Protein AF-A0A4R4TT64-F1 (afdb_monomer)

Secondary structure (DSSP, 8-state):
---HHHHHHHHHHHHHHHHHHHHTT--HHHHHHHTT--HHHHHHHHTT----HHHHHHHHHHHT-TTHHHHHHHHHHHHHHHHHHHHHHHHHHHTS--------PPSSSTT----EEEEEEEEEEEE--HHHHHHHHHHTTPEEPPTT-SS--EEEEE--SSSEEEEEEETTTEEEEEEEEEEEESSHHHHHHHHHHHHHHHHHHHHHHHHHHH--TT----EEEEEEEEES--S-HHHHHHHHHHHHSGGGGS-TT--S-HHHHHHHHHHHHHHHHH----TTEEEEEETTTEEEEEETTEEEEEESSTTTSPPHHHHHHHHHHHHHHHHHHHHHHHHHHTT------GGGSHHHHHHHHHHHHSPPTT--HHHHHHHHHHHHHTTHHHHHHHHHHHHHHHHHHTT-

pLDDT: mean 87.86, std 13.73, range [32.78, 98.69]

Foldseek 3Di:
DDDPVLQVLQLVLLCVLVVLCVVVVHDLCRLQVQLVHHSVLNVCSNNRHDDDLSSQVSSCVVSVVPCPSSVSNVVSVVVVVVVVVVVVVVVVVVPPDPDPDDDPDDDDALQDFAKWKKKKKKKQKWFAALVLLCQLQVVDPWDWDDPLALATWTKDWDDDPAATWIWTGHNFRMIIITGIHIDIGRHLLRVLLCCVVVFVVVQVVVQVVSCVSRVDNPIGGDGMAIEIEIDDIGHDPLQVQLRQLCNQVVCQLADPPDDPDPVRSVSSSVSSSCCSNVHDPCPQKAWAWDPPAKTKIHALRYIYIYGPNQVPTDDPVLLVSLCVLLSRLVNSLVQCVVCVVVVHQDDGDPVCFLVVLVVSLCSLQPDDPPDDPRSNSSSVRHNVRNCSVVSSVVRSVSRVVSVVVVVD

Mean predicted aligned error: 13.49 Å

Solvent-accessible surface area (backbone atoms only — not comparable to full-atom values): 21981 Å² total; per-residue (Å²): 130,79,52,74,67,49,45,50,46,30,30,52,51,8,48,50,53,48,52,54,36,53,76,70,71,45,51,56,57,55,52,12,57,77,67,75,46,54,41,68,56,47,58,32,32,38,66,27,44,93,74,57,67,64,59,30,44,48,48,15,66,75,70,66,52,83,46,52,50,33,52,52,49,50,50,40,54,48,51,48,51,52,50,53,50,52,52,53,51,54,52,53,62,70,65,57,76,95,68,93,71,84,74,91,71,84,90,79,67,66,53,61,80,37,37,34,33,31,39,37,39,34,42,40,34,24,58,60,41,38,68,41,34,49,53,46,51,74,74,46,89,50,40,74,54,59,93,76,48,83,57,79,31,32,35,35,84,39,96,51,96,81,37,56,28,34,40,35,38,27,73,78,6,32,37,31,40,41,36,38,33,84,43,80,36,69,27,65,38,55,50,30,54,49,48,60,52,51,47,57,54,50,37,55,51,48,17,54,52,48,22,67,67,59,71,38,86,87,41,47,45,74,52,71,44,40,37,34,44,45,42,75,70,58,52,56,80,92,37,40,65,39,50,48,51,42,65,16,43,31,64,79,35,51,62,98,80,71,65,102,42,73,73,51,54,58,48,11,45,53,42,44,31,51,33,49,59,72,53,58,90,59,80,72,50,33,74,30,56,40,91,93,26,28,48,27,35,18,23,71,65,15,30,28,37,34,59,74,31,68,94,77,31,79,55,71,66,57,56,49,30,52,46,55,43,49,51,48,51,41,47,49,25,49,52,44,48,50,28,48,76,70,74,38,82,61,90,60,59,80,87,56,30,31,71,39,49,52,50,51,52,47,67,69,69,51,85,55,98,84,59,50,72,56,56,50,38,44,42,53,23,44,49,60,33,60,51,38,61,62,43,46,53,52,32,30,54,52,41,48,52,57,59,62,60,78,76,113

Radius of gyration: 24.21 Å; Cα contacts (8 Å, |Δi|>4): 630; chains: 1; bounding box: 59×54×69 Å

Nearest PDB structures (foldseek):
  4pu7-assembly1_B  TM=8.797E-01  e=6.798E-02  Shewanella oneidensis MR-1
  4pu8-assembly1_B  TM=8.815E-01  e=7.147E-02  Shewanella oneidensis MR-1
  4pu4-assembly1_C  TM=9.014E-01  e=9.176E-02  Shewanella oneidensis MR-1
  4pu8-assembly1_A  TM=8.698E-01  e=7.898E-02  Shewanella oneidensis MR-1
  4pu4-assembly1_D  TM=8.944E-01  e=1.178E-01  Shewanella oneidensis MR-1

Sequence (408 aa):
MATDAVAEARKTLGRKLRGLREASGYTQQELAHLLGYSRPRVAGAERGESCSALFWQGCDKLLKTGGMLASGHEEVEGIRRTEAREAAEAERIRRVPLSSSAPQVTEDKAGELAGFVARSHKFIAAFIGSSSAEQVTSSGEFQGSGPSQWISCQSIPFAHSSGQCDLHIWPFGVAIFHLVEDLTLPNIASLALWRMRSYSENMAWATANLRQLTGHEDVSASYVLSAYWVTDPEWPEENLDDALRTICTPRILLQREAQFLESEREQAEQAERRILTNGHDGSGIEPFGLSGVSIGHASWSGVVYHPFSPDQALAESDLVACELATQSMWAYCEYINRQVESGLDPDLPEPHGWRFLRGAKSRLVNPRPQETGQHRAMRDAIVKTSGLLEHLDQAIDIARQSQSQGTS

Structure (mmCIF, N/CA/C/O backbone):
data_AF-A0A4R4TT64-F1
#
_entry.id   AF-A0A4R4TT64-F1
#
loop_
_atom_site.group_PDB
_atom_site.id
_atom_site.type_symbol
_atom_site.label_atom_id
_atom_site.label_alt_id
_atom_site.label_comp_id
_atom_site.label_asym_id
_atom_site.label_entity_id
_atom_site.label_seq_id
_atom_site.pdbx_PDB_ins_code
_atom_site.Cartn_x
_atom_site.Cartn_y
_atom_site.Cartn_z
_atom_site.occupancy
_atom_site.B_iso_or_equiv
_atom_site.auth_seq_id
_atom_site.auth_comp_id
_atom_site.auth_asym_id
_atom_site.auth_atom_id
_atom_site.pdbx_PDB_model_num
ATOM 1 N N . MET A 1 1 ? -2.459 27.730 -11.119 1.00 42.75 1 MET A N 1
ATOM 2 C CA . MET A 1 1 ? -3.602 28.670 -11.091 1.00 42.75 1 MET A CA 1
AT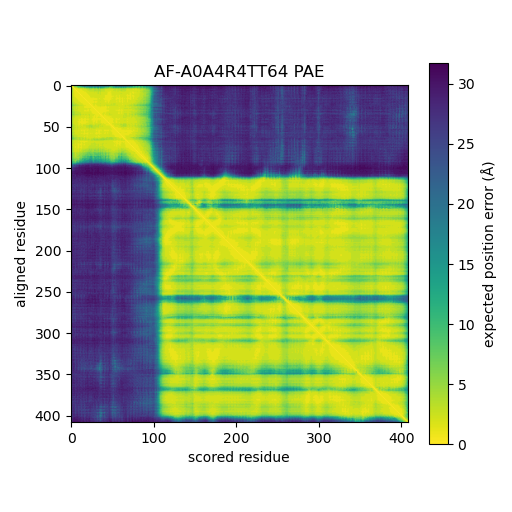OM 3 C C . MET A 1 1 ? -4.692 28.075 -11.966 1.00 42.75 1 MET A C 1
ATOM 5 O O . MET A 1 1 ? -4.335 27.520 -12.995 1.00 42.75 1 MET A O 1
ATOM 9 N N . ALA A 1 2 ? -5.959 28.075 -11.536 1.00 55.94 2 ALA A N 1
ATOM 10 C CA . ALA A 1 2 ? -7.049 27.589 -12.388 1.00 55.94 2 ALA A CA 1
ATOM 11 C C . ALA A 1 2 ? -7.159 28.488 -13.629 1.00 55.94 2 ALA A C 1
ATOM 13 O O . ALA A 1 2 ? -6.974 29.698 -13.511 1.00 55.94 2 ALA A O 1
ATOM 14 N N . THR A 1 3 ? -7.414 27.893 -14.787 1.00 71.31 3 THR A N 1
ATOM 15 C CA . THR A 1 3 ? -7.709 28.610 -16.033 1.00 71.31 3 THR A CA 1
ATOM 16 C C . THR A 1 3 ? -8.983 29.447 -15.887 1.00 71.31 3 THR A C 1
ATOM 18 O O . THR A 1 3 ? -9.819 29.189 -15.010 1.00 71.31 3 THR A O 1
ATOM 21 N N . ASP A 1 4 ? -9.164 30.429 -16.771 1.00 79.81 4 ASP A N 1
ATOM 22 C CA . ASP A 1 4 ? -10.351 31.291 -16.768 1.00 79.81 4 ASP A CA 1
ATOM 23 C C . ASP A 1 4 ? -11.655 30.485 -16.940 1.00 79.81 4 ASP A C 1
ATOM 25 O O . ASP A 1 4 ? -12.665 30.801 -16.309 1.00 79.81 4 ASP A O 1
ATOM 29 N N . ALA A 1 5 ? -11.633 29.384 -17.704 1.00 79.50 5 ALA A N 1
ATOM 30 C CA . ALA A 1 5 ? -12.804 28.536 -17.930 1.00 79.50 5 ALA A CA 1
ATOM 31 C C . ALA A 1 5 ? -13.193 27.706 -16.692 1.00 79.50 5 ALA A C 1
ATOM 33 O O . ALA A 1 5 ? -14.366 27.693 -16.305 1.00 79.50 5 ALA A O 1
ATOM 34 N N . VAL A 1 6 ? -12.230 27.073 -16.006 1.00 84.94 6 VAL A N 1
ATOM 35 C CA . VAL A 1 6 ? -12.496 26.353 -14.743 1.00 84.94 6 VAL A CA 1
ATOM 36 C C . VAL A 1 6 ? -12.935 27.325 -13.648 1.00 84.94 6 VAL A C 1
ATOM 38 O O . VAL A 1 6 ? -13.840 27.014 -12.867 1.00 84.94 6 VAL A O 1
ATOM 41 N N . ALA A 1 7 ? -12.332 28.514 -13.589 1.00 85.94 7 ALA A N 1
ATOM 42 C CA . ALA A 1 7 ? -12.713 29.546 -12.633 1.00 85.94 7 ALA A CA 1
ATOM 43 C C . ALA A 1 7 ? -14.160 30.029 -12.852 1.00 85.94 7 ALA A C 1
ATOM 45 O O . ALA A 1 7 ? -14.917 30.141 -11.884 1.00 85.94 7 ALA A O 1
ATOM 46 N N . GLU A 1 8 ? -14.585 30.260 -14.098 1.00 89.88 8 GLU A N 1
ATOM 47 C CA . GLU A 1 8 ? -15.962 30.678 -14.391 1.00 89.88 8 GLU A CA 1
ATOM 48 C C . GLU A 1 8 ? -16.999 29.564 -14.213 1.00 89.88 8 GLU A C 1
ATOM 50 O O . GLU A 1 8 ? -18.104 29.821 -13.714 1.00 89.88 8 GLU A O 1
ATOM 55 N N . ALA A 1 9 ? -16.647 28.314 -14.522 1.00 88.19 9 ALA A N 1
ATOM 56 C CA . ALA A 1 9 ? -17.510 27.167 -14.249 1.00 88.19 9 ALA A CA 1
ATOM 57 C C . ALA A 1 9 ? -17.751 27.004 -12.735 1.00 88.19 9 ALA A C 1
ATOM 59 O O . ALA A 1 9 ? -18.894 26.863 -12.290 1.00 88.19 9 ALA A O 1
ATOM 60 N N . ARG A 1 10 ? -16.699 27.159 -11.916 1.00 92.19 10 ARG A N 1
ATOM 61 C CA . ARG A 1 10 ? -16.806 27.139 -10.448 1.00 92.19 10 ARG A CA 1
ATOM 62 C C . ARG A 1 10 ? -17.638 28.290 -9.897 1.00 92.19 10 ARG A C 1
ATOM 64 O O . ARG A 1 10 ? -18.501 28.059 -9.054 1.00 92.19 10 ARG A O 1
ATOM 71 N N . LYS A 1 11 ? -17.440 29.521 -10.380 1.00 93.88 11 LYS A N 1
ATOM 72 C CA . LYS A 1 11 ? -18.276 30.669 -9.975 1.00 93.88 11 LYS A CA 1
ATOM 73 C C . LYS A 1 11 ? -19.742 30.458 -10.344 1.00 93.88 11 LYS A C 1
ATOM 75 O O . LYS A 1 11 ? -20.630 30.833 -9.583 1.00 93.88 11 LYS A O 1
ATOM 80 N N . THR A 1 12 ? -20.011 29.853 -11.499 1.00 94.81 12 THR A N 1
ATOM 81 C CA . THR A 1 12 ? -21.377 29.543 -11.938 1.00 94.81 12 THR A CA 1
ATOM 82 C C . THR A 1 12 ? -22.037 28.515 -11.027 1.00 94.81 12 THR A C 1
ATOM 84 O O . THR A 1 12 ? -23.169 28.734 -10.594 1.00 94.81 12 THR A O 1
ATOM 87 N N . LEU A 1 13 ? -21.323 27.447 -10.667 1.00 95.19 13 LEU A N 1
ATOM 88 C CA . LEU A 1 13 ? -21.801 26.460 -9.701 1.00 95.19 13 LEU A CA 1
ATOM 89 C C . LEU A 1 13 ? -22.022 27.080 -8.308 1.00 95.19 13 LEU A C 1
ATOM 91 O O . LEU A 1 13 ? -23.069 26.870 -7.696 1.00 95.19 13 LEU A O 1
ATOM 95 N N . GLY A 1 14 ? -21.098 27.927 -7.848 1.00 95.38 14 GLY A N 1
ATOM 96 C CA . GLY A 1 14 ? -21.217 28.662 -6.586 1.00 95.38 14 GLY A CA 1
ATOM 97 C C . GLY A 1 14 ? -22.437 29.589 -6.528 1.00 95.38 14 GLY A C 1
ATOM 98 O O . GLY A 1 14 ? -23.159 29.605 -5.530 1.00 95.38 14 GLY A O 1
ATOM 99 N N . ARG A 1 15 ? -22.745 30.302 -7.622 1.00 97.12 15 ARG A N 1
ATOM 100 C CA . ARG A 1 15 ? -23.971 31.115 -7.737 1.00 97.12 15 ARG A CA 1
ATOM 101 C C . ARG A 1 15 ? -25.243 30.266 -7.680 1.00 97.12 15 ARG A C 1
ATOM 103 O O . ARG A 1 15 ? -26.211 30.689 -7.051 1.00 97.12 15 ARG A O 1
ATOM 110 N N . LYS A 1 16 ? -25.244 29.079 -8.301 1.00 95.81 16 LYS A N 1
ATOM 111 C CA . LYS A 1 16 ? -26.380 28.141 -8.237 1.00 95.81 16 LYS A CA 1
ATOM 112 C C . LYS A 1 16 ? -26.628 27.675 -6.802 1.00 95.81 16 LYS A C 1
ATOM 114 O O . LYS A 1 16 ? -27.757 27.770 -6.331 1.00 95.81 16 LYS A O 1
ATOM 119 N N . LEU A 1 17 ? -25.579 27.261 -6.086 1.00 96.62 17 LEU A N 1
ATOM 120 C CA . LEU A 1 17 ? -25.679 26.897 -4.668 1.00 96.62 17 LEU A CA 1
ATOM 121 C C . LEU A 1 17 ? -26.239 28.043 -3.824 1.00 96.62 17 LEU A C 1
ATOM 123 O O . LEU A 1 17 ? -27.152 27.825 -3.032 1.00 96.62 17 LEU A O 1
ATOM 127 N N . ARG A 1 18 ? -25.741 29.265 -4.033 1.00 96.38 18 ARG A N 1
ATOM 128 C CA . ARG A 1 18 ? -26.230 30.450 -3.325 1.00 96.38 18 ARG A CA 1
ATOM 129 C C . ARG A 1 18 ? -27.729 30.667 -3.525 1.00 96.38 18 ARG A C 1
ATOM 131 O O . ARG A 1 18 ? -28.448 30.849 -2.547 1.00 96.38 18 ARG A O 1
ATOM 138 N N . GLY A 1 19 ? -28.194 30.613 -4.774 1.00 95.69 19 GLY A N 1
ATOM 139 C CA . GLY A 1 19 ? -29.611 30.780 -5.098 1.00 95.69 19 GLY A CA 1
ATOM 140 C C . GLY A 1 19 ? -30.490 29.699 -4.466 1.00 95.69 19 GLY A C 1
ATOM 141 O O . GLY A 1 19 ? -31.534 30.010 -3.901 1.00 95.69 19 GLY A O 1
ATOM 142 N N . LEU A 1 20 ? -30.042 28.440 -4.491 1.00 95.81 20 LEU A N 1
ATOM 143 C CA . LEU A 1 20 ? -30.759 27.310 -3.891 1.00 95.81 20 LEU A CA 1
ATOM 144 C C . LEU A 1 20 ? -30.811 27.398 -2.361 1.00 95.81 20 LEU A C 1
ATOM 146 O O . LEU A 1 20 ? -31.851 27.128 -1.758 1.00 95.81 20 LEU A O 1
ATOM 150 N N . ARG A 1 21 ? -29.712 27.829 -1.732 1.00 97.06 21 ARG A N 1
ATOM 151 C CA . ARG A 1 21 ? -29.647 28.075 -0.290 1.00 97.06 21 ARG A CA 1
ATOM 152 C C . ARG A 1 21 ? -30.626 29.176 0.125 1.00 97.06 21 ARG A C 1
ATOM 154 O O . ARG A 1 21 ? -31.392 28.981 1.064 1.00 97.06 21 ARG A O 1
ATOM 161 N N . GLU A 1 22 ? -30.603 30.313 -0.570 1.00 95.38 22 GLU A N 1
ATOM 162 C CA . GLU A 1 22 ? -31.462 31.467 -0.266 1.00 95.38 22 GLU A CA 1
ATOM 163 C C . GLU A 1 22 ? -32.944 31.148 -0.506 1.00 95.38 22 GLU A C 1
ATOM 165 O O . GLU A 1 22 ? -33.777 31.474 0.337 1.00 95.38 22 GLU A O 1
ATOM 170 N N . ALA A 1 23 ? -33.274 30.426 -1.581 1.00 92.25 23 ALA A N 1
ATOM 171 C CA . ALA A 1 23 ? -34.635 29.955 -1.848 1.00 92.25 23 ALA A CA 1
ATOM 172 C C . ALA A 1 23 ? -35.150 28.960 -0.792 1.00 92.25 23 ALA A C 1
ATOM 174 O O . ALA A 1 23 ? -36.351 28.897 -0.539 1.00 92.25 23 ALA A O 1
ATOM 175 N N . SER A 1 24 ? -34.244 28.214 -0.155 1.00 92.12 24 SER A N 1
ATOM 176 C CA . SER A 1 24 ? -34.561 27.290 0.942 1.00 92.12 24 SER A CA 1
ATOM 177 C C . SER A 1 24 ? -34.571 27.968 2.320 1.00 92.12 24 SER A C 1
ATOM 179 O O . SER A 1 24 ? -34.794 27.302 3.326 1.00 92.12 24 SER A O 1
ATOM 181 N N . GLY A 1 25 ? -34.325 29.283 2.386 1.00 94.06 25 GLY A N 1
ATOM 182 C CA . GLY A 1 25 ? -34.372 30.069 3.621 1.00 94.06 25 GLY A CA 1
ATOM 183 C C . GLY A 1 25 ? -33.163 29.912 4.546 1.00 94.06 25 GLY A C 1
ATOM 184 O O . GLY A 1 25 ? -33.190 30.438 5.654 1.00 94.06 25 GLY A O 1
ATOM 185 N N . TYR A 1 26 ? -32.097 29.229 4.118 1.00 95.25 26 TYR A N 1
ATOM 186 C CA . TYR A 1 26 ? -30.915 29.010 4.953 1.00 95.25 26 TYR A CA 1
ATOM 187 C C . TYR A 1 26 ? -29.914 30.162 4.851 1.00 95.25 26 TYR A C 1
ATOM 189 O O . TYR A 1 26 ? -29.592 30.651 3.765 1.00 95.25 26 TYR A O 1
ATOM 197 N N . THR A 1 27 ? -29.310 30.545 5.970 1.00 96.44 27 THR A N 1
ATOM 198 C CA . THR A 1 27 ? -28.079 31.347 5.977 1.00 96.44 27 THR A CA 1
ATOM 199 C C . THR A 1 27 ? -26.857 30.479 5.649 1.00 96.44 27 THR A C 1
ATOM 201 O O . THR A 1 27 ? -26.892 29.252 5.741 1.00 96.44 27 THR A O 1
ATO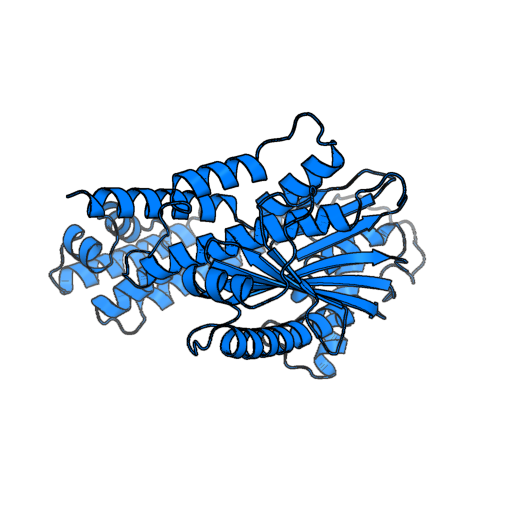M 204 N N . GLN A 1 28 ? -25.727 31.098 5.280 1.00 96.19 28 GLN A N 1
ATOM 205 C CA . GLN A 1 28 ? -24.466 30.362 5.080 1.00 96.19 28 GLN A CA 1
ATOM 206 C C . GLN A 1 28 ? -24.022 29.609 6.345 1.00 96.19 28 GLN A C 1
ATOM 208 O O . GLN A 1 28 ? -23.426 28.544 6.238 1.00 96.19 28 GLN A O 1
ATOM 213 N N . GLN A 1 29 ? -24.284 30.176 7.530 1.00 92.81 29 GLN A N 1
ATOM 214 C CA . GLN A 1 29 ? -23.922 29.576 8.815 1.00 92.81 29 GLN A CA 1
ATOM 215 C C . GLN A 1 29 ? -24.771 28.333 9.104 1.00 92.81 29 GLN A C 1
ATOM 217 O O . GLN A 1 29 ? -24.226 27.312 9.510 1.00 92.81 29 GLN A O 1
ATOM 222 N N . GLU A 1 30 ? -26.080 28.406 8.862 1.00 86.06 30 GLU A N 1
ATOM 223 C CA . GLU A 1 30 ? -26.997 27.280 9.072 1.00 86.06 30 GLU A CA 1
ATOM 224 C C . GLU A 1 30 ? -26.744 26.157 8.072 1.00 86.06 30 GLU A C 1
ATOM 226 O O . GLU A 1 30 ? -26.653 25.001 8.476 1.00 86.06 30 GLU A O 1
ATOM 231 N N . LEU A 1 31 ? -26.545 26.487 6.789 1.00 91.50 31 LEU A N 1
ATOM 232 C CA . LEU A 1 31 ? -26.196 25.483 5.784 1.00 91.50 31 LEU A CA 1
ATOM 233 C C . LEU A 1 31 ? -24.881 24.781 6.147 1.00 91.50 31 LEU A C 1
ATOM 235 O O . LEU A 1 31 ? -24.780 23.565 6.038 1.00 91.50 31 LEU A O 1
ATOM 239 N N . ALA A 1 32 ? -23.883 25.537 6.609 1.00 90.56 32 ALA A N 1
ATOM 240 C CA . ALA A 1 32 ? -22.611 24.972 7.037 1.00 90.56 32 ALA A CA 1
ATOM 241 C C . ALA A 1 32 ? -22.787 24.021 8.230 1.00 90.56 32 ALA A C 1
ATOM 243 O O . ALA A 1 32 ? -22.302 22.895 8.180 1.00 90.56 32 ALA A O 1
ATOM 244 N N . HIS A 1 33 ? -23.537 24.439 9.253 1.00 88.25 33 HIS A N 1
ATOM 245 C CA . HIS A 1 33 ? -23.808 23.623 10.435 1.00 88.25 33 HIS A CA 1
ATOM 246 C C . HIS A 1 33 ? -24.535 22.315 10.090 1.00 88.25 33 HIS A C 1
ATOM 248 O O . HIS A 1 33 ? -24.102 21.251 10.517 1.00 88.25 33 HIS A O 1
ATOM 254 N N . LEU A 1 34 ? -25.580 22.381 9.258 1.00 81.50 34 LEU A N 1
ATOM 255 C CA . LEU A 1 34 ? -26.355 21.209 8.830 1.00 81.50 34 LEU A CA 1
ATOM 256 C C . LEU A 1 34 ? -25.548 20.227 7.972 1.00 81.50 34 LEU A C 1
ATOM 258 O O . LEU A 1 34 ? -25.864 19.042 7.936 1.00 81.50 34 LEU A O 1
ATOM 262 N N . LEU A 1 35 ? -24.520 20.714 7.276 1.00 83.31 35 LEU A N 1
ATOM 263 C CA . LEU A 1 35 ? -23.621 19.888 6.471 1.00 83.31 35 LEU A CA 1
ATOM 264 C C . LEU A 1 35 ? -22.352 19.451 7.223 1.00 83.31 35 LEU A C 1
ATOM 266 O O . LEU A 1 35 ? -21.517 18.780 6.626 1.00 83.31 35 LEU A O 1
ATOM 270 N N . GLY A 1 36 ? -22.161 19.855 8.484 1.00 81.12 36 GLY A N 1
ATOM 271 C CA . GLY A 1 36 ? -20.934 19.563 9.238 1.00 81.12 36 GLY A CA 1
ATOM 272 C C . GLY A 1 36 ? -19.690 20.322 8.748 1.00 81.12 36 GLY A C 1
ATOM 273 O O . GLY A 1 36 ? -18.564 19.902 9.000 1.00 81.12 36 GLY A O 1
ATOM 274 N N . TYR A 1 37 ? -19.862 21.448 8.048 1.00 88.19 37 TYR A N 1
ATOM 275 C CA . TYR A 1 37 ? -18.770 22.291 7.553 1.00 88.19 37 TYR A CA 1
ATOM 276 C C . TYR A 1 37 ? -18.704 23.645 8.269 1.00 88.19 37 TYR A C 1
ATOM 278 O O . TYR A 1 37 ? -19.621 24.081 8.961 1.00 88.19 37 TYR A O 1
ATOM 286 N N . SER A 1 38 ? -17.600 24.367 8.068 1.00 83.38 38 SER A N 1
ATOM 287 C CA . SER A 1 38 ? -17.461 25.744 8.541 1.00 83.38 38 SER A CA 1
ATOM 288 C C . SER A 1 38 ? -18.155 26.731 7.592 1.00 83.38 38 SER A C 1
ATOM 290 O O . SER A 1 38 ? -18.171 26.545 6.374 1.00 83.38 38 SER A O 1
ATOM 292 N N . ARG A 1 39 ? -18.695 27.840 8.115 1.00 94.44 39 ARG A N 1
ATOM 293 C CA . ARG A 1 39 ? -19.277 28.910 7.278 1.00 94.44 39 ARG A CA 1
ATOM 294 C C . ARG A 1 39 ? -18.323 29.408 6.178 1.00 94.44 39 ARG A C 1
ATOM 296 O O . ARG A 1 39 ? -18.794 29.588 5.053 1.00 94.44 39 ARG A O 1
ATOM 303 N N . PRO A 1 40 ? -17.013 29.618 6.434 1.00 88.69 40 PRO A N 1
ATOM 304 C CA . PRO A 1 40 ? -16.068 29.972 5.379 1.00 88.69 40 PRO A CA 1
ATOM 305 C C . PRO A 1 40 ? -16.029 28.969 4.224 1.00 88.69 40 PRO A C 1
ATOM 307 O O . PRO A 1 40 ? -15.879 29.400 3.087 1.00 88.69 40 PRO A O 1
ATOM 310 N N . ARG A 1 41 ? -16.231 27.666 4.475 1.00 91.06 41 ARG A N 1
ATOM 311 C CA . ARG A 1 41 ? -16.293 26.651 3.411 1.00 91.06 41 ARG A CA 1
ATOM 312 C C . ARG A 1 41 ? -17.475 26.894 2.474 1.00 91.06 41 ARG A C 1
ATOM 314 O O . ARG A 1 41 ? -17.283 26.923 1.263 1.00 91.06 41 ARG A O 1
ATOM 321 N N . VAL A 1 42 ? -18.666 27.140 3.021 1.00 91.56 42 VAL A N 1
ATOM 322 C CA . VAL A 1 42 ? -19.863 27.473 2.226 1.00 91.56 42 VAL A CA 1
ATOM 323 C C . VAL A 1 42 ? -19.669 28.795 1.474 1.00 91.56 42 VAL A C 1
ATOM 325 O O . VAL A 1 42 ? -19.932 28.876 0.278 1.00 91.56 42 VAL A O 1
ATOM 328 N N . ALA A 1 43 ? -19.139 29.823 2.141 1.00 90.31 43 ALA A N 1
ATOM 329 C CA . ALA A 1 43 ? -18.872 31.120 1.515 1.00 90.31 43 ALA A CA 1
ATOM 330 C C . ALA A 1 43 ? -17.776 31.059 0.431 1.00 90.31 43 ALA A C 1
ATOM 332 O O . ALA A 1 43 ? -17.787 31.850 -0.513 1.00 90.31 43 ALA A O 1
ATOM 333 N N . GLY A 1 44 ? -16.808 30.153 0.568 1.00 88.25 44 GLY A N 1
ATOM 334 C CA . GLY A 1 44 ? -15.807 29.844 -0.449 1.00 88.25 44 GLY A CA 1
ATOM 335 C C . GLY A 1 44 ? -16.436 29.156 -1.655 1.00 88.25 44 GLY A C 1
ATOM 336 O O . GLY A 1 44 ? -16.270 29.628 -2.779 1.00 88.25 44 GLY A O 1
ATOM 337 N N . ALA A 1 45 ? -17.235 28.111 -1.422 1.00 92.25 45 ALA A N 1
ATOM 338 C CA . ALA A 1 45 ? -17.955 27.393 -2.472 1.00 92.25 45 ALA A CA 1
ATOM 339 C C . ALA A 1 45 ? -18.837 28.331 -3.314 1.00 92.25 45 ALA A C 1
ATOM 341 O O . ALA A 1 45 ? -18.781 28.305 -4.542 1.00 92.25 45 ALA A O 1
ATOM 342 N N . GLU A 1 46 ? -19.587 29.233 -2.670 1.00 96.75 46 GLU A N 1
ATOM 343 C CA . GLU A 1 46 ? -20.430 30.222 -3.359 1.00 96.75 46 GLU A CA 1
ATOM 344 C C . GLU A 1 46 ? -19.635 31.231 -4.204 1.00 96.75 46 GLU A C 1
ATOM 346 O O . GLU A 1 46 ? -20.163 31.784 -5.170 1.00 96.75 46 GLU A O 1
ATOM 351 N N . ARG A 1 47 ? -18.361 31.466 -3.866 1.00 94.94 47 ARG A N 1
ATOM 352 C CA . ARG A 1 47 ? -17.434 32.318 -4.630 1.00 94.94 47 ARG A CA 1
ATOM 353 C C . ARG A 1 47 ? -16.652 31.554 -5.704 1.00 94.94 47 ARG A C 1
ATOM 355 O O . ARG A 1 47 ? -15.883 32.175 -6.434 1.00 94.94 47 ARG A O 1
ATOM 362 N N . GLY A 1 48 ? -16.866 30.244 -5.833 1.00 88.88 48 GLY A N 1
ATOM 363 C CA . GLY A 1 48 ? -16.172 29.391 -6.797 1.00 88.88 48 GLY A CA 1
ATOM 364 C C . GLY A 1 48 ? -14.839 28.826 -6.298 1.00 88.88 48 GLY A C 1
ATOM 365 O O . GLY A 1 48 ? -14.000 28.430 -7.108 1.00 88.88 48 GLY A O 1
ATOM 366 N N . GLU A 1 49 ? -14.614 28.778 -4.984 1.00 89.19 49 GLU A N 1
ATOM 367 C CA . GLU A 1 49 ? -13.494 28.022 -4.420 1.00 89.19 49 GLU A CA 1
ATOM 368 C C . GLU A 1 49 ? -13.738 26.510 -4.545 1.00 89.19 49 GLU A C 1
ATOM 370 O O . GLU A 1 49 ? -14.873 26.028 -4.551 1.00 89.19 49 GLU A O 1
ATOM 375 N N . SER A 1 50 ? -12.649 25.746 -4.644 1.00 86.62 50 SER A N 1
ATOM 376 C CA . SER A 1 50 ? -12.721 24.291 -4.786 1.00 86.62 50 SER A CA 1
ATOM 377 C C . SER A 1 50 ? -13.279 23.646 -3.518 1.00 86.62 50 SER A C 1
ATOM 379 O O . SER A 1 50 ? -12.795 23.898 -2.412 1.00 86.62 50 SER A O 1
ATOM 381 N N . CYS A 1 51 ? -14.255 22.761 -3.690 1.00 86.50 51 CYS A N 1
ATOM 382 C CA . CYS A 1 51 ? -14.831 21.940 -2.628 1.00 86.50 51 CYS A CA 1
ATOM 383 C C . CYS A 1 51 ? -14.887 20.482 -3.087 1.00 86.50 51 CYS A C 1
ATOM 385 O O . CYS A 1 51 ? -14.831 20.219 -4.284 1.00 86.50 51 CYS A O 1
ATOM 387 N N . SER A 1 52 ? -14.952 19.544 -2.143 1.00 84.00 52 SER A N 1
ATOM 388 C CA . SER A 1 52 ? -15.002 18.114 -2.452 1.00 84.00 52 SER A CA 1
ATOM 389 C C . SER A 1 52 ? -16.332 17.723 -3.102 1.00 84.00 52 SER A C 1
ATOM 391 O O . SER A 1 52 ? -17.352 18.382 -2.898 1.00 84.00 52 SER A O 1
ATOM 393 N N . ALA A 1 53 ? -16.355 16.603 -3.831 1.00 82.06 53 ALA A N 1
ATOM 394 C CA . ALA A 1 53 ? -17.597 16.036 -4.364 1.00 82.06 53 ALA A CA 1
ATOM 395 C C . ALA A 1 53 ? -18.634 15.766 -3.254 1.00 82.06 53 ALA A C 1
ATOM 397 O O . ALA A 1 53 ? -19.823 16.010 -3.447 1.00 82.06 53 ALA A O 1
ATOM 398 N N . LEU A 1 54 ? -18.173 15.348 -2.069 1.00 75.31 54 LEU A N 1
ATOM 399 C CA . LEU A 1 54 ? -19.018 15.096 -0.898 1.00 75.31 54 LEU A CA 1
ATOM 400 C C . LEU A 1 54 ? -19.731 16.355 -0.392 1.00 75.31 54 LEU A C 1
ATOM 402 O O . LEU A 1 54 ? -20.905 16.282 -0.040 1.00 75.31 54 LEU A O 1
ATOM 406 N N . PHE A 1 55 ? -19.074 17.519 -0.424 1.00 90.31 55 PHE A N 1
ATOM 407 C CA . PHE A 1 55 ? -19.719 18.789 -0.084 1.00 90.31 55 PHE A CA 1
ATOM 408 C C . PHE A 1 55 ? -20.925 19.062 -0.999 1.00 90.31 55 PHE A C 1
ATOM 410 O O . PHE A 1 55 ? -22.009 19.402 -0.521 1.00 90.31 55 PHE A O 1
ATOM 417 N N . TRP A 1 56 ? -20.759 18.865 -2.311 1.00 92.56 56 TRP A N 1
ATOM 418 C CA . TRP A 1 56 ? -21.825 19.079 -3.293 1.00 92.56 56 TRP A CA 1
ATOM 419 C C . TRP A 1 56 ? -22.951 18.048 -3.171 1.00 92.56 56 TRP A C 1
ATOM 421 O O . TRP A 1 56 ? -24.119 18.425 -3.210 1.00 92.56 56 TRP A O 1
ATOM 431 N N . GLN A 1 57 ? -22.621 16.778 -2.920 1.00 86.50 57 GLN A N 1
ATOM 432 C CA . GLN A 1 57 ? -23.609 15.728 -2.647 1.00 86.50 57 GLN A CA 1
ATOM 433 C C . GLN A 1 57 ? -24.386 15.978 -1.346 1.00 86.50 57 GLN A C 1
ATOM 435 O O . GLN A 1 57 ? -25.593 15.743 -1.287 1.00 86.50 57 GLN A O 1
ATOM 440 N N . GLY A 1 58 ? -23.717 16.478 -0.304 1.00 84.31 58 GLY A N 1
ATOM 441 C CA . GLY A 1 58 ? -24.357 16.902 0.940 1.00 84.31 58 GLY A CA 1
ATOM 442 C C . GLY A 1 58 ? -25.341 18.045 0.699 1.00 84.31 58 GLY A C 1
ATOM 443 O O . GLY A 1 58 ? -26.487 17.976 1.145 1.00 84.31 58 GLY A O 1
ATOM 444 N N . CYS A 1 59 ? -24.935 19.049 -0.086 1.00 91.12 59 CYS A N 1
ATOM 445 C CA . CYS A 1 59 ? -25.826 20.128 -0.510 1.00 91.12 59 CYS A CA 1
ATOM 446 C C . CYS A 1 59 ? -27.022 19.591 -1.308 1.00 91.12 59 CYS A C 1
ATOM 448 O O . CYS A 1 59 ? -28.143 20.025 -1.059 1.00 91.12 59 CYS A O 1
ATOM 450 N N . ASP A 1 60 ? -26.817 18.624 -2.210 1.00 93.38 60 ASP A N 1
ATOM 451 C CA . ASP A 1 60 ? -27.909 18.022 -2.983 1.00 93.38 60 ASP A CA 1
ATOM 452 C C . ASP A 1 60 ? -28.937 17.298 -2.115 1.00 93.38 60 ASP A C 1
ATOM 454 O O . ASP A 1 60 ? -30.143 17.423 -2.342 1.00 93.38 60 ASP A O 1
ATOM 458 N N . LYS A 1 61 ? -28.470 16.553 -1.108 1.00 88.75 61 LYS A N 1
ATOM 459 C CA . LYS A 1 61 ? -29.342 15.859 -0.152 1.00 88.75 61 LYS A CA 1
ATOM 460 C C . LYS A 1 61 ? -30.127 16.850 0.703 1.00 88.75 61 LYS A C 1
ATOM 462 O O . LYS A 1 61 ? -31.332 16.683 0.878 1.00 88.75 61 LYS A O 1
ATOM 467 N N . LEU A 1 62 ? -29.459 17.886 1.206 1.00 90.81 62 LEU A N 1
ATOM 468 C CA . LEU A 1 62 ? -30.058 18.855 2.121 1.00 90.81 62 LEU A CA 1
ATOM 469 C C . LEU A 1 62 ? -31.029 19.812 1.413 1.00 90.81 62 LEU A C 1
ATOM 471 O O . LEU A 1 62 ? -32.111 20.084 1.928 1.00 90.81 62 LEU A O 1
ATOM 475 N N . LEU A 1 63 ? -30.674 20.281 0.214 1.00 92.44 63 LEU A N 1
ATOM 476 C CA . LEU A 1 63 ? -31.487 21.199 -0.594 1.00 92.44 63 LEU A CA 1
ATOM 477 C C . LEU A 1 63 ? -32.466 20.466 -1.528 1.00 92.44 63 LEU A C 1
ATOM 479 O O . LEU A 1 63 ? -33.258 21.110 -2.211 1.00 92.44 63 LEU A O 1
ATOM 483 N N . LYS A 1 64 ? -32.435 19.125 -1.547 1.00 90.69 64 LYS A N 1
ATOM 484 C CA . LYS A 1 64 ? -33.294 18.249 -2.365 1.00 90.69 64 LYS A CA 1
ATOM 485 C C . LYS A 1 64 ? -33.227 18.562 -3.864 1.00 90.69 64 LYS A C 1
ATOM 487 O O . LYS A 1 64 ? -34.240 18.573 -4.557 1.00 90.69 64 LYS A O 1
ATOM 492 N N . THR A 1 65 ? -32.023 18.787 -4.379 1.00 88.19 65 THR A N 1
ATOM 493 C CA . THR A 1 65 ? -31.789 19.225 -5.769 1.00 88.19 65 THR A CA 1
ATOM 494 C C . THR A 1 65 ? -31.533 18.081 -6.749 1.00 88.19 65 THR A C 1
ATOM 496 O O . THR A 1 65 ? -31.203 18.325 -7.907 1.00 88.19 65 THR A O 1
ATOM 499 N N . GLY A 1 66 ? -31.708 16.828 -6.314 1.00 86.75 66 GLY A N 1
ATOM 500 C CA . GLY A 1 66 ? -31.703 15.659 -7.200 1.00 86.75 66 GLY A CA 1
ATOM 501 C C . GLY A 1 66 ? -30.357 15.367 -7.872 1.00 86.75 66 GLY A C 1
ATOM 502 O O . GLY A 1 66 ? -30.345 14.784 -8.949 1.00 86.75 66 GLY A O 1
ATOM 503 N N . GLY A 1 67 ? -29.238 15.783 -7.268 1.00 85.94 67 GLY A N 1
ATOM 504 C CA . GLY A 1 67 ? -27.893 15.557 -7.813 1.00 85.94 67 GLY A CA 1
ATOM 505 C C . GLY A 1 67 ? -27.382 16.666 -8.740 1.00 85.94 67 GLY A C 1
ATOM 506 O O . GLY A 1 67 ? -26.308 16.531 -9.321 1.00 85.94 67 GLY A O 1
ATOM 507 N N . MET A 1 68 ? -28.132 17.761 -8.904 1.00 94.00 68 MET A N 1
ATOM 508 C CA . MET A 1 68 ? -27.761 18.870 -9.788 1.00 94.00 68 MET A CA 1
ATOM 509 C C . MET A 1 68 ? -26.408 19.498 -9.423 1.00 94.00 68 MET A C 1
ATOM 511 O O . MET A 1 68 ? -25.640 19.867 -10.314 1.00 94.00 68 MET A O 1
ATOM 515 N N . LEU A 1 69 ? -26.115 19.655 -8.131 1.00 92.06 69 LEU A N 1
ATOM 516 C CA . LEU A 1 69 ? -24.883 20.300 -7.679 1.00 92.06 69 LEU A CA 1
ATOM 517 C C . LEU A 1 69 ? -23.674 19.370 -7.826 1.00 92.06 69 LEU A C 1
ATOM 519 O O . LEU A 1 69 ? -22.613 19.816 -8.261 1.00 92.06 69 LEU A O 1
ATOM 523 N N . ALA A 1 70 ? -23.844 18.083 -7.530 1.00 86.81 70 ALA A N 1
ATOM 524 C CA . ALA A 1 70 ? -22.842 17.048 -7.748 1.00 86.81 70 ALA A CA 1
ATOM 525 C C . ALA A 1 70 ? -22.521 16.882 -9.241 1.00 86.81 70 ALA A C 1
ATOM 527 O O . ALA A 1 70 ? -21.348 16.896 -9.607 1.00 86.81 70 ALA A O 1
ATOM 528 N N . SER A 1 71 ? -23.539 16.848 -10.110 1.00 88.38 71 SER A N 1
ATOM 529 C CA . SER A 1 71 ? -23.354 16.822 -11.570 1.00 88.38 71 SER A CA 1
ATOM 530 C C . SER A 1 71 ? -22.594 18.057 -12.059 1.00 88.38 71 SER A C 1
ATOM 532 O O . SER A 1 71 ? -21.634 17.944 -12.816 1.00 88.38 71 SER A O 1
ATOM 534 N N . GLY A 1 72 ? -22.953 19.249 -11.568 1.00 88.69 72 GLY A N 1
ATOM 535 C CA . GLY A 1 72 ? -22.233 20.479 -11.910 1.00 88.69 72 GLY A CA 1
ATOM 536 C C . GLY A 1 72 ? -20.773 20.480 -11.439 1.00 88.69 72 GLY A C 1
ATOM 537 O O . GLY A 1 72 ? -19.907 21.051 -12.098 1.00 88.69 72 GLY A O 1
ATOM 538 N N . HIS A 1 73 ? -20.467 19.823 -10.319 1.00 91.62 73 HIS A N 1
ATOM 539 C CA . HIS A 1 73 ? -19.091 19.629 -9.863 1.00 91.62 73 HIS A CA 1
ATOM 540 C C . HIS A 1 73 ? -18.321 18.641 -10.753 1.00 91.62 73 HIS A C 1
ATOM 542 O O . HIS A 1 73 ? -17.163 18.892 -11.088 1.00 91.62 73 HIS A O 1
ATOM 548 N N . GLU A 1 74 ? -18.951 17.545 -11.178 1.00 87.50 74 GLU A N 1
ATOM 549 C CA . GLU A 1 74 ? -18.348 16.586 -12.110 1.00 87.50 74 GLU A CA 1
ATOM 550 C C . GLU A 1 74 ? -18.026 17.217 -13.471 1.00 87.50 74 GLU A C 1
ATOM 552 O O . GLU A 1 74 ? -16.962 16.941 -14.029 1.00 87.50 74 GLU A O 1
ATOM 557 N N . GLU A 1 75 ? -18.882 18.118 -13.963 1.00 88.62 75 GLU A N 1
ATOM 558 C CA . GLU A 1 75 ? -18.635 18.921 -15.167 1.00 88.62 75 GLU A CA 1
ATOM 559 C C . GLU A 1 75 ? -17.397 19.818 -15.006 1.00 88.62 75 GLU A C 1
ATOM 561 O O . GLU A 1 75 ? -16.505 19.803 -15.857 1.00 88.62 75 GLU A O 1
ATOM 566 N N . VAL A 1 76 ? -17.282 20.545 -13.885 1.00 88.56 76 VAL A N 1
ATOM 567 C CA . VAL A 1 76 ? -16.102 21.373 -13.565 1.00 88.56 76 VAL A CA 1
ATOM 568 C C . VAL A 1 76 ? -14.822 20.530 -13.536 1.00 88.56 76 VAL A C 1
ATOM 570 O O . VAL A 1 76 ? -13.791 20.931 -14.082 1.00 88.56 76 VAL A O 1
ATOM 573 N N . GLU A 1 77 ? -14.872 19.351 -12.919 1.00 86.25 77 GLU A N 1
ATOM 574 C CA . GLU A 1 77 ? -13.734 18.431 -12.852 1.00 86.25 77 GLU A CA 1
ATOM 575 C C . GLU A 1 77 ? -13.443 17.761 -14.208 1.00 86.25 77 GLU A C 1
ATOM 577 O O . GLU A 1 77 ? -12.301 17.402 -14.496 1.00 86.25 77 GLU A O 1
ATOM 582 N N . GLY A 1 78 ? -14.444 17.614 -15.078 1.00 80.88 78 GLY A N 1
ATOM 583 C CA . GLY A 1 78 ? -14.281 17.221 -16.479 1.00 80.88 78 GLY A CA 1
ATOM 584 C C . GLY A 1 78 ? -13.513 18.263 -17.297 1.00 80.88 78 GLY A C 1
ATOM 585 O O . GLY A 1 78 ? -12.547 17.910 -17.979 1.00 80.88 78 GLY A O 1
ATOM 586 N N . ILE A 1 79 ? -13.870 19.545 -17.162 1.00 85.25 79 ILE A N 1
ATOM 587 C CA . ILE A 1 79 ? -13.157 20.661 -17.809 1.00 85.25 79 ILE A CA 1
ATOM 588 C C . ILE A 1 79 ? -11.707 20.700 -17.319 1.00 85.25 79 ILE A C 1
ATOM 590 O O . ILE A 1 79 ? -10.783 20.671 -18.128 1.00 85.25 79 ILE A O 1
ATOM 594 N N . ARG A 1 80 ? -11.490 20.639 -15.997 1.00 85.69 80 ARG A N 1
ATOM 595 C CA . ARG A 1 80 ? -10.140 20.641 -15.409 1.00 85.69 80 ARG A CA 1
ATOM 596 C C . ARG A 1 80 ? -9.273 19.488 -15.922 1.00 85.69 80 ARG A C 1
ATOM 598 O O . ARG A 1 80 ? -8.084 19.674 -16.162 1.00 85.69 80 ARG A O 1
ATOM 605 N N . ARG A 1 81 ? -9.849 18.290 -16.073 1.00 82.25 81 ARG A N 1
ATOM 606 C CA . ARG A 1 81 ? -9.144 17.114 -16.615 1.00 82.25 81 ARG A CA 1
ATOM 607 C C . ARG A 1 81 ? -8.790 17.282 -18.089 1.00 82.25 81 ARG A C 1
ATOM 609 O O . ARG A 1 81 ? -7.693 16.901 -18.486 1.00 82.25 81 ARG A O 1
ATOM 616 N N . THR A 1 82 ? -9.694 17.857 -18.875 1.00 75.88 82 THR A N 1
ATOM 617 C CA . THR A 1 82 ? -9.470 18.111 -20.306 1.00 75.88 82 THR A CA 1
ATOM 618 C C . THR A 1 82 ? -8.356 19.133 -20.501 1.00 75.88 82 THR A C 1
ATOM 620 O O . THR A 1 82 ? -7.413 18.877 -21.238 1.00 75.88 82 THR A O 1
ATOM 623 N N . GLU A 1 83 ? -8.373 20.226 -19.744 1.00 79.44 83 GLU A N 1
ATOM 624 C CA . GLU A 1 83 ? -7.316 21.237 -19.813 1.00 79.44 83 GLU A CA 1
ATOM 625 C C . GLU A 1 83 ? -5.972 20.731 -19.285 1.00 79.44 83 GLU A C 1
ATOM 627 O O . GLU A 1 83 ? -4.931 21.060 -19.842 1.00 79.44 83 GLU A O 1
ATOM 632 N N . ALA A 1 84 ? -5.963 19.907 -18.231 1.00 69.94 84 ALA A N 1
ATOM 633 C CA . ALA A 1 84 ? -4.732 19.276 -17.760 1.00 69.94 84 ALA A CA 1
ATOM 634 C C . ALA A 1 84 ? -4.122 18.366 -18.839 1.00 69.94 84 ALA A C 1
ATOM 636 O O . ALA A 1 84 ? -2.903 18.343 -19.003 1.00 69.94 84 ALA A O 1
ATOM 637 N N . ARG A 1 85 ? -4.968 17.664 -19.606 1.00 73.12 85 ARG A N 1
ATOM 638 C CA . ARG A 1 85 ? -4.552 16.858 -20.759 1.00 73.12 85 ARG A CA 1
ATOM 639 C C . ARG A 1 85 ? -4.002 17.730 -21.889 1.00 73.12 85 ARG A C 1
ATOM 641 O O . ARG A 1 85 ? -2.922 17.433 -22.387 1.00 73.12 85 ARG A O 1
ATOM 648 N N . GLU A 1 86 ? -4.693 18.805 -22.258 1.00 70.75 86 GLU A N 1
ATOM 649 C CA . GLU A 1 86 ? -4.254 19.730 -23.314 1.00 70.75 86 GLU A CA 1
ATOM 650 C C . GLU A 1 86 ? -2.966 20.474 -22.938 1.00 70.75 86 GLU A C 1
ATOM 652 O O . GLU A 1 86 ? -2.076 20.627 -23.769 1.00 70.75 86 GLU A O 1
ATOM 657 N N . ALA A 1 87 ? -2.811 20.881 -21.676 1.00 66.75 87 ALA A N 1
ATOM 658 C CA . ALA A 1 87 ? -1.588 21.503 -21.176 1.00 66.75 87 ALA A CA 1
ATOM 659 C C . ALA A 1 87 ? -0.411 20.516 -21.155 1.00 66.75 87 ALA A C 1
ATOM 661 O O . ALA A 1 87 ? 0.703 20.887 -21.527 1.00 66.75 87 ALA A O 1
ATOM 662 N N . ALA A 1 88 ? -0.651 19.259 -20.768 1.00 63.12 88 ALA A N 1
ATOM 663 C CA . ALA A 1 88 ? 0.355 18.202 -20.835 1.00 63.12 88 ALA A CA 1
ATOM 664 C C . ALA A 1 88 ? 0.757 17.891 -22.287 1.00 63.12 88 ALA A C 1
ATOM 666 O O . ALA A 1 88 ? 1.938 17.714 -22.577 1.00 63.12 88 ALA A O 1
ATOM 667 N N . GLU A 1 89 ? -0.201 17.883 -23.217 1.00 64.38 89 GLU A N 1
ATOM 668 C CA . GLU A 1 89 ? 0.048 17.681 -24.645 1.00 64.38 89 GLU A CA 1
ATOM 669 C C . GLU A 1 89 ? 0.793 18.866 -25.282 1.00 64.38 89 GLU A C 1
ATOM 671 O O . GLU A 1 89 ? 1.757 18.660 -26.019 1.00 64.38 89 GLU A O 1
ATOM 676 N N . ALA A 1 90 ? 0.428 20.104 -24.942 1.00 60.66 90 ALA A N 1
ATOM 677 C CA . ALA A 1 90 ? 1.114 21.309 -25.402 1.00 60.66 90 ALA A CA 1
ATOM 678 C C . ALA A 1 90 ? 2.554 21.398 -24.868 1.00 60.66 90 ALA A C 1
ATOM 680 O O . ALA A 1 90 ? 3.468 21.756 -25.613 1.00 60.66 90 ALA A O 1
ATOM 681 N N . GLU A 1 91 ? 2.786 21.024 -23.606 1.00 57.66 91 GLU A N 1
ATOM 682 C CA . GLU A 1 91 ? 4.133 20.937 -23.031 1.00 57.66 91 GLU A CA 1
ATOM 683 C C . GLU A 1 91 ? 4.945 19.796 -23.668 1.00 57.66 91 GLU A C 1
ATOM 685 O O . GLU A 1 91 ? 6.135 19.968 -23.938 1.00 57.66 91 GLU A O 1
ATOM 690 N N . ARG A 1 92 ? 4.307 18.665 -24.004 1.00 54.88 92 ARG A N 1
ATOM 691 C CA . ARG A 1 92 ? 4.935 17.566 -24.758 1.00 54.88 92 ARG A CA 1
ATOM 692 C C . ARG A 1 92 ? 5.378 18.019 -26.150 1.00 54.88 92 ARG A C 1
ATOM 694 O O . ARG A 1 92 ? 6.504 17.736 -26.542 1.00 54.88 92 ARG A O 1
ATOM 701 N N . ILE A 1 93 ? 4.532 18.759 -26.871 1.00 56.97 93 ILE A N 1
ATOM 702 C CA . ILE A 1 93 ? 4.856 19.326 -28.192 1.00 56.97 93 ILE A CA 1
ATOM 703 C C . ILE A 1 93 ? 5.989 20.357 -28.079 1.00 56.97 93 ILE A C 1
ATOM 705 O O . ILE A 1 93 ? 6.889 20.381 -28.915 1.00 56.97 93 ILE A O 1
ATOM 709 N N . ARG A 1 94 ? 5.991 21.177 -27.022 1.00 51.28 94 ARG A N 1
ATOM 710 C CA . ARG A 1 94 ? 7.023 22.196 -26.778 1.00 51.28 94 ARG A CA 1
ATOM 711 C C . ARG A 1 94 ? 8.389 21.605 -26.406 1.00 51.28 94 ARG A C 1
ATOM 713 O O . ARG A 1 94 ? 9.404 22.254 -26.650 1.00 51.28 94 ARG A O 1
ATOM 720 N N . ARG A 1 95 ? 8.423 20.402 -25.822 1.00 53.47 95 ARG A N 1
ATOM 721 C CA . ARG A 1 95 ? 9.652 19.702 -25.404 1.00 53.47 95 ARG A CA 1
ATOM 722 C C . ARG A 1 95 ? 10.285 18.816 -26.474 1.00 53.47 95 ARG A C 1
ATOM 724 O O . ARG A 1 95 ? 11.363 18.293 -26.214 1.00 53.47 95 ARG A O 1
ATOM 731 N N . VAL A 1 96 ? 9.684 18.668 -27.658 1.00 40.16 96 VAL A N 1
ATOM 732 C CA . VAL A 1 96 ? 10.352 18.001 -28.788 1.00 40.16 96 VAL A CA 1
ATOM 733 C C . VAL A 1 96 ? 11.530 18.876 -29.240 1.00 40.16 96 VAL A C 1
ATOM 735 O O . VAL A 1 96 ? 11.299 19.982 -29.737 1.00 40.16 96 VAL A O 1
ATOM 738 N N . PRO A 1 97 ? 12.798 18.440 -29.110 1.00 37.00 97 PRO A N 1
ATOM 739 C CA . PRO A 1 97 ? 13.908 19.171 -29.696 1.00 37.00 97 PRO A CA 1
ATOM 740 C C . PRO A 1 97 ? 13.806 19.050 -31.219 1.00 37.00 97 PRO A C 1
ATOM 742 O O . PRO A 1 97 ? 13.772 17.945 -31.762 1.00 37.00 97 PRO A O 1
ATOM 745 N N . LEU A 1 98 ? 13.799 20.184 -31.922 1.00 40.00 98 LEU A N 1
ATOM 746 C CA . LEU A 1 98 ? 14.108 20.239 -33.352 1.00 40.00 98 LEU A CA 1
ATOM 747 C C . LEU A 1 98 ? 15.576 19.826 -33.537 1.00 40.00 98 LEU A C 1
ATOM 749 O O . LEU A 1 98 ? 16.475 20.659 -33.559 1.00 40.00 98 LEU A O 1
ATOM 753 N N . SER A 1 99 ? 15.816 18.523 -33.629 1.00 37.19 99 SER A N 1
ATOM 754 C CA . SER A 1 99 ? 17.096 17.937 -34.014 1.00 37.19 99 SER A CA 1
ATOM 755 C C . SER A 1 99 ? 16.828 16.834 -35.027 1.00 37.19 99 SER A C 1
ATOM 757 O O . SER A 1 99 ? 16.735 15.650 -34.709 1.00 37.19 99 SER A O 1
ATOM 759 N N . SER A 1 100 ? 16.679 17.260 -36.278 1.00 43.72 100 SER A N 1
ATOM 760 C CA . SER A 1 100 ? 16.709 16.409 -37.457 1.00 43.72 100 SER A CA 1
ATOM 761 C C . SER A 1 100 ? 18.122 15.862 -37.674 1.00 43.72 100 SER A C 1
ATOM 763 O O . SER A 1 100 ? 18.964 16.525 -38.274 1.00 43.72 100 SER A O 1
ATOM 765 N N . SER A 1 101 ? 18.355 14.636 -37.226 1.00 33.41 101 SER A N 1
ATOM 766 C CA . SER A 1 101 ? 19.261 13.686 -37.876 1.00 33.41 101 SER A CA 1
ATOM 767 C C . SER A 1 101 ? 18.977 12.311 -37.290 1.00 33.41 101 SER A C 1
ATOM 769 O O . SER A 1 101 ? 19.458 11.981 -36.209 1.00 33.41 101 SER A O 1
ATOM 771 N N . ALA A 1 102 ? 18.138 11.541 -37.980 1.00 32.78 102 ALA A N 1
ATOM 772 C CA . ALA A 1 102 ? 17.864 10.156 -37.633 1.00 32.78 102 ALA A CA 1
ATOM 773 C C . ALA A 1 102 ? 19.148 9.323 -37.792 1.00 32.78 102 ALA A C 1
ATOM 775 O O . ALA A 1 102 ? 19.686 9.272 -38.902 1.00 32.78 102 ALA A O 1
ATOM 776 N N . PRO A 1 103 ? 19.636 8.634 -36.748 1.00 34.78 103 PRO A N 1
ATOM 777 C CA . PRO A 1 103 ? 20.372 7.407 -36.964 1.00 34.78 103 PRO A CA 1
ATOM 778 C C . PRO A 1 103 ? 19.349 6.321 -37.313 1.00 34.78 103 PRO A C 1
ATOM 780 O O . PRO A 1 103 ? 18.332 6.173 -36.636 1.00 34.78 103 PRO A O 1
ATOM 783 N N . GLN A 1 104 ? 19.604 5.569 -38.382 1.00 36.75 104 GLN A N 1
ATOM 784 C CA . GLN A 1 104 ? 18.913 4.306 -38.620 1.00 36.75 104 GLN A CA 1
ATOM 785 C C . GLN A 1 104 ? 19.251 3.364 -37.460 1.00 36.75 104 GLN A C 1
ATOM 787 O O . GLN A 1 104 ? 20.325 2.766 -37.432 1.00 36.75 104 GLN A O 1
ATOM 792 N N . VAL A 1 105 ? 18.352 3.284 -36.482 1.00 37.53 105 VAL A N 1
ATOM 793 C CA . VAL A 1 105 ? 18.352 2.236 -35.465 1.00 37.53 105 VAL A CA 1
ATOM 794 C C . VAL A 1 105 ? 17.516 1.100 -36.030 1.00 37.53 105 VAL A C 1
ATOM 796 O O . VAL A 1 105 ? 16.401 1.301 -36.504 1.00 37.53 105 VAL A O 1
ATOM 799 N N . THR A 1 106 ? 18.118 -0.077 -36.036 1.00 34.75 106 THR A N 1
ATOM 800 C CA . THR A 1 106 ? 17.518 -1.360 -36.375 1.00 34.75 106 THR A CA 1
ATOM 801 C C . THR A 1 106 ? 16.205 -1.565 -35.614 1.00 34.75 106 THR A C 1
ATOM 803 O O . THR A 1 106 ? 16.202 -1.580 -34.383 1.00 34.75 106 THR A O 1
ATOM 806 N N . GLU A 1 107 ? 15.108 -1.722 -36.352 1.00 42.78 107 GLU A N 1
ATOM 807 C CA . GLU A 1 107 ? 13.830 -2.261 -35.876 1.00 42.78 107 GLU A CA 1
ATOM 808 C C . GLU A 1 107 ? 14.062 -3.668 -35.284 1.00 42.78 107 GLU A C 1
ATOM 810 O O . GLU A 1 107 ? 14.629 -4.509 -35.976 1.00 42.78 107 GLU A O 1
ATOM 815 N N . ASP A 1 108 ? 13.743 -3.881 -33.991 1.00 44.84 108 ASP A N 1
ATOM 816 C CA . ASP A 1 108 ? 12.879 -5.001 -33.530 1.00 44.84 108 ASP A CA 1
ATOM 817 C C . ASP A 1 108 ? 12.835 -5.286 -32.008 1.00 44.84 108 ASP A C 1
ATOM 819 O O . ASP A 1 108 ? 12.017 -6.100 -31.598 1.00 44.84 108 ASP A O 1
ATOM 823 N N . LYS A 1 109 ? 13.599 -4.627 -31.116 1.00 49.28 109 LYS A N 1
ATOM 824 C CA . LYS A 1 109 ? 13.591 -5.017 -29.673 1.00 49.28 109 LYS A CA 1
ATOM 825 C C . LYS A 1 109 ? 12.966 -4.058 -28.656 1.00 49.28 109 LYS A C 1
ATOM 827 O O . LYS A 1 109 ? 12.605 -4.494 -27.568 1.00 49.28 109 LYS A O 1
ATOM 832 N N . ALA A 1 110 ? 12.752 -2.785 -28.986 1.00 50.19 110 ALA A N 1
ATOM 833 C CA . ALA A 1 110 ? 12.293 -1.775 -28.015 1.00 50.19 110 ALA A CA 1
ATOM 834 C C . ALA A 1 110 ? 10.808 -1.903 -27.579 1.00 50.19 110 ALA A C 1
ATOM 836 O O . ALA A 1 110 ? 10.304 -1.073 -26.825 1.00 50.19 110 ALA A O 1
ATOM 837 N N . GLY A 1 111 ? 10.090 -2.932 -28.042 1.00 55.84 111 GLY A N 1
ATOM 838 C CA . GLY A 1 111 ? 8.679 -3.180 -27.723 1.00 55.84 111 GLY A CA 1
ATOM 839 C C . GLY A 1 111 ? 8.320 -4.664 -27.631 1.00 55.84 111 GLY A C 1
ATOM 840 O O . GLY A 1 111 ? 7.152 -5.022 -27.819 1.00 55.84 111 GLY A O 1
ATOM 841 N N . GLU A 1 112 ? 9.301 -5.544 -27.407 1.00 70.56 112 GLU A N 1
ATOM 842 C CA . GLU A 1 112 ? 9.028 -6.952 -27.113 1.00 70.56 112 GLU A CA 1
ATOM 843 C C . GLU A 1 112 ? 8.491 -7.093 -25.684 1.00 70.56 112 GLU A C 1
ATOM 845 O O . GLU A 1 112 ? 8.991 -6.478 -24.743 1.00 70.56 112 GLU A O 1
ATOM 850 N N . LEU A 1 113 ? 7.428 -7.888 -25.540 1.00 84.00 113 LEU A N 1
ATOM 851 C CA . LEU A 1 113 ? 6.947 -8.316 -24.230 1.00 84.00 113 LEU A CA 1
ATOM 852 C C . LEU A 1 113 ? 8.024 -9.217 -23.630 1.00 84.00 113 LEU A C 1
ATOM 854 O O . LEU A 1 113 ? 8.462 -10.152 -24.301 1.00 84.00 113 LEU A O 1
ATOM 858 N N . ALA A 1 114 ? 8.434 -8.930 -22.401 1.00 89.62 114 ALA A N 1
ATOM 859 C CA . ALA A 1 114 ? 9.488 -9.674 -21.729 1.00 89.62 114 ALA A CA 1
ATOM 860 C C . ALA A 1 114 ? 8.964 -10.268 -20.423 1.00 89.62 114 ALA A C 1
ATOM 862 O O . ALA A 1 114 ? 8.162 -9.641 -19.718 1.00 89.62 114 ALA A O 1
ATOM 863 N N . GLY A 1 115 ? 9.411 -11.485 -20.124 1.00 93.94 115 GLY A N 1
ATOM 864 C CA . GLY A 1 115 ? 9.077 -12.161 -18.889 1.00 93.94 115 GLY A CA 1
ATOM 865 C C . GLY A 1 115 ? 9.852 -11.604 -17.702 1.00 93.94 115 GLY A C 1
ATOM 866 O O . GLY A 1 115 ? 10.820 -10.853 -17.835 1.00 93.94 115 GLY A O 1
ATOM 867 N N . PHE A 1 116 ? 9.399 -11.972 -16.512 1.00 96.38 116 PHE A N 1
ATOM 868 C CA . PHE A 1 116 ? 10.114 -11.699 -15.275 1.00 96.38 116 PHE A CA 1
ATOM 869 C C . PHE A 1 116 ? 9.631 -12.616 -14.156 1.00 96.38 116 PHE A C 1
ATOM 871 O O . PHE A 1 116 ? 8.523 -13.173 -14.195 1.00 96.38 116 PHE A O 1
ATOM 878 N N . VAL A 1 117 ? 10.460 -12.730 -13.124 1.00 96.88 117 VAL A N 1
ATOM 879 C CA . VAL A 1 117 ? 10.085 -13.343 -11.856 1.00 96.88 117 VAL A CA 1
ATOM 880 C C . VAL A 1 117 ? 9.820 -12.234 -10.845 1.00 96.88 117 VAL A C 1
ATOM 882 O O . VAL A 1 117 ? 10.499 -11.209 -10.800 1.00 96.88 117 VAL A O 1
ATOM 885 N N . ALA A 1 118 ? 8.786 -12.395 -10.031 1.00 97.31 118 ALA A N 1
ATOM 886 C CA . ALA A 1 118 ? 8.543 -11.474 -8.936 1.00 97.31 118 ALA A CA 1
ATOM 887 C C . ALA A 1 118 ? 7.971 -12.195 -7.732 1.00 97.31 118 ALA A C 1
ATOM 889 O O . ALA A 1 118 ? 7.062 -13.012 -7.863 1.00 97.31 118 ALA A O 1
ATOM 890 N N . ARG A 1 119 ? 8.430 -11.815 -6.546 1.00 98.12 119 ARG A N 1
ATOM 891 C CA . ARG A 1 119 ? 7.715 -12.117 -5.314 1.00 98.12 119 ARG A CA 1
ATOM 892 C C . ARG A 1 119 ? 6.729 -10.991 -5.034 1.00 98.12 119 ARG A C 1
ATOM 894 O O . ARG A 1 119 ? 7.103 -9.824 -4.912 1.00 98.12 119 ARG A O 1
ATOM 901 N N . SER A 1 120 ? 5.446 -11.329 -4.990 1.00 98.38 120 SER A N 1
ATOM 902 C CA . SER A 1 120 ? 4.381 -10.395 -4.641 1.00 98.38 120 SER A CA 1
ATOM 903 C C . SER A 1 120 ? 4.126 -10.454 -3.144 1.00 98.38 120 SER A C 1
ATOM 905 O O . SER A 1 120 ? 3.764 -11.502 -2.621 1.00 98.38 120 SER A O 1
ATOM 907 N N . HIS A 1 121 ? 4.266 -9.316 -2.472 1.00 98.62 121 HIS A N 1
ATOM 908 C CA . HIS A 1 121 ? 3.836 -9.120 -1.093 1.00 98.62 121 HIS A CA 1
ATOM 909 C C . HIS A 1 121 ? 2.536 -8.334 -1.091 1.00 98.62 121 HIS A C 1
ATOM 911 O O . HIS A 1 121 ? 2.533 -7.153 -1.428 1.00 98.62 121 HIS A O 1
ATOM 917 N N . LYS A 1 122 ? 1.439 -8.966 -0.694 1.00 98.56 122 LYS A N 1
ATOM 918 C CA . LYS A 1 122 ? 0.132 -8.331 -0.537 1.00 98.56 122 LYS A CA 1
ATOM 919 C C . LYS A 1 122 ? -0.123 -8.014 0.923 1.00 98.56 122 LYS A C 1
ATOM 921 O O . LYS A 1 122 ? -0.020 -8.891 1.774 1.00 98.56 122 LYS A O 1
ATOM 926 N N . PHE A 1 123 ? -0.527 -6.780 1.184 1.00 98.62 123 PHE A N 1
ATOM 927 C CA . PHE A 1 123 ? -0.955 -6.294 2.489 1.00 98.62 123 PHE A CA 1
ATOM 928 C C . PHE A 1 123 ? -2.468 -6.094 2.443 1.00 98.62 123 PHE A C 1
ATOM 930 O O . PHE A 1 123 ? -2.956 -5.120 1.866 1.00 98.62 123 PHE A O 1
ATOM 937 N N . ILE A 1 124 ? -3.213 -7.055 2.989 1.00 98.56 124 ILE A N 1
ATOM 938 C CA . ILE A 1 124 ? -4.679 -7.050 2.995 1.00 98.56 124 ILE A CA 1
ATOM 939 C C . ILE A 1 124 ? -5.133 -6.499 4.343 1.00 98.56 124 ILE A C 1
ATOM 941 O O . ILE A 1 124 ? -5.123 -7.214 5.346 1.00 98.56 124 ILE A O 1
ATOM 945 N N . ALA A 1 125 ? -5.467 -5.211 4.374 1.00 98.31 125 ALA A N 1
ATOM 946 C CA . ALA A 1 125 ? -5.667 -4.472 5.614 1.00 98.31 125 ALA A CA 1
ATOM 947 C C . ALA A 1 125 ? -7.141 -4.399 6.026 1.00 98.31 125 ALA A C 1
ATOM 949 O O . ALA A 1 125 ? -8.025 -4.218 5.189 1.00 98.31 125 ALA A O 1
ATOM 950 N N . ALA A 1 126 ? -7.395 -4.473 7.330 1.00 98.00 126 ALA A N 1
ATOM 951 C CA . ALA A 1 126 ? -8.710 -4.316 7.939 1.00 98.00 126 ALA A CA 1
ATOM 952 C C . ALA A 1 126 ? -8.606 -3.618 9.299 1.00 98.00 126 ALA A C 1
ATOM 954 O O . ALA A 1 126 ? -7.619 -3.775 10.021 1.00 98.00 126 ALA A O 1
ATOM 955 N N . PHE A 1 127 ? -9.660 -2.898 9.678 1.00 97.31 127 PHE A N 1
ATOM 956 C CA . PHE A 1 127 ? -9.874 -2.501 11.066 1.00 97.31 127 PHE A CA 1
ATOM 957 C C . PHE A 1 127 ? -10.866 -3.476 11.706 1.00 97.31 127 PHE A C 1
ATOM 959 O O . PHE A 1 127 ? -11.951 -3.694 11.171 1.00 97.31 127 PHE A O 1
ATOM 966 N N . ILE A 1 128 ? -10.475 -4.074 12.828 1.00 96.62 128 ILE A N 1
ATOM 967 C CA . ILE A 1 128 ? -11.252 -5.076 13.570 1.00 96.62 128 ILE A CA 1
ATOM 968 C C . ILE A 1 128 ? -11.680 -4.597 14.963 1.00 96.62 128 ILE A C 1
ATOM 970 O O . ILE A 1 128 ? -12.428 -5.297 15.640 1.00 96.62 128 ILE A O 1
ATOM 974 N N . GLY A 1 129 ? -11.213 -3.423 15.397 1.00 95.19 129 GLY A N 1
ATOM 975 C CA . GLY A 1 129 ? -11.419 -2.913 16.752 1.00 95.19 129 GLY A CA 1
ATOM 976 C C . GLY A 1 129 ? -10.394 -3.454 17.751 1.00 95.19 129 GLY A C 1
ATOM 977 O O . GLY A 1 129 ? -9.895 -4.573 17.626 1.00 95.19 129 GLY A O 1
ATOM 978 N N . SER A 1 130 ? -10.045 -2.648 18.755 1.00 94.00 130 SER A N 1
ATOM 979 C CA . SER A 1 130 ? -9.015 -3.002 19.744 1.00 94.00 130 SER A CA 1
ATOM 980 C C . SER A 1 130 ? -9.406 -4.190 20.618 1.00 94.00 130 SER A C 1
ATOM 982 O O . SER A 1 130 ? -8.556 -5.020 20.920 1.00 94.00 130 SER A O 1
ATOM 984 N N . SER A 1 131 ? -10.685 -4.304 20.986 1.00 93.81 131 SER A N 1
ATOM 985 C CA . SER A 1 131 ? -11.185 -5.432 21.780 1.00 93.81 131 SER A CA 1
ATOM 986 C C . SER A 1 131 ? -11.077 -6.748 21.012 1.00 93.81 131 SER A C 1
ATOM 988 O O . SER A 1 131 ? -10.581 -7.733 21.551 1.00 93.81 131 SER A O 1
ATOM 990 N N . SER A 1 132 ? -11.455 -6.754 19.729 1.00 95.12 132 SER A N 1
ATOM 991 C CA . SER A 1 132 ? -11.281 -7.925 18.864 1.00 95.12 132 SER A CA 1
ATOM 992 C C . SER A 1 132 ? -9.806 -8.259 18.669 1.00 95.12 132 SER A C 1
ATOM 994 O O . SER A 1 132 ? -9.438 -9.428 18.698 1.00 95.12 132 SER A O 1
ATOM 996 N N . ALA A 1 133 ? -8.946 -7.248 18.496 1.00 95.38 133 ALA A N 1
ATOM 997 C CA . ALA A 1 133 ? -7.507 -7.459 18.389 1.00 95.38 133 ALA A CA 1
ATOM 998 C C . ALA A 1 133 ? -6.947 -8.156 19.637 1.00 95.38 133 ALA A C 1
ATOM 1000 O O . ALA A 1 133 ? -6.253 -9.158 19.500 1.00 95.38 133 ALA A O 1
ATOM 1001 N N . GLU A 1 134 ? -7.303 -7.689 20.836 1.00 94.50 134 GLU A N 1
ATOM 1002 C CA . GLU A 1 134 ? -6.892 -8.303 22.104 1.00 94.50 134 GLU A CA 1
ATOM 1003 C C . GLU A 1 134 ? -7.444 -9.727 22.275 1.00 94.50 134 GLU A C 1
ATOM 1005 O O . GLU A 1 134 ? -6.715 -10.631 22.684 1.00 94.50 134 GLU A O 1
ATOM 1010 N N . GLN A 1 135 ? -8.712 -9.958 21.929 1.00 94.38 135 GLN A N 1
ATOM 1011 C CA . GLN A 1 135 ? -9.332 -11.282 22.006 1.00 94.38 135 GLN A CA 1
ATOM 1012 C C . GLN A 1 135 ? -8.649 -12.288 21.070 1.00 94.38 135 GLN A C 1
ATOM 1014 O O . GLN A 1 135 ? -8.341 -13.415 21.474 1.00 94.38 135 GLN A O 1
ATOM 1019 N N . VAL A 1 136 ? -8.405 -11.894 19.819 1.00 93.88 136 VAL A N 1
ATOM 1020 C CA . VAL A 1 136 ? -7.766 -12.762 18.825 1.00 93.88 136 VAL A CA 1
ATOM 1021 C C . VAL A 1 136 ? -6.330 -13.068 19.243 1.00 93.88 136 VAL A C 1
ATOM 1023 O O . VAL A 1 136 ? -5.928 -14.229 19.225 1.00 93.88 136 VAL A O 1
ATOM 1026 N N . THR A 1 137 ? -5.564 -12.072 19.695 1.00 94.12 137 THR A N 1
ATOM 1027 C CA . THR A 1 137 ? -4.169 -12.317 20.078 1.00 94.12 137 THR A CA 1
ATOM 1028 C C . THR A 1 137 ? -4.021 -13.081 21.389 1.00 94.12 137 THR A C 1
ATOM 1030 O O . THR A 1 137 ? -3.060 -13.831 21.536 1.00 94.12 137 THR A O 1
ATOM 1033 N N . SER A 1 138 ? -4.979 -12.963 22.313 1.00 91.44 138 SER A N 1
ATOM 1034 C CA . SER A 1 138 ? -4.989 -13.720 23.575 1.00 91.44 138 SER A CA 1
ATOM 1035 C C . SER A 1 138 ? -5.410 -15.184 23.410 1.00 91.44 138 SER A C 1
ATOM 1037 O O . SER A 1 138 ? -5.122 -16.005 24.279 1.00 91.44 138 SER A O 1
ATOM 1039 N N . SER A 1 139 ? -6.119 -15.517 22.327 1.00 85.88 139 SER A N 1
ATOM 1040 C CA . SER A 1 139 ? -6.610 -16.878 22.058 1.00 85.88 139 SER A CA 1
ATOM 1041 C C . SER A 1 139 ? -5.684 -17.707 21.164 1.00 85.88 139 SER A C 1
ATOM 1043 O O . SER A 1 139 ? -5.843 -18.926 21.102 1.00 85.88 139 SER A O 1
ATOM 1045 N N . GLY A 1 140 ? -4.717 -17.074 20.493 1.00 78.31 140 GLY A N 1
ATOM 1046 C CA . GLY A 1 140 ? -3.761 -17.734 19.605 1.00 78.31 140 GLY A CA 1
ATOM 1047 C C . GLY A 1 140 ? -2.324 -17.726 20.126 1.00 78.31 140 GLY A C 1
ATOM 1048 O O . GLY A 1 140 ? -1.954 -16.956 21.009 1.00 78.31 140 GLY A O 1
ATOM 1049 N N . GLU A 1 141 ? -1.474 -18.549 19.515 1.00 86.81 141 GLU A N 1
ATOM 1050 C CA . GLU A 1 141 ? -0.027 -18.586 19.777 1.00 86.81 141 GLU A CA 1
ATOM 1051 C C . GLU A 1 141 ? 0.709 -17.477 19.007 1.00 86.81 141 GLU A C 1
ATOM 1053 O O . GLU A 1 141 ? 1.612 -17.721 18.206 1.00 86.81 141 GLU A O 1
ATOM 1058 N N . PHE A 1 142 ? 0.288 -16.230 19.218 1.00 89.38 142 PHE A N 1
ATOM 1059 C CA . PHE A 1 142 ? 0.883 -15.082 18.550 1.00 89.38 142 PHE A CA 1
ATOM 1060 C C . PHE A 1 142 ? 2.288 -14.783 19.076 1.00 89.38 142 PHE A C 1
ATOM 1062 O O . PHE A 1 142 ? 2.538 -14.729 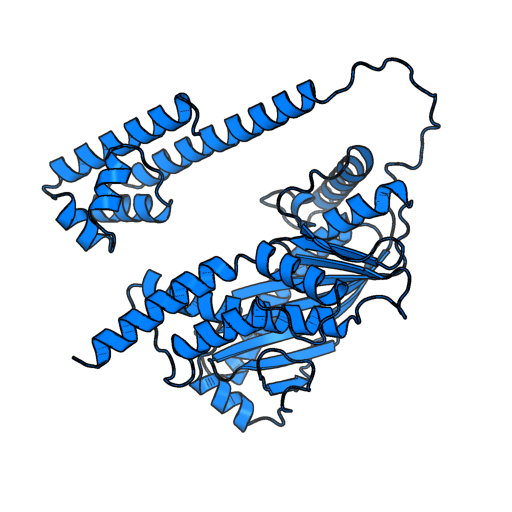20.282 1.00 89.38 142 PHE A O 1
ATOM 1069 N N . GLN A 1 143 ? 3.198 -14.495 18.153 1.00 86.69 143 GLN A N 1
ATOM 1070 C CA . GLN A 1 143 ? 4.560 -14.086 18.459 1.00 86.69 143 GLN A CA 1
ATOM 1071 C C . GLN A 1 143 ? 4.654 -12.561 18.482 1.00 86.69 143 GLN A C 1
ATOM 1073 O O . GLN A 1 143 ? 4.032 -11.868 17.676 1.00 86.69 143 GLN A O 1
ATOM 1078 N N . GLY A 1 144 ? 5.427 -12.022 19.426 1.00 80.00 144 GLY A N 1
ATOM 1079 C CA . GLY A 1 144 ? 5.709 -10.590 19.472 1.00 80.00 144 GLY A CA 1
ATOM 1080 C C . GLY A 1 144 ? 6.543 -10.149 18.269 1.00 80.00 144 GLY A C 1
ATOM 1081 O O . GLY A 1 144 ? 7.401 -10.889 17.791 1.00 80.00 144 GLY A O 1
ATOM 1082 N N . SER A 1 145 ? 6.308 -8.925 17.800 1.00 75.38 145 SER A N 1
ATOM 1083 C CA . SER A 1 145 ? 7.044 -8.328 16.687 1.00 75.38 145 SER A CA 1
ATOM 1084 C C . SER A 1 145 ? 8.561 -8.391 16.886 1.00 75.38 145 SER A C 1
ATOM 1086 O O . SER A 1 145 ? 9.067 -7.980 17.933 1.00 75.38 145 SER A O 1
ATOM 1088 N N . GLY A 1 146 ? 9.280 -8.833 15.850 1.00 68.19 146 GLY A N 1
ATOM 1089 C CA . GLY A 1 146 ? 10.742 -8.806 15.808 1.00 68.19 146 GLY A CA 1
ATOM 1090 C C . GLY A 1 146 ? 11.330 -7.382 15.823 1.00 68.19 146 GLY A C 1
ATOM 1091 O O . GLY A 1 146 ? 10.611 -6.401 15.622 1.00 68.19 146 GLY A O 1
ATOM 1092 N N . PRO A 1 147 ? 12.655 -7.244 16.018 1.00 60.97 147 PRO A N 1
ATOM 1093 C CA . PRO A 1 147 ? 13.329 -5.951 16.194 1.00 60.97 147 PRO A CA 1
ATOM 1094 C C . PRO A 1 147 ? 13.258 -5.023 14.969 1.00 60.97 147 PRO A C 1
ATOM 1096 O O . PRO A 1 147 ? 13.472 -3.820 15.101 1.00 60.97 147 PRO A O 1
ATOM 1099 N N . SER A 1 148 ? 12.961 -5.563 13.785 1.00 66.12 148 SER A N 1
ATOM 1100 C CA . SER A 1 148 ? 12.823 -4.809 12.535 1.00 66.12 148 SER A CA 1
ATOM 1101 C C . SER A 1 148 ? 11.472 -4.106 12.383 1.00 66.12 148 SER A C 1
ATOM 1103 O O . SER A 1 148 ? 11.343 -3.255 11.509 1.00 66.12 148 SER A O 1
ATOM 1105 N N . GLN A 1 149 ? 10.471 -4.412 13.216 1.00 78.31 149 GLN A N 1
ATOM 1106 C CA . GLN A 1 149 ? 9.141 -3.805 13.128 1.00 78.31 149 GLN A CA 1
ATOM 1107 C C . GLN A 1 149 ? 9.127 -2.391 13.712 1.00 78.31 149 GLN A C 1
ATOM 1109 O O . GLN A 1 149 ? 9.631 -2.131 14.804 1.00 78.31 149 GLN A O 1
ATOM 1114 N N . TRP A 1 150 ? 8.534 -1.444 12.984 1.00 81.62 150 TRP A N 1
ATOM 1115 C CA . TRP A 1 150 ? 8.574 -0.026 13.372 1.00 81.62 150 TRP A CA 1
ATOM 1116 C C . TRP A 1 150 ? 7.469 0.342 14.358 1.00 81.62 150 TRP A C 1
ATOM 1118 O O . TRP A 1 150 ? 7.592 1.317 15.105 1.00 81.62 150 TRP A O 1
ATOM 1128 N N . ILE A 1 151 ? 6.390 -0.437 14.341 1.00 86.81 151 ILE A N 1
ATOM 1129 C CA . ILE A 1 151 ? 5.239 -0.321 15.225 1.00 86.81 151 ILE A CA 1
ATOM 1130 C C . ILE A 1 151 ? 4.946 -1.726 15.737 1.00 86.81 151 ILE A C 1
ATOM 1132 O O . ILE A 1 151 ? 4.708 -2.634 14.941 1.00 86.81 151 ILE A O 1
ATOM 1136 N N . SER A 1 152 ? 4.986 -1.897 17.057 1.00 89.88 152 SER A N 1
ATOM 1137 C CA . SER A 1 152 ? 4.820 -3.200 17.694 1.00 89.88 152 SER A CA 1
ATOM 1138 C C . SER A 1 152 ? 3.483 -3.838 17.327 1.00 89.88 152 SER A C 1
ATOM 1140 O O . SER A 1 152 ? 2.429 -3.216 17.465 1.00 89.88 152 SER A O 1
ATOM 1142 N N . CYS A 1 153 ? 3.554 -5.086 16.882 1.00 94.00 153 CYS A N 1
ATOM 1143 C CA . CYS A 1 153 ? 2.419 -5.938 16.555 1.00 94.00 153 CYS A CA 1
ATOM 1144 C C . CYS A 1 153 ? 2.664 -7.354 17.064 1.00 94.00 153 CYS A C 1
ATOM 1146 O O . CYS A 1 153 ? 3.749 -7.696 17.538 1.00 94.00 153 CYS A O 1
ATOM 1148 N N . GLN A 1 154 ? 1.631 -8.167 16.955 1.00 94.94 154 GLN A N 1
ATOM 1149 C CA . GLN A 1 154 ? 1.684 -9.601 17.143 1.00 94.94 154 GLN A CA 1
ATOM 1150 C C . GLN A 1 154 ? 1.447 -10.275 15.796 1.00 94.94 154 GLN A C 1
ATOM 1152 O O . GLN A 1 154 ? 0.634 -9.790 15.011 1.00 94.94 154 GLN A O 1
ATOM 1157 N N . SER A 1 155 ? 2.147 -11.371 15.515 1.00 95.00 155 SER A N 1
ATOM 1158 C CA . SER A 1 155 ? 1.981 -12.109 14.262 1.00 95.00 155 SER A CA 1
ATOM 1159 C C . SER A 1 155 ? 1.885 -13.611 14.470 1.00 95.00 155 SER A C 1
ATOM 1161 O O . SER A 1 155 ? 2.456 -14.157 15.415 1.00 95.00 155 SER A O 1
ATOM 1163 N N . ILE A 1 156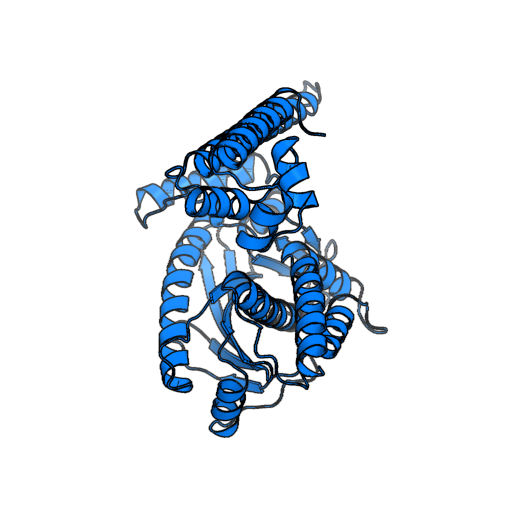 ? 1.176 -14.278 13.566 1.00 94.69 156 ILE A N 1
ATOM 1164 C CA . ILE A 1 156 ? 1.086 -15.735 13.507 1.00 94.69 156 ILE A CA 1
ATOM 1165 C C . ILE A 1 156 ? 1.037 -16.187 12.040 1.00 94.69 156 ILE A C 1
ATOM 1167 O O . ILE A 1 156 ? 0.365 -15.525 11.242 1.00 94.69 156 ILE A O 1
ATOM 1171 N N . PRO A 1 157 ? 1.682 -17.311 11.682 1.00 95.50 157 PRO A N 1
ATOM 1172 C CA . PRO A 1 157 ? 1.464 -17.938 10.388 1.00 95.50 157 PRO A CA 1
ATOM 1173 C C . PRO A 1 157 ? -0.016 -18.238 10.166 1.00 95.50 157 PRO A C 1
ATOM 1175 O O . PRO A 1 157 ? -0.717 -18.716 11.061 1.00 95.50 157 PRO A O 1
ATOM 1178 N N . PHE A 1 158 ? -0.490 -17.976 8.956 1.00 94.31 158 PHE A N 1
ATOM 1179 C CA . PHE A 1 158 ? -1.879 -18.139 8.567 1.00 94.31 158 PHE A CA 1
ATOM 1180 C C . PHE A 1 158 ? -1.979 -18.935 7.266 1.00 94.31 158 PHE A C 1
ATOM 1182 O O . PHE A 1 158 ? -1.226 -18.728 6.316 1.00 94.31 158 PHE A O 1
ATOM 1189 N N . ALA A 1 159 ? -2.910 -19.884 7.207 1.00 92.81 159 ALA A N 1
ATOM 119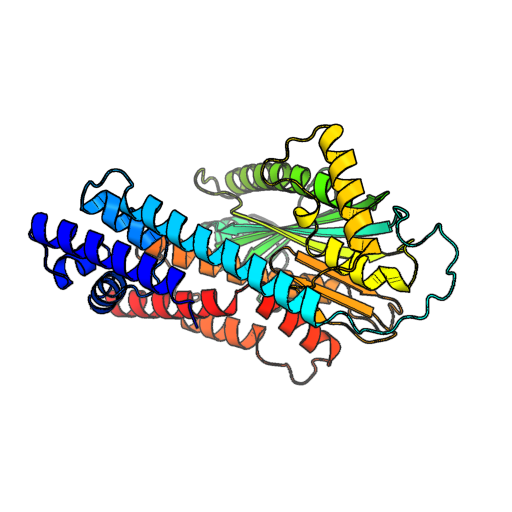0 C CA . ALA A 1 159 ? -3.040 -20.742 6.037 1.00 92.81 159 ALA A CA 1
ATOM 1191 C C . ALA A 1 159 ? -3.642 -19.972 4.850 1.00 92.81 159 ALA A C 1
ATOM 1193 O O . ALA A 1 159 ? -4.745 -19.434 4.946 1.00 92.81 159 ALA A O 1
ATOM 1194 N N . HIS A 1 160 ? -2.954 -19.990 3.708 1.00 93.62 160 HIS A N 1
ATOM 1195 C CA . HIS A 1 160 ? -3.467 -19.506 2.428 1.00 93.62 160 HIS A CA 1
ATOM 1196 C C . HIS A 1 160 ? -3.139 -20.517 1.325 1.00 93.62 160 HIS A C 1
ATOM 1198 O O . HIS A 1 160 ? -2.080 -21.138 1.335 1.00 93.62 160 HIS A O 1
ATOM 1204 N N . SER A 1 161 ? -4.046 -20.712 0.367 1.00 90.19 161 SER A N 1
ATOM 1205 C CA . SER A 1 161 ? -3.891 -21.759 -0.654 1.00 90.19 161 SER A CA 1
ATOM 1206 C C . SER A 1 161 ? -2.858 -21.433 -1.732 1.00 90.19 161 SER A C 1
ATOM 1208 O O . SER A 1 161 ? -2.404 -22.340 -2.422 1.00 90.19 161 SER A O 1
ATOM 1210 N N . SER A 1 162 ? -2.532 -20.155 -1.921 1.00 89.00 162 SER A N 1
ATOM 1211 C CA . SER A 1 162 ? -1.668 -19.696 -3.017 1.00 89.00 162 SER A CA 1
ATOM 1212 C C . SER A 1 162 ? -0.249 -19.306 -2.605 1.00 89.00 162 SER A C 1
ATOM 1214 O O . SER A 1 162 ? 0.584 -19.102 -3.481 1.00 89.00 162 SER A O 1
ATOM 1216 N N . GLY A 1 163 ? 0.049 -19.202 -1.307 1.00 93.06 163 GLY A N 1
ATOM 1217 C CA . GLY A 1 163 ? 1.326 -18.657 -0.856 1.00 93.06 163 GLY A CA 1
ATOM 1218 C C . GLY A 1 163 ? 1.516 -18.699 0.654 1.00 93.06 163 GLY A C 1
ATOM 1219 O O . GLY A 1 163 ? 0.655 -19.179 1.393 1.00 93.06 163 GLY A O 1
ATOM 1220 N N . GLN A 1 164 ? 2.661 -18.190 1.106 1.00 96.25 164 GLN A N 1
ATOM 1221 C CA . GLN A 1 164 ? 2.944 -18.028 2.532 1.00 96.25 164 GLN A CA 1
ATOM 1222 C C . GLN A 1 164 ? 2.169 -16.827 3.054 1.00 96.25 164 GLN A C 1
ATOM 1224 O O . GLN A 1 164 ? 2.175 -15.776 2.421 1.00 96.25 164 GLN A O 1
ATOM 1229 N N . CYS A 1 165 ? 1.496 -16.966 4.191 1.00 97.75 165 CYS A N 1
ATOM 1230 C CA . CYS A 1 165 ? 0.755 -15.861 4.768 1.00 97.75 165 CYS A CA 1
ATOM 1231 C C . CYS A 1 165 ? 1.001 -15.762 6.266 1.00 97.75 165 CYS A C 1
ATOM 1233 O O . CYS A 1 165 ? 1.000 -16.772 6.962 1.00 97.75 165 CYS A O 1
ATOM 1235 N N . ASP A 1 166 ? 1.170 -14.536 6.744 1.00 96.62 166 ASP A N 1
ATOM 1236 C CA . ASP A 1 166 ? 1.183 -14.194 8.158 1.00 96.62 166 ASP A CA 1
ATOM 1237 C C . ASP A 1 166 ? 0.033 -13.227 8.452 1.00 96.62 166 ASP A C 1
ATOM 1239 O O . ASP A 1 166 ? -0.247 -12.302 7.684 1.00 96.62 166 ASP A O 1
ATOM 1243 N N . LEU A 1 167 ? -0.643 -13.424 9.583 1.00 97.75 167 LEU A N 1
ATOM 1244 C CA . LEU A 1 167 ? -1.610 -12.473 10.117 1.00 97.75 167 LEU A CA 1
ATOM 1245 C C . LEU A 1 167 ? -0.919 -11.595 11.158 1.00 97.75 167 LEU A C 1
ATOM 1247 O O . LEU A 1 167 ? -0.530 -12.081 12.218 1.00 97.75 167 LEU A O 1
ATOM 1251 N N . HIS A 1 168 ? -0.820 -10.300 10.873 1.00 97.81 168 HIS A N 1
ATOM 1252 C CA . HIS A 1 168 ? -0.322 -9.281 11.789 1.00 97.81 168 HIS A CA 1
ATOM 1253 C C . HIS A 1 168 ? -1.485 -8.539 12.441 1.00 97.81 168 HIS A C 1
ATOM 1255 O O . HIS A 1 168 ? -2.374 -8.047 11.748 1.00 97.81 168 HIS A O 1
ATOM 1261 N N . ILE A 1 169 ? -1.461 -8.413 13.765 1.00 97.56 169 ILE A N 1
ATOM 1262 C CA . ILE A 1 169 ? -2.465 -7.692 14.545 1.00 97.56 169 ILE A CA 1
ATOM 1263 C C . ILE A 1 169 ? -1.775 -6.645 15.408 1.00 97.56 169 ILE A C 1
ATOM 1265 O O . ILE A 1 169 ? -0.840 -6.933 16.159 1.00 97.56 169 ILE A O 1
ATOM 1269 N N . TRP A 1 170 ? -2.261 -5.414 15.315 1.00 96.88 170 TRP A N 1
ATOM 1270 C CA . TRP A 1 170 ? -1.829 -4.312 16.156 1.00 96.88 170 TRP A CA 1
ATOM 1271 C C . TRP A 1 170 ? -2.847 -4.036 17.265 1.00 96.88 170 TRP A C 1
ATOM 1273 O O . TRP A 1 170 ? -4.056 -4.091 17.024 1.00 96.88 170 TRP A O 1
ATOM 1283 N N . PRO A 1 171 ? -2.386 -3.636 18.463 1.00 95.06 171 PRO A N 1
ATOM 1284 C CA . PRO A 1 171 ? -3.256 -3.425 19.623 1.00 95.06 171 PRO A CA 1
ATOM 1285 C C . PRO A 1 171 ? -4.238 -2.250 19.460 1.00 95.06 171 PRO A C 1
ATOM 1287 O O . PRO A 1 171 ? -5.210 -2.146 20.202 1.00 95.06 171 PRO A O 1
ATOM 1290 N N . PHE A 1 172 ? -4.027 -1.374 18.474 1.00 95.44 172 PHE A N 1
ATOM 1291 C CA . PHE A 1 172 ? -4.983 -0.327 18.096 1.00 95.44 172 PHE A CA 1
ATOM 1292 C C . PHE A 1 172 ? -6.094 -0.820 17.153 1.00 95.44 172 PHE A C 1
ATOM 1294 O O . PHE A 1 172 ? -6.821 -0.005 16.598 1.00 95.44 172 PHE A O 1
ATOM 1301 N N . GLY A 1 173 ? -6.251 -2.134 16.969 1.00 96.19 173 GLY A N 1
ATOM 1302 C CA . GLY A 1 173 ? -7.406 -2.706 16.274 1.00 96.19 173 GLY A CA 1
ATOM 1303 C C . GLY A 1 173 ? -7.237 -2.884 14.770 1.00 96.19 173 GLY A C 1
ATOM 1304 O O . GLY A 1 173 ? -8.235 -3.030 14.074 1.00 96.19 173 GLY A O 1
ATOM 1305 N N . VAL A 1 174 ? -6.009 -2.874 14.250 1.00 97.94 174 VAL A N 1
ATOM 1306 C CA . VAL A 1 174 ? -5.741 -3.155 12.831 1.00 97.94 174 VAL A CA 1
ATOM 1307 C C . VAL A 1 174 ? -5.225 -4.575 12.664 1.00 97.94 174 VAL A C 1
ATOM 1309 O O . VAL A 1 174 ? -4.361 -5.015 13.420 1.00 97.94 174 VAL A O 1
ATOM 1312 N N . ALA A 1 175 ? -5.728 -5.257 11.640 1.00 98.31 175 ALA A N 1
ATOM 1313 C CA . ALA A 1 175 ? -5.240 -6.545 11.178 1.00 98.31 175 ALA A CA 1
ATOM 1314 C C . ALA A 1 175 ? -4.758 -6.430 9.727 1.00 98.31 175 ALA A C 1
ATOM 1316 O O . ALA A 1 175 ? -5.414 -5.796 8.898 1.00 98.31 175 ALA A O 1
ATOM 1317 N N . ILE A 1 176 ? -3.618 -7.043 9.415 1.00 98.69 176 ILE A N 1
ATOM 1318 C CA . ILE A 1 176 ? -3.100 -7.160 8.051 1.00 98.69 176 ILE A CA 1
ATOM 1319 C C . ILE A 1 176 ? -2.717 -8.613 7.807 1.00 98.69 176 ILE A C 1
ATOM 1321 O O . ILE A 1 176 ? -1.852 -9.144 8.501 1.00 98.69 176 ILE A O 1
ATOM 1325 N N . PHE A 1 177 ? -3.312 -9.232 6.789 1.00 98.69 177 PHE A N 1
ATOM 1326 C CA . PHE A 1 177 ? -2.719 -10.434 6.209 1.00 98.69 177 PHE A CA 1
ATOM 1327 C C . PHE A 1 177 ? -1.605 -10.012 5.261 1.00 98.69 177 PHE A C 1
ATOM 1329 O O . PHE A 1 177 ? -1.849 -9.289 4.289 1.00 98.69 177 PHE A O 1
ATOM 1336 N N . HIS A 1 178 ? -0.388 -10.451 5.557 1.00 98.56 178 HIS A N 1
ATOM 1337 C CA . HIS A 1 178 ? 0.750 -10.365 4.658 1.00 98.56 178 HIS A CA 1
ATOM 1338 C C . HIS A 1 178 ? 0.817 -11.670 3.874 1.00 98.56 178 HIS A C 1
ATOM 1340 O O . HIS A 1 178 ? 1.167 -12.699 4.435 1.00 98.56 178 HIS A O 1
ATOM 1346 N N . LEU A 1 179 ? 0.408 -11.647 2.607 1.00 98.56 179 LEU A N 1
ATOM 1347 C CA . LEU A 1 179 ? 0.442 -12.809 1.717 1.00 98.56 179 LEU A CA 1
ATOM 1348 C C . LEU A 1 179 ? 1.596 -12.661 0.726 1.00 98.56 179 LEU A C 1
ATOM 1350 O O . LEU A 1 179 ? 1.720 -11.631 0.066 1.00 98.56 179 LEU A O 1
ATOM 1354 N N . VAL A 1 180 ? 2.408 -13.704 0.614 1.00 98.56 180 VAL A N 1
ATOM 1355 C CA . VAL A 1 180 ? 3.596 -13.776 -0.227 1.00 98.56 180 VAL A CA 1
ATOM 1356 C C . VAL A 1 180 ? 3.415 -14.862 -1.279 1.00 98.56 180 VAL A C 1
ATOM 1358 O O . VAL A 1 180 ? 3.225 -16.033 -0.948 1.00 98.56 180 VAL A O 1
ATOM 1361 N N . GLU A 1 181 ? 3.480 -14.468 -2.547 1.00 97.69 181 GLU A N 1
ATOM 1362 C CA . GLU A 1 181 ? 3.298 -15.351 -3.701 1.00 97.69 181 GLU A CA 1
ATOM 1363 C C . GLU A 1 181 ? 4.463 -15.173 -4.677 1.00 97.69 181 GLU A C 1
ATOM 1365 O O . GLU A 1 181 ? 4.735 -14.057 -5.123 1.00 97.69 181 GLU A O 1
ATOM 1370 N N . ASP A 1 182 ? 5.141 -16.267 -5.020 1.00 96.69 182 ASP A N 1
ATOM 1371 C CA . ASP A 1 182 ? 6.165 -16.270 -6.063 1.00 96.69 182 ASP A CA 1
ATOM 1372 C C . ASP A 1 182 ? 5.491 -16.382 -7.438 1.00 96.69 182 ASP A C 1
ATOM 1374 O O . ASP A 1 182 ? 4.684 -17.281 -7.688 1.00 96.69 182 ASP A O 1
ATOM 1378 N N . LEU A 1 183 ? 5.810 -15.450 -8.333 1.00 96.31 183 LEU A N 1
ATOM 1379 C CA . LEU A 1 183 ? 5.199 -15.316 -9.649 1.00 96.31 183 LEU A CA 1
ATOM 1380 C C . LEU A 1 183 ? 6.258 -15.449 -10.738 1.00 96.31 183 LEU A C 1
ATOM 1382 O O . LEU A 1 183 ? 7.319 -14.831 -10.676 1.00 96.31 183 LEU A O 1
ATOM 1386 N N . THR A 1 184 ? 5.919 -16.188 -11.788 1.00 96.56 184 THR A N 1
ATOM 1387 C CA . THR A 1 184 ? 6.634 -16.169 -13.066 1.00 96.56 184 THR A CA 1
ATOM 1388 C C . THR A 1 184 ? 5.653 -15.686 -14.115 1.00 96.56 184 THR A C 1
ATOM 1390 O O . THR A 1 184 ? 4.634 -16.336 -14.363 1.00 96.56 184 THR A O 1
ATOM 1393 N N . LEU A 1 185 ? 5.914 -14.511 -14.680 1.00 94.69 185 LEU A N 1
ATOM 1394 C CA . LEU A 1 185 ? 4.961 -13.809 -15.530 1.00 94.69 185 LEU A CA 1
ATOM 1395 C C . LEU A 1 185 ? 5.566 -13.579 -16.912 1.00 94.69 185 LEU A C 1
ATOM 1397 O O . LEU A 1 185 ? 6.733 -13.209 -17.005 1.00 94.69 185 LEU A O 1
ATOM 1401 N N . PRO A 1 186 ? 4.788 -13.772 -17.991 1.00 94.19 186 PRO A N 1
ATOM 1402 C CA . PRO A 1 186 ? 5.295 -13.598 -19.348 1.00 94.19 186 PRO A CA 1
ATOM 1403 C C . PRO A 1 186 ? 5.403 -12.124 -19.767 1.00 94.19 186 PRO A C 1
ATOM 1405 O O . PRO A 1 186 ? 6.008 -11.850 -20.796 1.00 94.19 186 PRO A O 1
ATOM 1408 N N . ASN A 1 187 ? 4.751 -11.207 -19.037 1.00 95.38 187 ASN A N 1
ATOM 1409 C CA . ASN A 1 187 ? 4.737 -9.760 -19.281 1.00 95.38 187 ASN A CA 1
ATOM 1410 C C . ASN A 1 187 ? 4.019 -8.996 -18.149 1.00 95.38 187 ASN A C 1
ATOM 1412 O O . ASN A 1 187 ? 3.384 -9.600 -17.273 1.00 95.38 187 ASN A O 1
ATOM 1416 N N . ILE A 1 188 ? 4.099 -7.660 -18.160 1.00 96.81 188 ILE A N 1
ATOM 1417 C CA . ILE A 1 188 ? 3.496 -6.796 -17.128 1.00 96.81 188 ILE A CA 1
ATOM 1418 C C . ILE A 1 188 ? 1.963 -6.763 -17.249 1.00 96.81 188 ILE A C 1
ATOM 1420 O O . ILE A 1 188 ? 1.257 -6.675 -16.244 1.00 96.81 188 ILE A O 1
ATOM 1424 N N . ALA A 1 189 ? 1.412 -6.912 -18.451 1.00 95.00 189 ALA A N 1
ATOM 1425 C CA . ALA A 1 189 ? -0.025 -7.029 -18.685 1.00 95.00 189 ALA A CA 1
ATOM 1426 C C . ALA A 1 189 ? -0.628 -8.227 -17.933 1.00 95.00 189 ALA A C 1
ATOM 1428 O O . ALA A 1 189 ? -1.685 -8.114 -17.305 1.00 95.00 189 ALA A O 1
ATOM 1429 N N . SER A 1 190 ? 0.086 -9.355 -17.907 1.00 93.94 190 SER A N 1
ATOM 1430 C CA . SER A 1 190 ? -0.295 -10.539 -17.134 1.00 93.94 190 SER A CA 1
ATOM 1431 C C . SER A 1 190 ? -0.273 -10.261 -15.632 1.00 93.94 190 SER A C 1
ATOM 1433 O O . SER A 1 190 ? -1.188 -10.695 -14.929 1.00 93.94 190 SER A O 1
ATOM 1435 N N . LEU A 1 191 ? 0.702 -9.480 -15.139 1.00 96.00 191 LEU A N 1
ATOM 1436 C CA . LEU A 1 191 ? 0.702 -9.006 -13.751 1.00 96.00 191 LEU A CA 1
ATOM 1437 C C . LEU A 1 191 ? -0.545 -8.172 -13.452 1.00 96.00 191 LEU A C 1
ATOM 1439 O O . LEU A 1 191 ? -1.195 -8.386 -12.431 1.00 96.00 191 LEU A O 1
ATOM 1443 N N . ALA A 1 192 ? -0.880 -7.219 -14.324 1.00 94.31 192 ALA A N 1
ATOM 1444 C CA . ALA A 1 192 ? -2.003 -6.310 -14.124 1.00 94.31 192 ALA A CA 1
ATOM 1445 C C . ALA A 1 192 ? -3.335 -7.066 -14.008 1.00 94.31 192 ALA A C 1
ATOM 1447 O O . ALA A 1 192 ? -4.103 -6.834 -13.068 1.00 94.31 192 ALA A O 1
ATOM 1448 N N . LEU A 1 193 ? -3.575 -8.019 -14.912 1.00 91.06 193 LEU A N 1
ATOM 1449 C CA . LEU A 1 193 ? -4.761 -8.877 -14.889 1.00 91.06 193 LEU A CA 1
ATOM 1450 C C . LEU A 1 193 ? -4.778 -9.795 -13.660 1.00 91.06 193 LEU A C 1
ATOM 1452 O O . LEU A 1 193 ? -5.781 -9.854 -12.946 1.00 91.06 193 LEU A O 1
ATOM 1456 N N . TRP A 1 194 ? -3.662 -10.467 -13.358 1.00 93.19 194 TRP A N 1
ATOM 1457 C CA . TRP A 1 194 ? -3.544 -11.310 -12.163 1.00 93.19 194 TRP A CA 1
ATOM 1458 C C . TRP A 1 194 ? -3.825 -10.518 -10.883 1.00 93.19 194 TRP A C 1
ATOM 1460 O O . TRP A 1 194 ? -4.560 -10.970 -10.000 1.00 93.19 194 TRP A O 1
ATOM 1470 N N . ARG A 1 195 ? -3.281 -9.304 -10.789 1.00 93.38 195 ARG A N 1
ATOM 1471 C CA . ARG A 1 195 ? -3.462 -8.409 -9.649 1.00 93.38 195 ARG A CA 1
ATOM 1472 C C . ARG A 1 195 ? -4.929 -8.028 -9.483 1.00 93.38 195 ARG A C 1
ATOM 1474 O O . ARG A 1 195 ? -5.453 -8.132 -8.379 1.00 93.38 195 ARG A O 1
ATOM 1481 N N . MET A 1 196 ? -5.601 -7.627 -10.564 1.00 87.62 196 MET A N 1
ATOM 1482 C CA . MET A 1 196 ? -7.022 -7.267 -10.527 1.00 87.62 196 MET A CA 1
ATOM 1483 C C . MET A 1 196 ? -7.879 -8.410 -9.967 1.00 87.62 196 MET A C 1
ATOM 1485 O O . MET A 1 196 ? -8.729 -8.176 -9.107 1.00 87.62 196 MET A O 1
ATOM 1489 N N . ARG A 1 197 ? -7.621 -9.647 -10.410 1.00 88.00 197 ARG A N 1
ATOM 1490 C CA . ARG A 1 197 ? -8.353 -10.838 -9.955 1.00 88.00 197 ARG A CA 1
ATOM 1491 C C . ARG A 1 197 ? -8.061 -11.158 -8.500 1.00 88.00 197 ARG A C 1
ATOM 1493 O O . ARG A 1 197 ? -8.968 -11.225 -7.671 1.00 88.00 197 ARG A O 1
ATOM 1500 N N . SER A 1 198 ? -6.779 -11.325 -8.207 1.00 92.69 198 SER A N 1
ATOM 1501 C CA . SER A 1 198 ? -6.325 -11.802 -6.910 1.00 92.69 198 SER A CA 1
ATOM 1502 C C . SER A 1 198 ? -6.635 -10.812 -5.791 1.00 92.69 198 SER A C 1
ATOM 1504 O O . SER A 1 198 ? -6.872 -11.231 -4.668 1.00 92.69 198 SER A O 1
ATOM 1506 N N . TYR A 1 199 ? -6.713 -9.509 -6.074 1.00 93.25 199 TYR A N 1
ATOM 1507 C CA . TYR A 1 199 ? -7.140 -8.516 -5.087 1.00 93.25 199 TYR A CA 1
ATOM 1508 C C . TYR A 1 199 ? -8.575 -8.761 -4.625 1.00 93.25 199 TYR A C 1
ATOM 1510 O O . TYR A 1 199 ? -8.832 -8.796 -3.424 1.00 93.25 199 TYR A O 1
ATOM 1518 N N . SER A 1 200 ? -9.501 -8.970 -5.564 1.00 89.00 200 SER A N 1
ATOM 1519 C CA . SER A 1 200 ? -10.904 -9.226 -5.233 1.00 89.00 200 SER A CA 1
ATOM 1520 C C . SER A 1 200 ? -11.074 -10.535 -4.459 1.00 89.00 200 SER A C 1
ATOM 1522 O O . SER A 1 200 ? -11.797 -10.572 -3.464 1.00 89.00 200 SER A O 1
ATOM 1524 N N . GLU A 1 201 ? -10.405 -11.603 -4.901 1.00 91.38 201 GLU A N 1
ATOM 1525 C CA . GLU A 1 201 ? -10.443 -12.916 -4.244 1.00 91.38 201 GLU A CA 1
ATOM 1526 C C . GLU A 1 201 ? -9.861 -12.839 -2.822 1.00 91.38 201 GLU A C 1
ATOM 1528 O O . GLU A 1 201 ? -10.498 -13.280 -1.865 1.00 91.38 201 GLU A O 1
ATOM 1533 N N . ASN A 1 202 ? -8.706 -12.188 -2.659 1.00 95.62 202 ASN A N 1
ATOM 1534 C CA . ASN A 1 202 ? -8.025 -12.079 -1.372 1.00 95.62 202 ASN A CA 1
ATOM 1535 C C . ASN A 1 202 ? -8.761 -11.163 -0.385 1.00 95.62 202 ASN A C 1
ATOM 1537 O O . ASN A 1 202 ? -8.749 -11.435 0.813 1.00 95.62 202 ASN A O 1
ATOM 1541 N N . MET A 1 203 ? -9.450 -10.112 -0.849 1.00 96.19 203 MET A N 1
ATOM 1542 C CA . MET A 1 203 ? -10.316 -9.301 0.020 1.00 96.19 203 MET A CA 1
ATOM 1543 C C . MET A 1 203 ? -11.507 -10.101 0.549 1.00 96.19 203 MET A C 1
ATOM 1545 O O . MET A 1 203 ? -11.833 -10.007 1.736 1.00 96.19 203 MET A O 1
ATOM 1549 N N . ALA A 1 204 ? -12.152 -10.895 -0.311 1.00 94.94 204 ALA A N 1
ATOM 1550 C CA . ALA A 1 204 ? -13.261 -11.753 0.094 1.00 94.94 204 ALA A CA 1
ATOM 1551 C C . ALA A 1 204 ? -12.791 -12.832 1.082 1.00 94.94 204 ALA A C 1
ATOM 1553 O O . ALA A 1 204 ? -13.413 -13.027 2.128 1.00 94.94 204 ALA A O 1
ATOM 1554 N N . TRP A 1 205 ? -11.654 -13.471 0.791 1.00 97.44 205 TRP A N 1
ATOM 1555 C CA . TRP A 1 205 ? -11.020 -14.447 1.674 1.00 97.44 205 TRP A CA 1
ATOM 1556 C C . TRP A 1 205 ? -10.655 -13.845 3.038 1.00 97.44 205 TRP A C 1
ATOM 1558 O O . TRP A 1 205 ? -11.041 -14.394 4.071 1.00 97.44 205 TRP A O 1
ATOM 1568 N N . ALA A 1 206 ? -9.971 -12.699 3.066 1.00 97.94 206 ALA A N 1
ATOM 1569 C CA . ALA A 1 206 ? -9.571 -12.046 4.311 1.00 97.94 206 ALA A CA 1
ATOM 1570 C C . ALA A 1 206 ? -10.791 -11.629 5.136 1.00 97.94 206 ALA A C 1
ATOM 1572 O O . ALA A 1 206 ? -10.821 -11.841 6.344 1.00 97.94 206 ALA A O 1
ATOM 1573 N N . THR A 1 207 ? -11.834 -11.106 4.485 1.00 98.12 207 THR A N 1
ATOM 1574 C CA . THR A 1 207 ? -13.100 -10.760 5.145 1.00 98.12 207 THR A CA 1
ATOM 1575 C C . THR A 1 207 ? -13.722 -11.974 5.830 1.00 98.12 207 THR A C 1
ATOM 1577 O O . THR A 1 207 ? -14.050 -11.900 7.011 1.00 98.12 207 THR A O 1
ATOM 1580 N N . ALA A 1 208 ? -13.840 -13.105 5.129 1.00 97.31 208 ALA A N 1
ATOM 1581 C CA . ALA A 1 208 ? -14.409 -14.322 5.702 1.00 97.31 208 ALA A CA 1
ATOM 1582 C C . ALA A 1 208 ? -13.609 -14.821 6.920 1.00 97.31 208 ALA A C 1
ATOM 1584 O O . ALA A 1 208 ? -14.195 -15.133 7.957 1.00 97.31 208 ALA A O 1
ATOM 1585 N N . ASN A 1 209 ? -12.276 -14.836 6.824 1.00 97.44 209 ASN A N 1
ATOM 1586 C CA . ASN A 1 209 ? -11.413 -15.281 7.920 1.00 97.44 209 ASN A CA 1
ATOM 1587 C C . ASN A 1 209 ? -11.456 -14.330 9.118 1.00 97.44 209 ASN A C 1
ATOM 1589 O O . ASN A 1 209 ? -11.519 -14.791 10.254 1.00 97.44 209 ASN A O 1
ATOM 1593 N N . LEU A 1 210 ? -11.472 -13.012 8.898 1.00 97.12 210 LEU A N 1
ATOM 1594 C CA . LEU A 1 210 ? -11.571 -12.052 9.998 1.00 97.12 210 LEU A CA 1
ATOM 1595 C C . LEU A 1 210 ? -12.898 -12.189 10.733 1.00 97.12 210 LEU A C 1
ATOM 1597 O O . LEU A 1 210 ? -12.881 -12.251 11.953 1.00 97.12 210 LEU A O 1
ATOM 1601 N N . ARG A 1 211 ? -14.023 -12.320 10.021 1.00 97.44 211 ARG A N 1
ATOM 1602 C CA . ARG A 1 211 ? -15.335 -12.550 10.651 1.00 97.44 211 ARG A CA 1
ATOM 1603 C C . ARG A 1 211 ? -15.352 -13.815 11.498 1.00 97.44 211 ARG A C 1
ATOM 1605 O O . ARG A 1 211 ? -15.913 -13.816 12.587 1.00 97.44 211 ARG A O 1
ATOM 1612 N N . GLN A 1 212 ? -14.708 -14.879 11.022 1.00 95.69 212 GLN A N 1
ATOM 1613 C CA . GLN A 1 212 ? -14.573 -16.115 11.786 1.00 95.69 212 GLN A CA 1
ATOM 1614 C C . GLN A 1 212 ? -13.707 -15.928 13.042 1.00 95.69 212 GLN A C 1
ATOM 1616 O O . GLN A 1 212 ? -14.062 -16.443 14.099 1.00 95.69 212 GLN A O 1
ATOM 1621 N N . LEU A 1 213 ? -12.588 -15.206 12.937 1.00 95.19 213 LEU A N 1
ATOM 1622 C CA . LEU A 1 213 ? -11.669 -14.962 14.054 1.00 95.19 213 LEU A CA 1
ATOM 1623 C C . LEU A 1 213 ? -12.270 -14.037 15.117 1.00 95.19 213 LEU A C 1
ATOM 1625 O O . LEU A 1 213 ? -12.073 -14.261 16.309 1.00 95.19 213 LEU A O 1
ATOM 1629 N N . THR A 1 214 ? -12.978 -12.993 14.692 1.00 96.06 214 THR A N 1
ATOM 1630 C CA . THR A 1 214 ? -13.519 -11.965 15.586 1.00 96.06 214 THR A CA 1
ATOM 1631 C C . THR A 1 214 ? -14.927 -12.295 16.078 1.00 96.06 214 THR A C 1
ATOM 1633 O O . THR A 1 214 ? -15.328 -11.812 17.130 1.00 96.06 214 THR A O 1
ATOM 1636 N N . GLY A 1 215 ? -15.691 -13.105 15.338 1.00 95.44 215 GLY A N 1
ATOM 1637 C CA . GLY A 1 215 ? -17.113 -13.348 15.595 1.00 95.44 215 GLY A CA 1
ATOM 1638 C C . GLY A 1 215 ? -18.030 -12.182 15.197 1.00 95.44 215 GLY A C 1
ATOM 1639 O O . GLY A 1 215 ? -19.204 -12.183 15.567 1.00 95.44 215 GLY A O 1
ATOM 1640 N N . HIS A 1 216 ? -17.514 -11.195 14.459 1.00 93.81 216 HIS A N 1
ATOM 1641 C CA . HIS A 1 216 ? -18.210 -9.955 14.107 1.00 93.81 216 HIS A CA 1
ATOM 1642 C C . HIS A 1 216 ? -18.476 -9.863 12.595 1.00 93.81 216 HIS A C 1
ATOM 1644 O O . HIS A 1 216 ? -17.539 -9.837 11.804 1.00 93.81 216 HIS A O 1
ATOM 1650 N N . GLU A 1 217 ? -19.749 -9.788 12.185 1.00 92.69 217 GLU A N 1
ATOM 1651 C CA . GLU A 1 217 ? -20.182 -9.757 10.769 1.00 92.69 217 GLU A CA 1
ATOM 1652 C C . GLU A 1 217 ? -19.886 -8.433 10.042 1.00 92.69 217 GLU A C 1
ATOM 1654 O O . GLU A 1 217 ? -19.807 -8.385 8.813 1.00 92.69 217 GLU A O 1
ATOM 1659 N N . ASP A 1 218 ? -19.728 -7.341 10.779 1.00 90.25 218 ASP A N 1
ATOM 1660 C CA . ASP A 1 218 ? -19.427 -6.009 10.251 1.00 90.25 218 ASP A CA 1
ATOM 1661 C C . ASP A 1 218 ? -17.944 -5.823 9.898 1.00 90.25 218 ASP A C 1
ATOM 1663 O O . ASP A 1 218 ? -17.590 -4.881 9.188 1.00 90.25 218 ASP A O 1
ATOM 1667 N N . VAL A 1 219 ? -17.079 -6.756 10.305 1.00 94.12 219 VAL A N 1
ATOM 1668 C CA . VAL A 1 219 ? -15.664 -6.749 9.931 1.00 94.12 219 VAL A CA 1
ATOM 1669 C C . VAL A 1 219 ? -15.494 -7.106 8.453 1.00 94.12 219 VAL A C 1
ATOM 1671 O O . VAL A 1 219 ? -16.049 -8.088 7.948 1.00 94.12 219 VAL A O 1
ATOM 1674 N N . SER A 1 220 ? -14.679 -6.313 7.755 1.00 94.56 220 SER A N 1
ATOM 1675 C CA . SER A 1 220 ? -14.314 -6.539 6.355 1.00 94.56 220 SER A CA 1
ATOM 1676 C C . SER A 1 220 ? -12.910 -6.036 6.043 1.00 94.56 220 SER A C 1
ATOM 1678 O O . SER A 1 220 ? -12.477 -5.026 6.600 1.00 94.56 220 SER A O 1
ATOM 1680 N N . ALA A 1 221 ? -12.227 -6.701 5.110 1.00 95.88 221 ALA A N 1
ATOM 1681 C CA . ALA A 1 221 ? -10.989 -6.189 4.537 1.00 95.88 221 ALA A CA 1
ATOM 1682 C C . ALA A 1 221 ? -11.264 -4.913 3.729 1.00 95.88 221 ALA A C 1
ATOM 1684 O O . ALA A 1 221 ? -12.136 -4.890 2.860 1.00 95.88 221 ALA A O 1
ATOM 1685 N N . SER A 1 222 ? -10.510 -3.855 4.014 1.00 93.00 222 SER A N 1
ATOM 1686 C CA . SER A 1 222 ? -10.717 -2.520 3.452 1.00 93.00 222 SER A CA 1
ATOM 1687 C C . SER A 1 222 ? -10.088 -2.368 2.069 1.00 93.00 222 SER A C 1
ATOM 1689 O O . SER A 1 222 ? -10.696 -1.783 1.176 1.00 93.00 222 SER A O 1
ATOM 1691 N N . TYR A 1 223 ? -8.862 -2.865 1.890 1.00 94.75 223 TYR A N 1
ATOM 1692 C CA . TYR A 1 223 ? -8.104 -2.752 0.643 1.00 94.75 223 TYR A CA 1
ATOM 1693 C C . TYR A 1 223 ? -6.943 -3.754 0.598 1.00 94.75 223 TYR A C 1
ATOM 1695 O O . TYR A 1 223 ? -6.607 -4.391 1.599 1.00 94.75 223 TYR A O 1
ATOM 1703 N N . VAL A 1 224 ? -6.314 -3.856 -0.577 1.00 96.38 224 VAL A N 1
ATOM 1704 C CA . VAL A 1 224 ? -5.052 -4.576 -0.790 1.00 96.38 224 VAL A CA 1
ATOM 1705 C C . VAL A 1 224 ? -4.047 -3.629 -1.428 1.00 96.38 224 VAL A C 1
ATOM 1707 O O . VAL A 1 224 ? -4.334 -3.022 -2.464 1.00 96.38 224 VAL A O 1
ATOM 1710 N N . LEU A 1 225 ? -2.857 -3.536 -0.846 1.00 96.75 225 LEU A N 1
ATOM 1711 C CA . LEU A 1 225 ? -1.686 -2.932 -1.482 1.00 96.75 225 LEU A CA 1
ATOM 1712 C C . LEU A 1 225 ? -0.658 -4.028 -1.763 1.00 96.75 225 LEU A C 1
ATOM 1714 O O . LEU A 1 225 ? -0.560 -4.974 -0.985 1.00 96.75 225 LEU A O 1
ATOM 1718 N N . SER A 1 226 ? 0.091 -3.915 -2.861 1.00 97.00 226 SER A N 1
ATOM 1719 C CA . SER A 1 226 ? 1.184 -4.845 -3.151 1.00 97.00 226 SER A CA 1
ATOM 1720 C C . SER A 1 226 ? 2.516 -4.129 -3.229 1.00 97.00 226 SER A C 1
ATOM 1722 O O . SER A 1 226 ? 2.607 -3.048 -3.817 1.00 97.00 226 SER A O 1
ATOM 1724 N N . ALA A 1 227 ? 3.537 -4.799 -2.710 1.00 98.44 227 ALA A N 1
ATOM 1725 C CA . ALA A 1 227 ? 4.920 -4.578 -3.074 1.00 98.44 227 ALA A CA 1
ATOM 1726 C C . ALA A 1 227 ? 5.413 -5.747 -3.944 1.00 98.44 227 ALA A C 1
ATOM 1728 O O . ALA A 1 227 ? 5.024 -6.896 -3.723 1.00 98.44 227 ALA A O 1
ATOM 1729 N N . TYR A 1 228 ? 6.253 -5.460 -4.933 1.00 98.56 228 TYR A N 1
ATOM 1730 C CA . TYR A 1 228 ? 6.820 -6.449 -5.846 1.00 98.56 228 TYR A CA 1
ATOM 1731 C C . TYR A 1 228 ? 8.336 -6.454 -5.740 1.00 98.56 228 TYR A C 1
ATOM 1733 O O . TYR A 1 228 ? 8.990 -5.449 -6.018 1.00 98.56 228 TYR A O 1
ATOM 1741 N N . TRP A 1 229 ? 8.887 -7.602 -5.372 1.00 98.25 229 TRP A N 1
ATOM 1742 C CA . TRP A 1 229 ? 10.314 -7.857 -5.418 1.00 98.25 229 TRP A CA 1
ATOM 1743 C C . TRP A 1 229 ? 10.645 -8.554 -6.732 1.00 98.25 229 TRP A C 1
ATOM 1745 O O . TRP A 1 229 ? 10.338 -9.732 -6.905 1.00 98.25 229 TRP A O 1
ATOM 1755 N N . VAL A 1 230 ? 11.198 -7.815 -7.690 1.00 97.81 230 VAL A N 1
ATOM 1756 C CA . VAL A 1 230 ? 11.433 -8.312 -9.050 1.00 97.81 230 VAL A CA 1
ATOM 1757 C C . VAL A 1 230 ? 12.821 -8.929 -9.139 1.00 97.81 230 VAL A C 1
ATOM 1759 O O . VAL A 1 230 ? 13.828 -8.269 -8.866 1.00 97.81 230 VAL A O 1
ATOM 1762 N N . THR A 1 231 ? 12.871 -10.182 -9.573 1.00 90.62 231 THR A N 1
ATOM 1763 C CA . THR A 1 231 ? 14.096 -10.913 -9.894 1.00 90.62 231 THR A CA 1
ATOM 1764 C C . THR A 1 231 ? 14.069 -11.310 -11.365 1.00 90.62 231 THR A C 1
ATOM 1766 O O . THR A 1 231 ? 13.009 -11.485 -11.957 1.00 90.62 231 THR A O 1
ATOM 1769 N N . ASP A 1 232 ? 15.242 -11.423 -11.978 1.00 88.69 232 ASP A N 1
ATOM 1770 C CA . ASP A 1 232 ? 15.378 -11.906 -13.357 1.00 88.69 232 ASP A CA 1
ATOM 1771 C C . ASP A 1 232 ? 14.509 -11.154 -14.398 1.00 88.69 232 ASP A C 1
ATOM 1773 O O . ASP A 1 232 ? 13.738 -11.783 -15.125 1.00 88.69 232 ASP A O 1
ATOM 1777 N N . PRO A 1 233 ? 14.579 -9.808 -14.476 1.00 92.62 233 PRO A N 1
ATOM 1778 C CA . PRO A 1 233 ? 13.904 -9.071 -15.539 1.00 92.62 233 PRO A CA 1
ATOM 1779 C C . PRO A 1 233 ? 14.508 -9.423 -16.906 1.00 92.62 233 PRO A C 1
ATOM 1781 O O . PRO A 1 233 ? 15.718 -9.310 -17.096 1.00 92.62 233 PRO A O 1
ATOM 1784 N N . GLU A 1 234 ? 13.672 -9.795 -17.878 1.00 93.62 234 GLU A N 1
ATOM 1785 C CA . GLU A 1 234 ? 14.125 -10.086 -19.249 1.00 93.62 234 GLU A CA 1
ATOM 1786 C C . GLU A 1 234 ? 14.136 -8.842 -20.159 1.00 93.62 234 GLU A C 1
ATOM 1788 O O . GLU A 1 234 ? 14.502 -8.933 -21.333 1.00 93.62 234 GLU A O 1
ATOM 1793 N N . TRP A 1 235 ? 13.740 -7.668 -19.646 1.00 92.75 235 TRP A N 1
ATOM 1794 C CA . TRP A 1 235 ? 13.799 -6.422 -20.414 1.00 92.75 235 TRP A CA 1
ATOM 1795 C C . TRP A 1 235 ? 15.248 -5.982 -20.669 1.00 92.75 235 TRP A C 1
ATOM 1797 O O . TRP A 1 235 ? 16.107 -6.140 -19.798 1.00 92.75 235 TRP A O 1
ATOM 1807 N N . PRO A 1 236 ? 15.519 -5.348 -21.824 1.00 89.25 236 PRO A N 1
ATOM 1808 C CA . PRO A 1 236 ? 16.755 -4.602 -22.034 1.00 89.25 236 PRO A CA 1
ATOM 1809 C C . PRO A 1 236 ? 16.972 -3.526 -20.958 1.00 89.25 236 PRO A C 1
ATOM 1811 O O . PRO A 1 236 ? 16.005 -2.986 -20.413 1.00 89.25 236 PRO A O 1
ATOM 1814 N N . GLU A 1 237 ? 18.233 -3.179 -20.682 1.00 87.12 237 GLU A N 1
ATOM 1815 C CA . GLU A 1 237 ? 18.600 -2.190 -19.654 1.00 87.12 237 GLU 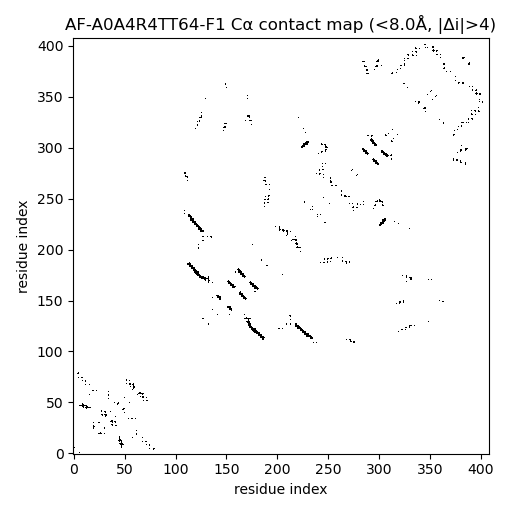A CA 1
ATOM 1816 C C . GLU A 1 237 ? 17.921 -0.834 -19.900 1.00 87.12 237 GLU A C 1
ATOM 1818 O O . GLU A 1 237 ? 17.448 -0.198 -18.960 1.00 87.12 237 GLU A O 1
ATOM 1823 N N . GLU A 1 238 ? 17.786 -0.431 -21.167 1.00 88.94 238 GLU A N 1
ATOM 1824 C CA . GLU A 1 238 ? 17.116 0.805 -21.572 1.00 88.94 238 GLU A CA 1
ATOM 1825 C C . GLU A 1 238 ? 15.620 0.855 -21.219 1.00 88.94 238 GLU A C 1
ATOM 1827 O O . GLU A 1 238 ? 15.088 1.943 -21.012 1.00 88.94 238 GLU A O 1
ATOM 1832 N N . ASN A 1 239 ? 14.960 -0.301 -21.104 1.00 91.94 239 ASN A N 1
ATOM 1833 C CA . ASN A 1 239 ? 13.524 -0.410 -20.833 1.00 91.94 239 ASN A CA 1
ATOM 1834 C C . ASN A 1 239 ? 13.224 -0.779 -19.374 1.00 91.94 239 ASN A C 1
ATOM 1836 O O . ASN A 1 239 ? 12.062 -0.771 -18.962 1.00 91.94 239 ASN A O 1
ATOM 1840 N N . LEU A 1 240 ? 14.247 -1.115 -18.584 1.00 93.81 240 LEU A N 1
ATOM 1841 C CA . LEU A 1 240 ? 14.078 -1.620 -17.225 1.00 93.81 240 LEU A CA 1
ATOM 1842 C C . LEU A 1 240 ? 13.396 -0.598 -16.303 1.00 93.81 240 LEU A C 1
ATOM 1844 O O . LEU A 1 240 ? 12.508 -0.967 -15.537 1.00 93.81 240 LEU A O 1
ATOM 1848 N N . ASP A 1 241 ? 13.772 0.682 -16.380 1.00 94.88 241 ASP A N 1
ATOM 1849 C CA . ASP A 1 241 ? 13.176 1.728 -15.534 1.00 94.88 241 ASP A CA 1
ATOM 1850 C C . ASP A 1 241 ? 11.672 1.886 -15.814 1.00 94.88 241 ASP A C 1
ATOM 1852 O O . ASP A 1 241 ? 10.857 1.863 -14.888 1.00 94.88 241 ASP A O 1
ATOM 1856 N N . ASP A 1 242 ? 11.289 1.956 -17.091 1.00 95.75 242 ASP A N 1
ATOM 1857 C CA . ASP A 1 242 ? 9.892 2.075 -17.519 1.00 95.75 242 ASP A CA 1
ATOM 1858 C C . ASP A 1 242 ? 9.077 0.815 -17.202 1.00 95.75 242 ASP A C 1
ATOM 1860 O O . ASP A 1 242 ? 7.919 0.915 -16.778 1.00 95.75 242 ASP A O 1
ATOM 1864 N N . ALA A 1 243 ? 9.676 -0.371 -17.335 1.00 96.81 243 ALA A N 1
ATOM 1865 C CA . ALA A 1 243 ? 9.059 -1.629 -16.932 1.00 96.81 243 ALA A CA 1
ATOM 1866 C C . ALA A 1 243 ? 8.767 -1.645 -15.425 1.00 96.81 243 ALA A C 1
ATOM 1868 O O . ALA A 1 243 ? 7.636 -1.914 -15.012 1.00 96.81 243 ALA A O 1
ATOM 1869 N N . LEU A 1 244 ? 9.741 -1.272 -14.589 1.00 97.69 244 LEU A N 1
ATOM 1870 C CA . LEU A 1 244 ? 9.553 -1.204 -13.140 1.00 97.69 244 LEU A CA 1
ATOM 1871 C C . LEU A 1 244 ? 8.506 -0.145 -12.763 1.00 97.69 244 LEU A C 1
ATOM 1873 O O . LEU A 1 244 ? 7.606 -0.432 -11.974 1.00 97.69 244 LEU A O 1
ATOM 1877 N N . ARG A 1 245 ? 8.527 1.049 -13.369 1.00 97.69 245 ARG A N 1
ATOM 1878 C CA . ARG A 1 245 ? 7.461 2.051 -13.167 1.00 97.69 245 ARG A CA 1
ATOM 1879 C C . ARG A 1 245 ? 6.084 1.492 -13.510 1.00 97.69 245 ARG A C 1
ATOM 1881 O O . ARG A 1 245 ? 5.155 1.663 -12.729 1.00 97.69 245 ARG A O 1
ATOM 1888 N N . THR A 1 246 ? 5.976 0.751 -14.608 1.00 96.94 246 THR A N 1
ATOM 1889 C CA . THR A 1 246 ? 4.720 0.116 -15.027 1.00 96.94 246 THR A CA 1
ATOM 1890 C C . THR A 1 246 ? 4.275 -0.978 -14.049 1.00 96.94 246 THR A C 1
ATOM 1892 O O . THR A 1 246 ? 3.092 -1.062 -13.732 1.00 96.94 246 THR A O 1
ATOM 1895 N N . ILE A 1 247 ? 5.197 -1.774 -13.492 1.00 97.56 247 ILE A N 1
ATOM 1896 C CA . ILE A 1 247 ? 4.905 -2.748 -12.418 1.00 97.56 247 ILE A CA 1
ATOM 1897 C C . ILE A 1 247 ? 4.421 -2.053 -11.139 1.00 97.56 247 ILE A C 1
ATOM 1899 O O . ILE A 1 247 ? 3.566 -2.588 -10.431 1.00 97.56 247 ILE A O 1
ATOM 1903 N N . CYS A 1 248 ? 4.940 -0.860 -10.842 1.00 97.25 248 CYS A N 1
ATOM 1904 C CA . CYS A 1 248 ? 4.517 -0.038 -9.708 1.00 97.25 248 CYS A CA 1
ATOM 1905 C C . CYS A 1 248 ? 3.065 0.463 -9.869 1.00 97.25 248 CYS A C 1
ATOM 1907 O O . CYS A 1 248 ? 2.310 0.552 -8.895 1.00 97.25 248 CYS A O 1
ATOM 1909 N N . THR A 1 249 ? 2.637 0.722 -11.108 1.00 95.06 249 THR A N 1
ATOM 1910 C CA . THR A 1 249 ? 1.311 1.254 -11.473 1.00 95.06 249 THR A CA 1
ATOM 1911 C C . THR A 1 249 ? 0.581 0.385 -12.516 1.00 95.06 249 THR A C 1
ATOM 1913 O O . THR A 1 249 ? 0.021 0.899 -13.482 1.00 95.06 249 THR A O 1
ATOM 1916 N N . PRO A 1 250 ? 0.430 -0.936 -12.311 1.00 91.50 250 PRO A N 1
ATOM 1917 C CA . PRO A 1 250 ? 0.073 -1.879 -13.377 1.00 91.50 250 PRO A CA 1
ATOM 1918 C C . PRO A 1 250 ? -1.347 -1.669 -13.921 1.00 91.50 250 PRO A C 1
ATOM 1920 O O . PRO A 1 250 ? -1.675 -2.084 -15.030 1.00 91.50 250 PRO A O 1
ATOM 1923 N N . ARG A 1 251 ? -2.206 -0.968 -13.169 1.00 89.25 251 ARG A N 1
ATOM 1924 C CA . ARG A 1 251 ? -3.568 -0.629 -13.590 1.00 89.25 251 ARG A CA 1
ATOM 1925 C C . ARG A 1 251 ? -3.614 0.318 -14.793 1.00 89.25 251 ARG A C 1
ATOM 1927 O O . ARG A 1 251 ? -4.645 0.353 -15.452 1.00 89.25 251 ARG A O 1
ATOM 1934 N N . ILE A 1 252 ? -2.534 1.039 -15.109 1.00 91.06 252 ILE A N 1
ATOM 1935 C CA . ILE A 1 252 ? -2.469 1.890 -16.312 1.00 91.06 252 ILE A CA 1
ATOM 1936 C C . ILE A 1 252 ? -2.601 1.090 -17.615 1.00 91.06 252 ILE A C 1
ATOM 1938 O O . ILE A 1 252 ? -2.963 1.657 -18.642 1.00 91.06 252 ILE A O 1
ATOM 1942 N N . LEU A 1 253 ? -2.333 -0.219 -17.567 1.00 91.75 253 LEU A N 1
ATOM 1943 C CA . LEU A 1 253 ? -2.485 -1.128 -18.702 1.00 91.75 253 LEU A CA 1
ATOM 1944 C C . LEU A 1 253 ? -3.940 -1.547 -18.937 1.00 91.75 253 LEU A C 1
ATOM 1946 O O . LEU A 1 253 ? -4.272 -2.036 -20.013 1.00 91.75 253 LEU A O 1
ATOM 1950 N N . LEU A 1 254 ? -4.810 -1.382 -17.938 1.00 88.12 254 LEU A N 1
ATOM 1951 C CA . LEU A 1 254 ? -6.172 -1.903 -17.962 1.00 88.12 254 LEU A CA 1
ATOM 1952 C C . LEU A 1 254 ? -7.190 -0.805 -18.268 1.00 88.12 254 LEU A C 1
ATOM 1954 O O . LEU A 1 254 ? -7.051 0.349 -17.856 1.00 88.12 254 LEU A O 1
ATOM 1958 N N . GLN A 1 255 ? -8.278 -1.189 -18.933 1.00 79.62 255 GLN A N 1
ATOM 1959 C CA . GLN A 1 255 ? -9.437 -0.314 -19.075 1.00 79.62 255 GLN A CA 1
ATOM 1960 C C . GLN A 1 255 ? -10.140 -0.102 -17.724 1.00 79.62 255 GLN A C 1
ATOM 1962 O O . GLN A 1 255 ? -10.079 -0.936 -16.821 1.00 79.62 255 GLN A O 1
ATOM 1967 N N . ARG A 1 256 ? -10.850 1.025 -17.578 1.00 68.31 256 ARG A N 1
ATOM 1968 C CA . ARG A 1 256 ? -11.523 1.399 -16.319 1.00 68.31 256 ARG A CA 1
ATOM 1969 C C . ARG A 1 256 ? -12.546 0.358 -15.847 1.00 68.31 256 ARG A C 1
ATOM 1971 O O . ARG A 1 256 ? -12.718 0.196 -14.642 1.00 68.31 256 ARG A O 1
ATOM 1978 N N . GLU A 1 257 ? -13.194 -0.315 -16.791 1.00 64.31 257 GLU A N 1
ATOM 1979 C CA . GLU A 1 257 ? -14.272 -1.289 -16.573 1.00 64.31 257 GLU A CA 1
ATOM 1980 C C . GLU A 1 257 ? -13.839 -2.712 -16.938 1.00 64.31 257 GLU A C 1
ATOM 1982 O O . GLU A 1 257 ? -14.677 -3.521 -17.321 1.00 64.31 257 GLU A O 1
ATOM 1987 N N . ALA A 1 258 ? -12.538 -3.005 -16.850 1.00 61.66 258 ALA A N 1
ATOM 1988 C CA . ALA A 1 258 ? -12.005 -4.274 -17.313 1.00 61.66 258 ALA A CA 1
ATOM 1989 C C . ALA A 1 258 ? -12.728 -5.491 -16.676 1.00 61.66 258 ALA A C 1
ATOM 1991 O O . ALA A 1 258 ? -12.804 -5.621 -15.451 1.00 61.66 258 ALA A O 1
ATOM 1992 N N . GLN A 1 259 ? -13.284 -6.357 -17.522 1.00 61.12 259 GLN A N 1
ATOM 1993 C CA . GLN A 1 259 ? -13.900 -7.650 -17.252 1.00 61.12 259 GLN A CA 1
ATOM 1994 C C . GLN A 1 259 ? -13.024 -8.745 -17.864 1.00 61.12 259 GLN A C 1
ATOM 1996 O O . GLN A 1 259 ? -12.952 -8.810 -19.080 1.00 61.12 259 GLN A O 1
ATOM 2001 N N . PHE A 1 260 ? -12.433 -9.632 -17.053 1.00 62.72 260 PHE A N 1
ATOM 2002 C CA . PHE A 1 260 ? -11.483 -10.699 -17.439 1.00 62.72 260 PHE A CA 1
ATOM 2003 C C . PHE A 1 260 ? -11.807 -11.477 -18.738 1.00 62.72 260 PHE A C 1
ATOM 2005 O O . PHE A 1 260 ? -12.243 -12.629 -18.699 1.00 62.72 260 PHE A O 1
ATOM 2012 N N . LEU A 1 261 ? -11.554 -10.872 -19.894 1.00 68.31 261 LEU A N 1
ATOM 2013 C CA . LEU A 1 261 ? -11.833 -11.400 -21.226 1.00 68.31 261 LEU A CA 1
ATOM 2014 C C . LEU A 1 261 ? -10.534 -11.404 -22.034 1.00 68.31 261 LEU A C 1
ATOM 2016 O O . LEU A 1 261 ? -9.662 -10.562 -21.831 1.00 68.31 261 LEU A O 1
ATOM 2020 N N . GLU A 1 262 ? -10.414 -12.323 -22.994 1.00 64.00 262 GLU A N 1
ATOM 2021 C CA . GLU A 1 262 ? -9.203 -12.447 -23.825 1.00 64.00 262 GLU A CA 1
ATOM 2022 C C . GLU A 1 262 ? -8.875 -11.142 -24.570 1.00 64.00 262 GLU A C 1
ATOM 2024 O O . GLU A 1 262 ? -7.721 -10.731 -24.653 1.00 64.00 262 GLU A O 1
ATOM 2029 N N . SER A 1 263 ? -9.905 -10.415 -25.013 1.00 71.69 263 SER A N 1
ATOM 2030 C CA . SER A 1 263 ? -9.754 -9.101 -25.644 1.00 71.69 263 SER A CA 1
ATOM 2031 C C . SER A 1 263 ? -9.074 -8.062 -24.748 1.00 71.69 263 SER A C 1
ATOM 2033 O O . SER A 1 263 ? -8.484 -7.111 -25.252 1.00 71.69 263 SER A O 1
ATOM 2035 N N . GLU A 1 264 ? -9.157 -8.205 -23.426 1.00 78.50 264 GLU A N 1
ATOM 2036 C CA . GLU A 1 264 ? -8.493 -7.291 -22.491 1.00 78.50 264 GLU A CA 1
ATOM 2037 C C . GLU A 1 264 ? -7.015 -7.580 -22.360 1.00 78.50 264 GLU A C 1
ATOM 2039 O O . GLU A 1 264 ? -6.224 -6.652 -22.211 1.00 78.50 264 GLU A O 1
ATOM 2044 N N . ARG A 1 265 ? -6.640 -8.857 -22.447 1.00 84.44 265 ARG A N 1
ATOM 2045 C CA . ARG A 1 265 ? -5.241 -9.260 -22.443 1.00 84.44 265 ARG A CA 1
ATOM 2046 C C . ARG A 1 265 ? -4.509 -8.657 -23.629 1.00 84.44 265 ARG A C 1
ATOM 2048 O O . ARG A 1 265 ? -3.497 -7.994 -23.433 1.00 84.44 265 ARG A O 1
ATOM 2055 N N . GLU A 1 266 ? -5.058 -8.806 -24.831 1.00 86.62 266 GLU A N 1
ATOM 2056 C CA . GLU A 1 266 ? -4.463 -8.228 -26.039 1.00 86.62 266 GLU A CA 1
ATOM 2057 C C . GLU A 1 266 ? -4.319 -6.703 -25.932 1.00 86.62 266 GLU A C 1
ATOM 2059 O O . GLU A 1 266 ? -3.305 -6.131 -26.333 1.00 86.62 266 GLU A O 1
ATOM 2064 N N . GLN A 1 267 ? -5.318 -6.022 -25.367 1.00 89.00 267 GLN A N 1
ATOM 2065 C CA . GLN A 1 267 ? -5.277 -4.572 -25.176 1.00 89.00 267 GLN A CA 1
ATOM 2066 C C . GLN A 1 267 ? -4.259 -4.144 -24.118 1.00 89.00 267 GLN A C 1
ATOM 2068 O O . GLN A 1 267 ? -3.557 -3.154 -24.328 1.00 89.00 267 GLN A O 1
ATOM 2073 N N . ALA A 1 268 ? -4.160 -4.878 -23.010 1.00 91.81 268 ALA A N 1
ATOM 2074 C CA . ALA A 1 268 ? -3.187 -4.618 -21.958 1.00 91.81 268 ALA A CA 1
ATOM 2075 C C . ALA A 1 268 ? -1.756 -4.831 -22.466 1.00 91.81 268 ALA A C 1
ATOM 2077 O O . ALA A 1 268 ? -0.892 -3.988 -22.235 1.00 91.81 268 ALA A O 1
ATOM 2078 N N . GLU A 1 269 ? -1.517 -5.891 -23.242 1.00 93.94 269 GLU A N 1
ATOM 2079 C CA . GLU A 1 269 ? -0.230 -6.143 -23.896 1.00 93.94 269 GLU A CA 1
ATOM 2080 C C . GLU A 1 269 ? 0.107 -5.045 -24.919 1.00 93.94 269 GLU A C 1
ATOM 2082 O O . GLU A 1 269 ? 1.244 -4.582 -24.995 1.00 93.94 269 GLU A O 1
ATOM 2087 N N . GLN A 1 270 ? -0.875 -4.551 -25.682 1.00 92.12 270 GLN A N 1
ATOM 2088 C CA . GLN A 1 270 ? -0.667 -3.398 -26.566 1.00 92.12 270 GLN A CA 1
ATOM 2089 C C . GLN A 1 270 ? -0.348 -2.113 -25.791 1.00 92.12 270 GLN A C 1
ATOM 2091 O O . GLN A 1 270 ? 0.475 -1.317 -26.248 1.00 92.12 270 GLN A O 1
ATOM 2096 N N . ALA A 1 271 ? -0.998 -1.880 -24.649 1.00 93.00 271 ALA A N 1
ATOM 2097 C CA . ALA A 1 271 ? -0.704 -0.742 -23.784 1.00 93.00 271 ALA A CA 1
ATOM 2098 C C . ALA A 1 271 ? 0.718 -0.836 -23.213 1.00 93.00 271 ALA A C 1
ATOM 2100 O O . ALA A 1 271 ? 1.443 0.155 -23.245 1.00 93.00 271 ALA A O 1
ATOM 2101 N N . GLU A 1 272 ? 1.142 -2.028 -22.792 1.00 94.81 272 GLU A N 1
ATOM 2102 C CA . GLU A 1 272 ? 2.494 -2.289 -22.295 1.00 94.81 272 GLU A CA 1
ATOM 2103 C C . GLU A 1 272 ? 3.539 -1.962 -23.360 1.00 94.81 272 GLU A C 1
ATOM 2105 O O . GLU A 1 272 ? 4.425 -1.148 -23.111 1.00 94.81 272 GLU A O 1
ATOM 2110 N N . ARG A 1 273 ? 3.382 -2.488 -24.583 1.00 94.38 273 ARG A N 1
ATOM 2111 C CA . ARG A 1 273 ? 4.292 -2.173 -25.699 1.00 94.38 273 ARG A CA 1
ATOM 2112 C C . ARG A 1 273 ? 4.384 -0.672 -25.952 1.00 94.38 273 ARG A C 1
ATOM 2114 O O . ARG A 1 273 ? 5.474 -0.142 -26.127 1.00 94.38 273 ARG A O 1
ATOM 2121 N N . ARG A 1 274 ? 3.250 0.038 -25.941 1.00 93.06 274 ARG A N 1
ATOM 2122 C CA . ARG A 1 274 ? 3.237 1.498 -26.131 1.00 93.06 274 ARG A CA 1
ATOM 2123 C C . ARG A 1 274 ? 3.995 2.227 -25.028 1.00 93.06 274 ARG A C 1
ATOM 2125 O O . ARG A 1 274 ? 4.650 3.213 -25.347 1.00 93.06 274 ARG A O 1
ATOM 2132 N N . ILE A 1 275 ? 3.887 1.793 -23.776 1.00 92.38 275 ILE A N 1
ATOM 2133 C CA . ILE A 1 275 ? 4.603 2.419 -22.659 1.00 92.38 275 ILE A CA 1
ATOM 2134 C C . ILE A 1 275 ? 6.099 2.138 -22.769 1.00 92.38 275 ILE A C 1
ATOM 2136 O O . ILE A 1 275 ? 6.876 3.082 -22.737 1.00 92.38 275 ILE A O 1
ATOM 2140 N N . LEU A 1 276 ? 6.499 0.885 -22.997 1.00 91.88 276 LEU A N 1
ATOM 2141 C CA . LEU A 1 276 ? 7.916 0.527 -23.122 1.00 91.88 276 LEU A CA 1
ATOM 2142 C C . LEU A 1 276 ? 8.589 1.196 -24.330 1.00 91.88 276 LEU A C 1
ATOM 2144 O O . LEU A 1 276 ? 9.765 1.521 -24.273 1.00 91.88 276 LEU A O 1
ATOM 2148 N N . THR A 1 277 ? 7.850 1.453 -25.413 1.00 91.31 277 THR A N 1
ATOM 2149 C CA . THR A 1 277 ? 8.390 2.157 -26.586 1.00 91.31 277 THR A CA 1
ATOM 2150 C C . THR A 1 277 ? 8.405 3.683 -26.435 1.00 91.31 277 THR A C 1
ATOM 2152 O O . THR A 1 277 ? 9.305 4.333 -26.960 1.00 91.31 277 THR A O 1
ATOM 2155 N N . ASN A 1 278 ? 7.409 4.286 -25.773 1.00 90.25 278 ASN A N 1
ATOM 2156 C CA . ASN A 1 278 ? 7.278 5.752 -25.694 1.00 90.25 278 ASN A CA 1
ATOM 2157 C C . ASN A 1 278 ? 7.768 6.357 -24.368 1.00 90.25 278 ASN A C 1
ATOM 2159 O O . ASN A 1 278 ? 7.787 7.583 -24.238 1.00 90.25 278 ASN A O 1
ATOM 2163 N N . GLY A 1 279 ? 8.132 5.515 -23.405 1.00 89.06 279 GLY A N 1
ATOM 2164 C CA . GLY A 1 279 ? 8.464 5.892 -22.039 1.00 89.06 279 GLY A CA 1
ATOM 2165 C C . GLY A 1 279 ? 7.243 5.995 -21.122 1.00 89.06 279 GLY A C 1
ATOM 2166 O O . GLY A 1 279 ? 6.121 6.299 -21.548 1.00 89.06 279 GLY A O 1
ATOM 2167 N N . HIS A 1 280 ? 7.471 5.769 -19.830 1.00 90.56 280 HIS A N 1
ATOM 2168 C CA . HIS A 1 280 ? 6.476 5.938 -18.779 1.00 90.56 280 HIS A CA 1
ATOM 2169 C C . HIS A 1 280 ? 6.495 7.387 -18.247 1.00 90.56 280 HIS A C 1
ATOM 2171 O O . HIS A 1 280 ? 7.547 7.944 -17.938 1.00 90.56 280 HIS A O 1
ATOM 2177 N N . ASP A 1 281 ? 5.325 8.016 -18.070 1.00 85.44 281 ASP A N 1
ATOM 2178 C CA . ASP A 1 281 ? 5.232 9.440 -17.685 1.00 85.44 281 ASP A CA 1
ATOM 2179 C C . ASP A 1 281 ? 5.788 9.756 -16.278 1.00 85.44 281 ASP A C 1
ATOM 2181 O O . ASP A 1 281 ? 6.208 10.878 -15.995 1.00 85.44 281 ASP A O 1
ATOM 2185 N N . GLY A 1 282 ? 5.799 8.753 -15.398 1.00 84.19 282 GLY A N 1
ATOM 2186 C CA . GLY A 1 282 ? 6.336 8.817 -14.038 1.00 84.19 282 GLY A CA 1
ATOM 2187 C C . GLY A 1 282 ? 5.472 9.629 -13.075 1.00 84.19 282 GLY A C 1
ATOM 2188 O O . GLY A 1 282 ? 5.905 9.919 -11.962 1.00 84.19 282 GLY A O 1
ATOM 2189 N N . SER A 1 283 ? 4.266 10.025 -13.483 1.00 86.75 283 SER A N 1
ATOM 2190 C CA . SER A 1 283 ? 3.423 10.904 -12.681 1.00 86.75 283 SER A CA 1
ATOM 2191 C C . SER A 1 283 ? 2.919 10.179 -11.434 1.00 86.75 283 SER A C 1
ATOM 2193 O O . SER A 1 283 ? 2.335 9.100 -11.519 1.00 86.75 283 SER A O 1
ATOM 2195 N N . GLY A 1 284 ? 3.149 10.764 -10.255 1.00 88.69 284 GLY A N 1
ATOM 2196 C CA . GLY A 1 284 ? 2.770 10.151 -8.976 1.00 88.69 284 GLY A CA 1
ATOM 2197 C C . GLY A 1 284 ? 3.626 8.947 -8.563 1.00 88.69 284 GLY A C 1
ATOM 2198 O O . GLY A 1 284 ? 3.210 8.198 -7.677 1.00 88.69 284 GLY A O 1
ATOM 2199 N N . ILE A 1 285 ? 4.796 8.762 -9.185 1.00 96.00 285 ILE A N 1
ATOM 2200 C CA . ILE A 1 285 ? 5.784 7.747 -8.816 1.00 96.00 285 ILE A CA 1
ATOM 2201 C C . ILE A 1 285 ? 7.017 8.439 -8.234 1.00 96.00 285 ILE A C 1
ATOM 2203 O O . ILE A 1 285 ? 7.565 9.364 -8.830 1.00 96.00 285 ILE A O 1
ATOM 2207 N N . GLU A 1 286 ? 7.479 7.965 -7.082 1.00 97.81 286 GLU A N 1
ATOM 2208 C CA . GLU A 1 286 ? 8.711 8.432 -6.453 1.00 97.81 286 GLU A CA 1
ATOM 2209 C C . GLU A 1 286 ? 9.794 7.352 -6.579 1.00 97.81 286 GLU A C 1
ATOM 2211 O O . GLU A 1 286 ? 9.594 6.231 -6.093 1.00 97.81 286 GLU A O 1
ATOM 2216 N N . PRO A 1 287 ? 10.931 7.653 -7.232 1.00 97.62 287 PRO A N 1
ATOM 2217 C CA . PRO A 1 287 ? 12.038 6.718 -7.325 1.00 97.62 287 PRO A CA 1
ATOM 2218 C C . PRO A 1 287 ? 12.818 6.658 -6.007 1.00 97.62 287 PRO A C 1
ATOM 2220 O O . PRO A 1 287 ? 12.973 7.651 -5.294 1.00 97.62 287 PRO A O 1
ATOM 2223 N N . PHE A 1 288 ? 13.369 5.488 -5.717 1.00 97.69 288 PHE A N 1
ATOM 2224 C CA . PHE A 1 288 ? 14.348 5.249 -4.663 1.00 97.69 288 PHE A CA 1
ATOM 2225 C C . PHE A 1 288 ? 15.315 4.139 -5.101 1.00 97.69 288 PHE A C 1
ATOM 2227 O O . PHE A 1 288 ? 15.238 3.623 -6.212 1.00 97.69 288 PHE A O 1
ATOM 2234 N N . GLY A 1 289 ? 16.256 3.776 -4.234 1.00 92.94 289 GLY A N 1
ATOM 2235 C CA . GLY A 1 289 ? 17.332 2.844 -4.568 1.00 92.94 289 GLY A CA 1
ATOM 2236 C C . GLY A 1 289 ? 18.647 3.571 -4.810 1.00 92.94 289 GLY A C 1
ATOM 2237 O O . GLY A 1 289 ? 18.795 4.759 -4.506 1.00 92.94 289 GLY A O 1
ATOM 2238 N N . LEU A 1 290 ? 19.637 2.832 -5.291 1.00 92.06 290 LEU A N 1
ATOM 2239 C CA . LEU A 1 290 ? 21.001 3.320 -5.439 1.00 92.06 290 LEU A CA 1
ATOM 2240 C C . LEU A 1 290 ? 21.554 2.857 -6.782 1.00 92.06 290 LEU A C 1
ATOM 2242 O O . LEU A 1 290 ? 21.589 1.661 -7.056 1.00 92.06 290 LEU A O 1
ATOM 2246 N N . SER A 1 291 ? 22.003 3.809 -7.603 1.00 89.06 291 SER A N 1
ATOM 2247 C CA . SER A 1 291 ? 22.547 3.542 -8.940 1.00 89.06 291 SER A CA 1
ATOM 2248 C C . SER A 1 291 ? 23.603 2.435 -8.907 1.00 89.06 291 SER A C 1
ATOM 2250 O O . SER A 1 291 ? 24.551 2.506 -8.126 1.00 89.06 291 SER A O 1
ATOM 2252 N N . GLY A 1 292 ? 23.439 1.421 -9.760 1.00 87.94 292 GLY A N 1
ATOM 2253 C CA . GLY A 1 292 ? 24.317 0.245 -9.826 1.00 87.94 292 GLY A CA 1
ATOM 2254 C C . GLY A 1 292 ? 24.111 -0.797 -8.716 1.00 87.94 292 GLY A C 1
ATOM 2255 O O . GLY A 1 292 ? 24.734 -1.850 -8.760 1.00 87.94 292 GLY A O 1
ATOM 2256 N N . VAL A 1 293 ? 23.236 -0.538 -7.739 1.00 93.56 293 VAL A N 1
ATOM 2257 C CA . VAL A 1 293 ? 22.930 -1.450 -6.621 1.00 93.56 293 VAL A CA 1
ATOM 2258 C C . VAL A 1 293 ? 21.476 -1.910 -6.656 1.00 93.56 293 VAL A C 1
ATOM 2260 O O . VAL A 1 293 ? 21.206 -3.091 -6.451 1.00 93.56 293 VAL A O 1
ATOM 2263 N N . SER A 1 294 ? 20.534 -1.001 -6.915 1.00 96.12 294 SER A N 1
ATOM 2264 C CA . SER A 1 294 ? 19.099 -1.296 -6.986 1.00 96.12 294 SER A CA 1
ATOM 2265 C C . SER A 1 294 ? 18.294 -0.201 -7.689 1.00 96.12 294 SER A C 1
ATOM 2267 O O . SER A 1 294 ? 18.716 0.956 -7.725 1.00 96.12 294 SER A O 1
ATOM 2269 N N . ILE A 1 295 ? 17.100 -0.559 -8.168 1.00 97.50 295 ILE A N 1
ATOM 2270 C CA . ILE A 1 295 ? 16.051 0.374 -8.603 1.00 97.50 295 ILE A CA 1
ATOM 2271 C C . ILE A 1 295 ? 14.800 0.113 -7.771 1.00 97.50 295 ILE A C 1
ATOM 2273 O O . ILE A 1 295 ? 14.354 -1.026 -7.649 1.00 97.50 295 ILE A O 1
ATOM 2277 N N . GLY A 1 296 ? 14.218 1.169 -7.213 1.00 98.06 296 GLY A N 1
ATOM 2278 C CA . GLY A 1 296 ? 12.954 1.120 -6.495 1.00 98.06 296 GLY A CA 1
ATOM 2279 C C . GLY A 1 296 ? 12.009 2.215 -6.959 1.00 98.06 296 GLY A C 1
ATOM 2280 O O . GLY A 1 296 ? 12.432 3.331 -7.250 1.00 98.06 296 GLY A O 1
ATOM 2281 N N . HIS A 1 297 ? 10.717 1.912 -6.992 1.00 98.62 297 HIS A N 1
ATOM 2282 C CA . HIS A 1 297 ? 9.679 2.904 -7.245 1.00 98.62 297 HIS A CA 1
ATOM 2283 C C . HIS A 1 297 ? 8.521 2.700 -6.280 1.00 98.62 297 HIS A C 1
ATOM 2285 O O . HIS A 1 297 ? 8.085 1.571 -6.064 1.00 98.62 297 HIS A O 1
ATOM 2291 N N . ALA A 1 298 ? 8.006 3.792 -5.724 1.00 98.56 298 ALA A N 1
ATOM 2292 C CA . ALA A 1 298 ? 6.799 3.795 -4.910 1.00 98.56 298 ALA A CA 1
ATOM 2293 C C . ALA A 1 298 ? 5.725 4.658 -5.575 1.00 98.56 298 ALA A C 1
ATOM 2295 O O . ALA A 1 298 ? 6.029 5.680 -6.189 1.00 98.56 298 ALA A O 1
ATOM 2296 N N . SER A 1 299 ? 4.468 4.251 -5.460 1.00 97.25 299 SER A N 1
ATOM 2297 C CA . SER A 1 299 ? 3.308 4.997 -5.937 1.00 97.25 299 SER A CA 1
ATOM 2298 C C . SER A 1 299 ? 2.107 4.730 -5.035 1.00 97.25 299 SER A C 1
ATOM 2300 O O . SER A 1 299 ? 2.107 3.803 -4.227 1.00 97.25 299 SER A O 1
ATOM 2302 N N . TRP A 1 300 ? 1.021 5.475 -5.245 1.00 93.62 300 TRP A N 1
ATOM 2303 C CA . TRP A 1 300 ? -0.265 5.170 -4.605 1.00 93.62 300 TRP A CA 1
ATOM 2304 C C . TRP A 1 300 ? -0.766 3.743 -4.908 1.00 93.62 300 TRP A C 1
ATOM 2306 O O . TRP A 1 300 ? -1.549 3.168 -4.157 1.00 93.62 300 TRP A O 1
ATOM 2316 N N . SER A 1 301 ? -0.346 3.164 -6.037 1.00 91.69 301 SER A N 1
ATOM 2317 C CA . SER A 1 301 ? -0.791 1.840 -6.472 1.00 91.69 301 SER A CA 1
ATOM 2318 C C . SER A 1 301 ? 0.083 0.704 -5.951 1.00 91.69 301 SER A C 1
ATOM 2320 O O . SER A 1 301 ? -0.319 -0.449 -6.093 1.00 91.69 301 SER A O 1
ATOM 2322 N N . GLY A 1 302 ? 1.242 0.964 -5.365 1.00 95.81 302 GLY A N 1
ATOM 2323 C CA . GLY A 1 302 ? 2.127 -0.091 -4.887 1.00 95.81 302 GLY A CA 1
ATOM 2324 C C . GLY A 1 302 ? 3.585 0.310 -4.935 1.00 95.81 302 GLY A C 1
ATOM 2325 O O . GLY A 1 302 ? 3.927 1.447 -5.262 1.00 95.81 302 GLY A O 1
ATOM 2326 N N . VAL A 1 303 ? 4.432 -0.656 -4.609 1.00 98.56 303 VAL A N 1
ATOM 2327 C CA . VAL A 1 303 ? 5.882 -0.492 -4.577 1.00 98.56 303 VAL A CA 1
ATOM 2328 C C . VAL A 1 303 ? 6.527 -1.592 -5.397 1.00 98.56 303 VAL A C 1
ATOM 2330 O O . VAL A 1 303 ? 6.044 -2.719 -5.442 1.00 98.56 303 VAL A O 1
ATOM 2333 N N . VAL A 1 304 ? 7.627 -1.278 -6.058 1.00 98.62 304 VAL A N 1
ATOM 2334 C CA . VAL A 1 304 ? 8.458 -2.257 -6.751 1.00 98.62 304 VAL A CA 1
ATOM 2335 C C . VAL A 1 304 ? 9.908 -2.037 -6.366 1.00 98.62 304 VAL A C 1
ATOM 2337 O O . VAL A 1 304 ? 10.342 -0.898 -6.167 1.00 98.62 304 VAL A O 1
ATOM 2340 N N . TYR A 1 305 ? 10.658 -3.125 -6.269 1.00 98.56 305 TYR A N 1
ATOM 2341 C CA . TYR A 1 305 ? 12.085 -3.087 -6.018 1.00 98.56 305 TYR A CA 1
ATOM 2342 C C . TYR A 1 305 ? 12.802 -4.177 -6.808 1.00 98.56 305 TYR A C 1
ATOM 2344 O O . TYR A 1 305 ? 12.357 -5.323 -6.844 1.00 98.56 305 TYR A O 1
ATOM 2352 N N . HIS A 1 306 ? 13.917 -3.806 -7.426 1.00 97.69 306 HIS A N 1
ATOM 2353 C CA . HIS A 1 306 ? 14.812 -4.706 -8.133 1.00 97.69 306 HIS A CA 1
ATOM 2354 C C . HIS A 1 306 ? 16.251 -4.518 -7.614 1.00 97.69 306 HIS A C 1
ATOM 2356 O O . HIS A 1 306 ? 16.839 -3.449 -7.819 1.00 97.69 306 HIS A O 1
ATOM 2362 N N . PRO A 1 307 ? 16.830 -5.516 -6.921 1.00 96.19 307 PRO A N 1
ATOM 2363 C CA . PRO A 1 307 ? 18.207 -5.466 -6.437 1.00 96.19 307 PRO A CA 1
ATOM 2364 C C . PRO A 1 307 ? 19.197 -6.016 -7.481 1.00 96.19 307 PRO A C 1
ATOM 2366 O O . PRO A 1 307 ? 19.244 -7.218 -7.726 1.00 96.19 307 PRO A O 1
ATOM 2369 N N . PHE A 1 308 ? 20.070 -5.173 -8.034 1.00 89.81 308 PHE A N 1
ATOM 2370 C CA . PHE A 1 308 ? 21.182 -5.643 -8.878 1.00 89.81 308 PHE A CA 1
ATOM 2371 C C . PHE A 1 308 ? 22.279 -6.332 -8.063 1.00 89.81 308 PHE A C 1
ATOM 2373 O O . PHE A 1 308 ? 22.932 -7.258 -8.534 1.00 89.81 308 PHE A O 1
ATOM 2380 N N . SER A 1 309 ? 22.514 -5.842 -6.844 1.00 89.25 309 SER A N 1
ATOM 2381 C CA . SER A 1 309 ? 23.545 -6.340 -5.929 1.00 89.25 309 SER A CA 1
ATOM 2382 C C . SER A 1 309 ? 22.913 -6.677 -4.577 1.00 89.25 309 SER A C 1
ATOM 2384 O O . SER A 1 309 ? 22.915 -5.820 -3.692 1.00 89.25 309 SER A O 1
ATOM 2386 N N . PRO A 1 310 ? 22.371 -7.897 -4.391 1.00 85.75 310 PRO A N 1
ATOM 2387 C CA . PRO A 1 310 ? 21.625 -8.273 -3.185 1.00 85.75 310 PRO A CA 1
ATOM 2388 C C . PRO A 1 310 ? 22.381 -8.039 -1.870 1.00 85.75 310 PRO A C 1
ATOM 2390 O O . PRO A 1 310 ? 21.773 -7.629 -0.890 1.00 85.75 310 PRO A O 1
ATOM 2393 N N . ASP A 1 311 ? 23.707 -8.206 -1.864 1.00 89.00 311 ASP A N 1
ATOM 2394 C CA . ASP A 1 311 ? 24.546 -8.003 -0.670 1.00 89.00 311 ASP A CA 1
ATOM 2395 C C . ASP A 1 311 ? 24.716 -6.524 -0.267 1.00 89.00 311 ASP A C 1
ATOM 2397 O O . ASP A 1 311 ? 25.159 -6.223 0.841 1.00 89.00 311 ASP A O 1
ATOM 2401 N N . GLN A 1 312 ? 24.420 -5.589 -1.174 1.00 90.81 312 GLN A N 1
ATOM 2402 C CA . GLN A 1 312 ? 24.547 -4.139 -0.957 1.00 90.81 312 GLN A CA 1
ATOM 2403 C C . GLN A 1 312 ? 23.197 -3.411 -0.984 1.00 90.81 312 GLN A C 1
ATOM 2405 O O . GLN A 1 312 ? 23.102 -2.261 -0.540 1.00 90.81 312 GLN A O 1
ATOM 2410 N N . ALA A 1 313 ? 22.179 -4.051 -1.553 1.00 94.69 313 ALA A N 1
ATOM 2411 C CA . ALA A 1 313 ? 20.820 -3.553 -1.647 1.00 94.69 313 ALA A CA 1
ATOM 2412 C C . ALA A 1 313 ? 20.103 -3.622 -0.288 1.00 94.69 313 ALA A C 1
ATOM 2414 O O . ALA A 1 313 ? 20.609 -4.170 0.691 1.00 94.69 313 ALA A O 1
ATOM 2415 N N . LEU A 1 314 ? 18.909 -3.033 -0.229 1.00 94.19 314 LEU A N 1
ATOM 2416 C CA . LEU A 1 314 ? 17.998 -3.228 0.898 1.00 94.19 314 LEU A CA 1
ATOM 2417 C C . LEU A 1 314 ? 17.640 -4.708 1.020 1.00 94.19 314 LEU A C 1
ATOM 2419 O O . LEU A 1 314 ? 17.566 -5.398 0.005 1.00 94.19 314 LEU A O 1
ATOM 2423 N N . ALA A 1 315 ? 17.372 -5.189 2.234 1.00 93.94 315 ALA A N 1
ATOM 2424 C CA . ALA A 1 315 ? 16.771 -6.503 2.384 1.00 93.94 315 ALA A CA 1
ATOM 2425 C C . ALA A 1 315 ? 15.272 -6.421 2.070 1.00 93.94 315 ALA A C 1
ATOM 2427 O O . ALA A 1 315 ? 14.602 -5.430 2.368 1.00 93.94 315 ALA A O 1
ATOM 2428 N N . GLU A 1 316 ? 14.711 -7.498 1.528 1.00 95.00 316 GLU A N 1
ATOM 2429 C CA . GLU A 1 316 ? 13.270 -7.609 1.269 1.00 95.00 316 GLU A CA 1
ATOM 2430 C C . GLU A 1 316 ? 12.439 -7.381 2.542 1.00 95.00 316 GLU A C 1
ATOM 2432 O O . GLU A 1 316 ? 11.417 -6.694 2.525 1.00 95.00 316 GLU A O 1
ATOM 2437 N N . SER A 1 317 ? 12.938 -7.855 3.687 1.00 93.69 317 SER A N 1
ATOM 2438 C CA . SER A 1 317 ? 12.322 -7.623 4.994 1.00 93.69 317 SER A CA 1
ATOM 2439 C C . SER A 1 317 ? 12.247 -6.147 5.391 1.00 93.69 317 SER A C 1
ATOM 2441 O O . SER A 1 317 ? 11.341 -5.778 6.136 1.00 93.69 317 SER A O 1
ATOM 2443 N N . ASP A 1 318 ? 13.164 -5.299 4.915 1.00 93.69 318 ASP A N 1
ATOM 2444 C CA . ASP A 1 318 ? 13.158 -3.864 5.228 1.00 93.69 318 ASP A CA 1
ATOM 2445 C C . ASP A 1 318 ? 11.999 -3.163 4.511 1.00 93.69 318 ASP A C 1
ATOM 2447 O O . ASP A 1 318 ? 11.291 -2.347 5.112 1.00 93.69 318 ASP A O 1
ATOM 2451 N N . LEU A 1 319 ? 11.761 -3.539 3.249 1.00 95.12 319 LEU A N 1
ATOM 2452 C CA . LEU A 1 319 ? 10.626 -3.082 2.447 1.00 95.12 319 LEU A CA 1
ATOM 2453 C C . LEU A 1 319 ? 9.303 -3.510 3.092 1.00 95.12 319 LEU A C 1
ATOM 2455 O O . LEU A 1 319 ? 8.421 -2.682 3.324 1.00 95.12 319 LEU A O 1
ATOM 2459 N N . VAL A 1 320 ? 9.196 -4.794 3.448 1.00 96.62 320 VAL A N 1
ATOM 2460 C CA . VAL A 1 320 ? 8.012 -5.368 4.103 1.00 96.62 320 VAL A CA 1
ATOM 2461 C C . VAL A 1 320 ? 7.735 -4.688 5.445 1.00 96.62 320 VAL A C 1
ATOM 2463 O O . VAL A 1 320 ? 6.593 -4.327 5.721 1.00 96.62 320 VAL A O 1
ATOM 2466 N N . ALA A 1 321 ? 8.757 -4.461 6.276 1.00 95.06 321 ALA A N 1
ATOM 2467 C CA . ALA A 1 321 ? 8.590 -3.787 7.563 1.00 95.06 321 ALA A CA 1
ATOM 2468 C C . ALA A 1 321 ? 8.123 -2.329 7.405 1.00 95.06 321 ALA A C 1
ATOM 2470 O O . ALA A 1 321 ? 7.274 -1.864 8.171 1.00 95.06 321 ALA A O 1
ATOM 2471 N N . CYS A 1 322 ? 8.646 -1.612 6.403 1.00 95.62 322 CYS A N 1
ATOM 2472 C CA . CYS A 1 322 ? 8.210 -0.253 6.085 1.00 95.62 322 CYS A CA 1
ATOM 2473 C C . CYS A 1 322 ? 6.747 -0.220 5.615 1.00 95.62 322 CYS A C 1
ATOM 2475 O O . CYS A 1 322 ? 5.982 0.652 6.040 1.00 95.62 322 CYS A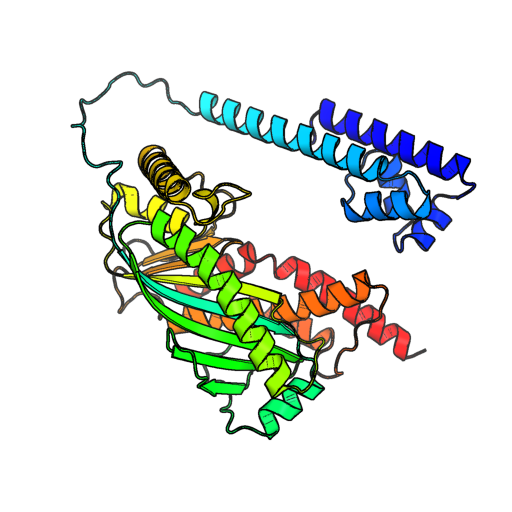 O 1
ATOM 2477 N N . GLU A 1 323 ? 6.338 -1.177 4.781 1.00 97.44 323 GLU A N 1
ATOM 2478 C CA . GLU A 1 323 ? 4.956 -1.284 4.310 1.00 97.44 323 GLU A CA 1
ATOM 2479 C C . GLU A 1 323 ? 3.990 -1.667 5.430 1.00 97.44 323 GLU A C 1
ATOM 2481 O O . GLU A 1 323 ? 3.002 -0.971 5.635 1.00 97.44 323 GLU A O 1
ATOM 2486 N N . LEU A 1 324 ? 4.292 -2.681 6.247 1.00 97.62 324 LEU A N 1
ATOM 2487 C CA . LEU A 1 324 ? 3.446 -3.050 7.391 1.00 97.62 324 LEU A CA 1
ATOM 2488 C C . LEU A 1 324 ? 3.223 -1.862 8.341 1.00 97.62 324 LEU A C 1
ATOM 2490 O O . LEU A 1 324 ? 2.107 -1.629 8.811 1.00 97.62 324 LEU A O 1
ATOM 2494 N N . ALA A 1 325 ? 4.262 -1.065 8.597 1.00 96.69 325 ALA A N 1
ATOM 2495 C CA . ALA A 1 325 ? 4.150 0.135 9.420 1.00 96.69 325 ALA A CA 1
ATOM 2496 C C . ALA A 1 325 ? 3.301 1.236 8.756 1.00 96.69 325 ALA A C 1
ATOM 2498 O O . ALA A 1 325 ? 2.467 1.857 9.418 1.00 96.69 325 ALA A O 1
ATOM 2499 N N . THR A 1 326 ? 3.492 1.465 7.455 1.00 97.50 326 THR A N 1
ATOM 2500 C CA . THR A 1 326 ? 2.731 2.454 6.676 1.00 97.50 326 THR A CA 1
ATOM 2501 C C . THR A 1 326 ? 1.257 2.062 6.589 1.00 97.50 326 THR A C 1
ATOM 2503 O O . THR A 1 326 ? 0.388 2.838 6.985 1.00 97.50 326 THR A O 1
ATOM 2506 N N . GLN A 1 327 ? 0.968 0.838 6.146 1.00 97.69 327 GLN A N 1
ATOM 2507 C CA . GLN A 1 327 ? -0.391 0.352 5.919 1.00 97.69 327 GLN A CA 1
ATOM 2508 C C . GLN A 1 327 ? -1.177 0.183 7.221 1.00 97.69 327 GLN A C 1
ATOM 2510 O O . GLN A 1 327 ? -2.371 0.483 7.258 1.00 97.69 327 GLN A O 1
ATOM 2515 N N . SER A 1 328 ? -0.526 -0.216 8.322 1.00 97.88 328 SER A N 1
ATOM 2516 C CA . SER A 1 328 ? -1.214 -0.309 9.618 1.00 97.88 328 SER A CA 1
ATOM 2517 C C . SER A 1 328 ? -1.676 1.058 10.126 1.00 97.88 328 SER A C 1
ATOM 2519 O O . SER A 1 328 ? -2.803 1.194 10.605 1.00 97.88 328 SER A O 1
ATOM 2521 N N . MET A 1 329 ? -0.851 2.097 9.962 1.00 97.81 329 MET A N 1
ATOM 2522 C CA . MET A 1 329 ? -1.247 3.471 10.279 1.00 97.81 329 MET A CA 1
ATOM 2523 C C . MET A 1 329 ? -2.265 4.030 9.306 1.00 97.81 329 MET A C 1
ATOM 2525 O O . MET A 1 329 ? -3.184 4.719 9.743 1.00 97.81 329 MET A O 1
ATOM 2529 N N . TRP A 1 330 ? -2.149 3.708 8.021 1.00 97.44 330 TRP A N 1
ATOM 2530 C CA . TRP A 1 330 ? -3.122 4.133 7.026 1.00 97.44 330 TRP A CA 1
ATOM 2531 C C . TRP A 1 330 ? -4.509 3.571 7.344 1.00 97.44 330 TRP A C 1
ATOM 2533 O O . TRP A 1 330 ? -5.469 4.330 7.439 1.00 97.44 330 TRP A O 1
ATOM 2543 N N . ALA A 1 331 ? -4.609 2.265 7.616 1.00 97.44 331 ALA A N 1
ATOM 2544 C CA . ALA A 1 331 ? -5.868 1.613 7.976 1.00 97.44 331 ALA A CA 1
ATOM 2545 C C . ALA A 1 331 ? -6.484 2.185 9.264 1.00 97.44 331 ALA A C 1
ATOM 2547 O O . ALA A 1 331 ? -7.699 2.366 9.334 1.00 97.44 331 ALA A O 1
ATOM 2548 N N . TYR A 1 332 ? -5.658 2.511 10.264 1.00 97.50 332 TYR A N 1
ATOM 2549 C CA . TYR A 1 332 ? -6.147 3.125 11.497 1.00 97.50 332 TYR A CA 1
ATOM 2550 C C . TYR A 1 332 ? -6.644 4.561 11.278 1.00 97.50 332 TYR A C 1
ATOM 2552 O O . TYR A 1 332 ? -7.722 4.916 11.751 1.00 97.50 332 TYR A O 1
ATOM 2560 N N . CYS A 1 333 ? -5.901 5.378 10.524 1.00 96.62 333 CYS A N 1
ATOM 2561 C CA . CYS A 1 333 ? -6.329 6.737 10.188 1.00 96.62 333 CYS A CA 1
ATOM 2562 C C . CYS A 1 333 ? -7.61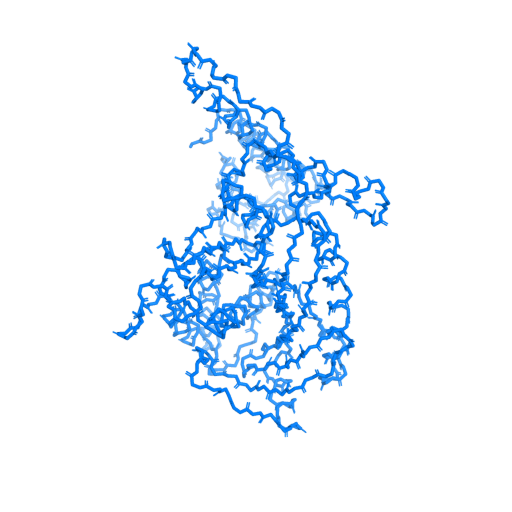4 6.728 9.362 1.00 96.62 333 CYS A C 1
ATOM 2564 O O . CYS A 1 333 ? -8.496 7.547 9.603 1.00 96.62 333 CYS A O 1
ATOM 2566 N N . GLU A 1 334 ? -7.743 5.785 8.430 1.00 95.00 334 GLU A N 1
ATOM 2567 C CA . GLU A 1 334 ? -8.953 5.653 7.629 1.00 95.00 334 GLU A CA 1
ATOM 2568 C C . GLU A 1 334 ? -10.171 5.274 8.476 1.00 95.00 334 GLU A C 1
ATOM 2570 O O . GLU A 1 334 ? -11.243 5.849 8.307 1.00 95.00 334 GLU A O 1
ATOM 2575 N N . TYR A 1 335 ? -10.023 4.368 9.449 1.00 94.50 335 TYR A N 1
ATOM 2576 C CA . TYR A 1 335 ? -11.101 4.101 10.405 1.00 94.50 335 TYR A CA 1
ATOM 2577 C C . TYR A 1 335 ? -11.538 5.382 11.135 1.00 94.50 335 TYR A C 1
ATOM 2579 O O . TYR A 1 335 ? -12.728 5.696 11.154 1.00 94.50 335 TYR A O 1
ATOM 2587 N N . ILE A 1 336 ? -10.585 6.146 11.681 1.00 94.69 336 ILE A N 1
ATOM 2588 C CA . ILE A 1 336 ? -10.861 7.396 12.410 1.00 94.69 336 ILE A CA 1
ATOM 2589 C C . ILE A 1 336 ? -11.615 8.390 11.524 1.00 94.69 336 ILE A C 1
ATOM 2591 O O . ILE A 1 336 ? -12.629 8.953 11.941 1.00 94.69 336 ILE A O 1
ATOM 2595 N N . ASN A 1 337 ? -11.133 8.589 10.297 1.00 91.31 337 ASN A N 1
ATOM 2596 C CA . ASN A 1 337 ? -11.744 9.507 9.345 1.00 91.31 337 ASN A CA 1
ATOM 2597 C C . ASN A 1 337 ? -13.165 9.056 8.980 1.00 91.31 337 ASN A C 1
ATOM 2599 O O . ASN A 1 337 ? -14.089 9.867 9.045 1.00 91.31 337 ASN A O 1
ATOM 2603 N N . ARG A 1 338 ? -13.372 7.761 8.704 1.00 90.62 338 ARG A N 1
ATOM 2604 C CA . ARG A 1 338 ? -14.693 7.194 8.388 1.00 90.62 338 ARG A CA 1
ATOM 2605 C C . ARG A 1 338 ? -15.721 7.344 9.500 1.00 90.62 338 ARG A C 1
ATOM 2607 O O . ARG A 1 338 ? -16.898 7.541 9.196 1.00 90.62 338 ARG A O 1
ATOM 2614 N N . GLN A 1 339 ? -15.317 7.232 10.768 1.00 90.50 339 GLN A N 1
ATOM 2615 C CA . GLN A 1 339 ? -16.238 7.444 11.892 1.00 90.50 339 GLN A CA 1
ATOM 2616 C C . GLN A 1 339 ? -16.804 8.867 11.851 1.00 90.50 339 GLN A C 1
ATOM 2618 O O . GLN A 1 339 ? -18.022 9.047 11.835 1.00 90.50 339 GLN A O 1
ATOM 2623 N N . VAL A 1 340 ? -15.931 9.865 11.690 1.00 89.00 340 VAL A N 1
ATOM 2624 C CA . VAL A 1 340 ? -16.338 11.273 11.587 1.00 89.00 340 VAL A CA 1
ATOM 2625 C C . VAL A 1 340 ? -17.158 11.537 10.326 1.00 89.00 340 VAL A C 1
ATOM 2627 O O . VAL A 1 340 ? -18.168 12.235 10.387 1.00 89.00 340 VAL A O 1
ATOM 2630 N N . GLU A 1 341 ? -16.780 10.953 9.187 1.00 84.94 341 GLU A N 1
ATOM 2631 C CA . GLU A 1 341 ? -17.566 11.032 7.944 1.00 84.94 341 GLU A CA 1
ATOM 2632 C C . GLU A 1 341 ? -18.971 10.433 8.094 1.00 84.94 341 GLU A C 1
ATOM 2634 O O . GLU A 1 341 ? -19.912 10.879 7.437 1.00 84.94 341 GLU A O 1
ATOM 2639 N N . SER A 1 342 ? -19.124 9.463 8.996 1.00 87.56 342 SER A N 1
ATOM 2640 C CA . SER A 1 342 ? -20.405 8.851 9.358 1.00 87.56 342 SER A CA 1
ATOM 2641 C C . SER A 1 342 ? -21.159 9.626 10.449 1.00 87.56 342 SER A C 1
ATOM 2643 O O . SER A 1 342 ? -22.239 9.203 10.858 1.00 87.56 342 SER A O 1
ATOM 2645 N N . GLY A 1 343 ? -20.626 10.762 10.912 1.00 88.25 343 GLY A N 1
ATOM 2646 C CA . GLY A 1 343 ? -21.215 11.587 11.969 1.00 88.25 343 GLY A CA 1
ATOM 2647 C C . GLY A 1 343 ? -21.051 11.012 13.378 1.00 88.25 343 GLY A C 1
ATOM 2648 O O . GLY A 1 343 ? -21.807 11.392 14.271 1.00 88.25 343 GLY A O 1
ATOM 2649 N N . LEU A 1 344 ? -20.105 10.091 13.570 1.00 86.69 344 LEU A N 1
ATOM 2650 C CA . LEU A 1 344 ? -19.798 9.458 14.849 1.00 86.69 344 LEU A CA 1
ATOM 2651 C C . LEU A 1 344 ? -18.490 10.014 15.418 1.00 86.69 344 LEU A C 1
ATOM 2653 O O . LEU A 1 344 ? -17.552 10.312 14.676 1.00 86.69 344 LEU A O 1
ATOM 2657 N N . ASP A 1 345 ? -18.408 10.099 16.744 1.00 85.81 345 ASP A N 1
ATOM 2658 C CA . ASP A 1 345 ? -17.122 10.279 17.408 1.00 85.81 345 ASP A CA 1
ATOM 2659 C C . ASP A 1 345 ? -16.348 8.957 17.366 1.00 85.81 345 ASP A C 1
ATOM 2661 O O . ASP A 1 345 ? -16.902 7.914 17.728 1.00 85.81 345 ASP A O 1
ATOM 2665 N N . PRO A 1 346 ? -15.080 8.961 16.923 1.00 85.88 346 PRO A N 1
ATOM 2666 C CA . PRO A 1 346 ? -14.301 7.740 16.855 1.00 85.88 346 PRO A CA 1
ATOM 2667 C C . PRO A 1 346 ? -14.042 7.192 18.257 1.00 85.88 346 PRO A C 1
ATOM 2669 O O . PRO A 1 346 ? -13.489 7.881 19.118 1.00 85.88 346 PRO A O 1
ATOM 2672 N N . ASP A 1 347 ? -14.385 5.922 18.454 1.00 84.12 347 ASP A N 1
ATOM 2673 C CA . ASP A 1 347 ? -14.001 5.183 19.650 1.00 84.12 347 ASP A CA 1
ATOM 2674 C C . ASP A 1 347 ? -12.513 4.821 19.558 1.00 84.12 347 ASP A C 1
ATOM 2676 O O . ASP A 1 347 ? -12.103 4.007 18.719 1.00 84.12 347 ASP A O 1
ATOM 2680 N N . LEU A 1 348 ? -11.694 5.498 20.368 1.00 87.00 348 LEU A N 1
ATOM 2681 C CA . LEU A 1 348 ? -10.244 5.336 20.399 1.00 87.00 348 LEU A CA 1
ATOM 2682 C C . LEU A 1 348 ? -9.802 4.876 21.785 1.00 87.00 348 LEU A C 1
ATOM 2684 O O . LEU A 1 348 ? -10.002 5.610 22.758 1.00 87.00 348 LEU A O 1
ATOM 2688 N N . PRO A 1 349 ? -9.097 3.736 21.888 1.00 81.94 349 PRO A N 1
ATOM 2689 C CA . PRO A 1 349 ? -8.490 3.327 23.144 1.00 81.94 349 PRO A CA 1
ATOM 2690 C C . PRO A 1 349 ? -7.559 4.423 23.658 1.00 81.94 349 PRO A C 1
ATOM 2692 O O . PRO A 1 349 ? -6.743 4.949 22.896 1.00 81.94 349 PRO A O 1
ATOM 2695 N N . GLU A 1 350 ? -7.619 4.727 24.956 1.00 80.75 350 GLU A N 1
ATOM 2696 C CA . GLU A 1 350 ? -6.766 5.740 25.591 1.00 80.75 350 GLU A CA 1
ATOM 2697 C C . GLU A 1 350 ? -5.269 5.634 25.204 1.00 80.75 350 GLU A C 1
ATOM 2699 O O . GLU A 1 350 ? -4.697 6.659 24.804 1.00 80.75 350 GLU A O 1
ATOM 2704 N N . PRO A 1 351 ? -4.620 4.441 25.208 1.00 90.00 351 PRO A N 1
ATOM 2705 C CA . PRO A 1 351 ? -3.213 4.326 24.808 1.00 90.00 351 PRO A CA 1
ATOM 2706 C C . PRO A 1 351 ? -2.954 4.627 23.322 1.00 90.00 351 PRO A C 1
ATOM 2708 O O . PRO A 1 351 ? -1.811 4.896 22.952 1.00 90.00 351 PRO A O 1
ATOM 2711 N N . HIS A 1 352 ? -3.988 4.623 22.476 1.00 93.69 352 HIS A N 1
ATOM 2712 C CA . HIS A 1 352 ? -3.901 4.753 21.019 1.00 93.69 352 HIS A CA 1
ATOM 2713 C C . HIS A 1 352 ? -4.551 6.039 20.469 1.00 93.69 352 HIS A C 1
ATOM 2715 O O . HIS A 1 352 ? -4.826 6.131 19.272 1.00 93.69 352 HIS A O 1
ATOM 2721 N N . GLY A 1 353 ? -4.750 7.058 21.313 1.00 93.12 353 GLY A N 1
ATOM 2722 C CA . GLY A 1 353 ? -5.264 8.375 20.909 1.00 93.12 353 GLY A CA 1
ATOM 2723 C C . GLY A 1 353 ? -4.246 9.278 20.183 1.00 93.12 353 GLY A C 1
ATOM 2724 O O . GLY A 1 353 ? -3.207 8.843 19.684 1.00 93.12 353 GLY A O 1
ATOM 2725 N N . TRP A 1 354 ? -4.490 10.596 20.160 1.00 94.69 354 TRP A N 1
ATOM 2726 C CA . TRP A 1 354 ? -3.689 11.538 19.350 1.00 94.69 354 TRP A CA 1
ATOM 2727 C C . TRP A 1 354 ? -2.186 11.566 19.689 1.00 94.69 354 TRP A C 1
ATOM 2729 O O . TRP A 1 354 ? -1.359 11.835 18.815 1.00 94.69 354 TRP A O 1
ATOM 2739 N N . ARG A 1 355 ? -1.800 11.305 20.949 1.00 94.62 355 ARG A N 1
ATOM 2740 C CA . ARG A 1 355 ? -0.381 11.240 21.361 1.00 94.62 355 ARG A CA 1
ATOM 2741 C C . ARG A 1 355 ? 0.333 10.064 20.706 1.00 94.62 355 ARG A C 1
ATOM 2743 O O . ARG A 1 355 ? 1.472 10.216 20.264 1.00 94.62 355 ARG A O 1
ATOM 2750 N N . PHE A 1 356 ? -0.349 8.925 20.619 1.00 95.19 356 PHE A N 1
ATOM 2751 C CA . PHE A 1 356 ? 0.145 7.746 19.927 1.00 95.19 356 PHE A CA 1
ATOM 2752 C C . PHE A 1 356 ? 0.308 8.024 18.434 1.00 95.19 356 PHE A C 1
ATOM 2754 O O . PHE A 1 356 ? 1.407 7.834 17.918 1.00 95.19 356 PHE A O 1
ATOM 2761 N N . LEU A 1 357 ? -0.716 8.581 17.776 1.00 96.06 357 LEU A N 1
ATOM 2762 C CA . LEU A 1 357 ? -0.659 8.947 16.354 1.00 96.06 357 LEU A CA 1
ATOM 2763 C C . LEU A 1 357 ? 0.487 9.927 16.052 1.00 96.06 357 LEU A C 1
ATOM 2765 O O . LEU A 1 357 ? 1.246 9.733 15.104 1.00 96.06 357 LEU A O 1
ATOM 2769 N N . ARG A 1 358 ? 0.696 10.939 16.907 1.00 94.94 358 ARG A N 1
ATOM 2770 C CA . ARG A 1 358 ? 1.846 11.854 16.799 1.00 94.94 358 ARG A CA 1
ATOM 2771 C C . ARG A 1 358 ? 3.181 11.114 16.933 1.00 94.94 358 ARG A C 1
ATOM 2773 O O . ARG A 1 358 ? 4.124 11.402 16.196 1.00 94.94 358 ARG A O 1
ATOM 2780 N N . GLY A 1 359 ? 3.274 10.173 17.870 1.00 94.00 359 GLY A N 1
ATOM 2781 C CA . GLY A 1 359 ? 4.449 9.320 18.042 1.00 94.00 359 GLY A CA 1
ATOM 2782 C C . GLY A 1 359 ? 4.703 8.420 16.830 1.00 94.00 359 GLY A C 1
ATOM 2783 O O . GLY A 1 359 ? 5.842 8.319 16.380 1.00 94.00 359 GLY A O 1
ATOM 2784 N N . ALA A 1 360 ? 3.657 7.811 16.268 1.00 94.44 360 ALA A N 1
ATOM 2785 C CA . ALA A 1 360 ? 3.733 6.997 15.059 1.00 94.44 360 ALA A CA 1
ATOM 2786 C C . ALA A 1 360 ? 4.194 7.824 13.851 1.00 94.44 360 ALA A C 1
ATOM 2788 O O . ALA A 1 360 ? 5.160 7.440 13.193 1.00 94.44 360 ALA A O 1
ATOM 2789 N N . LYS A 1 361 ? 3.613 9.016 13.642 1.00 95.31 361 LYS A N 1
ATOM 2790 C CA . LYS A 1 361 ? 4.066 9.974 12.622 1.00 95.31 361 LYS A CA 1
ATOM 2791 C C . LYS A 1 361 ? 5.558 10.282 12.765 1.00 95.31 361 LYS A C 1
ATOM 2793 O O . LYS A 1 361 ? 6.298 10.207 11.793 1.00 95.31 361 LYS A O 1
ATOM 2798 N N . SER A 1 362 ? 6.023 10.571 13.982 1.00 92.31 362 SER A N 1
ATOM 2799 C CA . SER A 1 362 ? 7.447 10.820 14.241 1.00 92.31 362 SER A CA 1
ATOM 2800 C C . SER A 1 362 ? 8.329 9.628 13.842 1.00 92.31 362 SER A C 1
ATOM 2802 O O . SER A 1 362 ? 9.342 9.822 13.177 1.00 92.31 362 SER A O 1
ATOM 2804 N N . ARG A 1 363 ? 7.935 8.393 14.186 1.00 90.38 363 ARG A N 1
ATOM 2805 C CA . ARG A 1 363 ? 8.706 7.173 13.869 1.00 90.38 363 ARG A CA 1
ATOM 2806 C C . ARG A 1 363 ? 8.748 6.831 12.377 1.00 90.38 363 ARG A C 1
ATOM 2808 O O . ARG A 1 363 ? 9.715 6.208 11.950 1.00 90.38 363 ARG A O 1
ATOM 2815 N N . LEU A 1 364 ? 7.710 7.197 11.624 1.00 91.94 364 LEU A N 1
ATOM 2816 C CA . LEU A 1 364 ? 7.608 6.955 10.179 1.00 91.94 364 LEU A CA 1
ATOM 2817 C C . LEU A 1 364 ? 8.353 8.007 9.343 1.00 91.94 364 LEU A C 1
ATOM 2819 O O . LEU A 1 364 ? 8.778 7.721 8.227 1.00 91.94 364 LEU A O 1
ATOM 2823 N N . VAL A 1 365 ? 8.503 9.230 9.858 1.00 90.25 365 VAL A N 1
ATOM 2824 C CA . VAL A 1 365 ? 8.999 10.376 9.071 1.00 90.25 365 VAL A CA 1
ATOM 2825 C C . VAL A 1 365 ? 10.410 10.803 9.452 1.00 90.25 365 VAL A C 1
ATOM 2827 O O . VAL A 1 365 ? 11.147 11.313 8.610 1.00 90.25 365 VAL A O 1
ATOM 2830 N N . ASN A 1 366 ? 10.798 10.634 10.714 1.00 88.56 366 ASN A N 1
ATOM 2831 C CA . ASN A 1 366 ? 12.092 11.119 11.167 1.00 88.56 366 ASN A CA 1
ATOM 2832 C C . ASN A 1 366 ? 13.186 10.077 10.916 1.00 88.56 366 ASN A C 1
ATOM 2834 O O . ASN A 1 366 ? 13.023 8.923 11.327 1.00 88.56 366 ASN A O 1
ATOM 2838 N N . PRO A 1 367 ? 14.322 10.485 10.318 1.00 84.69 367 PRO A N 1
ATOM 2839 C CA . PRO A 1 367 ? 15.448 9.591 10.136 1.00 84.69 367 PRO A CA 1
ATOM 2840 C C . PRO A 1 367 ? 15.977 9.044 11.464 1.00 84.69 367 PRO A C 1
ATOM 2842 O O . PRO A 1 367 ? 16.031 9.768 12.465 1.00 84.69 367 PRO A O 1
ATOM 2845 N N . ARG A 1 368 ? 16.421 7.784 11.475 1.00 81.69 368 ARG A N 1
ATOM 2846 C CA . ARG A 1 368 ? 17.058 7.180 12.661 1.00 81.69 368 ARG A CA 1
ATOM 2847 C C . ARG A 1 368 ? 18.581 7.376 12.613 1.00 81.69 368 ARG A C 1
ATOM 2849 O O . ARG A 1 368 ? 19.153 7.346 11.528 1.00 81.69 368 ARG A O 1
ATOM 2856 N N . PRO A 1 369 ? 19.281 7.506 13.760 1.00 80.06 369 PRO A N 1
ATOM 2857 C CA . PRO A 1 369 ? 20.731 7.755 13.778 1.00 80.06 369 PRO A CA 1
ATOM 2858 C C . PRO A 1 369 ? 21.600 6.727 13.036 1.00 80.06 369 PRO A C 1
ATOM 2860 O O . PRO A 1 369 ? 22.705 7.059 12.624 1.00 80.06 369 PRO A O 1
ATOM 2863 N N . GLN A 1 370 ? 21.121 5.490 12.884 1.00 82.62 370 GLN A N 1
ATOM 2864 C CA . GLN A 1 370 ? 21.817 4.398 12.186 1.00 82.62 370 GLN A CA 1
ATOM 2865 C C . GLN A 1 370 ? 21.161 4.037 10.841 1.00 82.62 370 GLN A C 1
ATOM 2867 O O . GLN A 1 370 ? 21.521 3.040 10.224 1.00 82.62 370 GLN A O 1
ATOM 2872 N N . GLU A 1 371 ? 20.175 4.815 10.388 1.00 87.12 371 GLU A N 1
ATOM 2873 C CA . GLU A 1 371 ? 19.491 4.568 9.120 1.00 87.12 371 GLU A CA 1
ATOM 2874 C C . GLU A 1 371 ? 20.412 4.910 7.945 1.00 87.12 371 GLU A C 1
ATOM 2876 O O . GLU A 1 371 ? 20.975 6.004 7.867 1.00 87.12 371 GLU A O 1
ATOM 2881 N N . THR A 1 372 ? 20.564 3.972 7.013 1.00 90.75 372 THR A N 1
ATOM 2882 C CA . THR A 1 372 ? 21.341 4.211 5.791 1.00 90.75 372 THR A CA 1
ATOM 2883 C C . THR A 1 372 ? 20.587 5.138 4.832 1.00 90.75 372 THR A C 1
ATOM 2885 O O . THR A 1 372 ? 19.363 5.272 4.894 1.00 90.75 372 THR A O 1
ATOM 2888 N N . GLY A 1 373 ? 21.303 5.741 3.877 1.00 91.50 373 GLY A N 1
ATOM 2889 C CA . GLY A 1 373 ? 20.676 6.558 2.831 1.00 91.50 373 GLY A CA 1
ATOM 2890 C C . GLY A 1 373 ? 19.626 5.797 2.009 1.00 91.50 373 GLY A C 1
ATOM 2891 O O . GLY A 1 373 ? 18.593 6.372 1.677 1.00 91.50 373 GLY A O 1
ATOM 2892 N N . GLN A 1 374 ? 19.846 4.500 1.748 1.00 93.50 374 GLN A N 1
ATOM 2893 C CA . GLN A 1 374 ? 18.894 3.651 1.021 1.00 93.50 374 GLN A CA 1
ATOM 2894 C C . GLN A 1 374 ? 17.590 3.455 1.806 1.00 93.50 374 GLN A C 1
ATOM 2896 O O . GLN A 1 374 ? 16.508 3.614 1.244 1.00 93.50 374 GLN A O 1
ATOM 2901 N N . HIS A 1 375 ? 17.689 3.180 3.113 1.00 94.00 375 HIS A N 1
ATOM 2902 C CA . HIS A 1 375 ? 16.519 3.011 3.981 1.00 94.00 375 HIS A CA 1
ATOM 2903 C C . HIS A 1 375 ? 15.697 4.298 4.050 1.00 94.00 375 HIS A C 1
ATOM 2905 O O . HIS A 1 375 ? 14.479 4.272 3.882 1.00 94.00 375 HIS A O 1
ATOM 2911 N N . ARG A 1 376 ? 16.383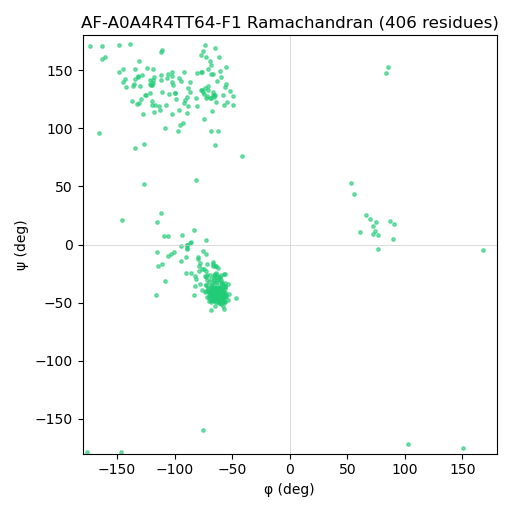 5.437 4.209 1.00 95.00 376 ARG A N 1
ATOM 2912 C CA . ARG A 1 376 ? 15.740 6.748 4.219 1.00 95.00 376 ARG A CA 1
ATOM 2913 C C . ARG A 1 376 ? 15.013 7.037 2.905 1.00 95.00 376 ARG A C 1
ATOM 2915 O O . ARG A 1 376 ? 13.872 7.481 2.950 1.00 95.00 376 ARG A O 1
ATOM 2922 N N . ALA A 1 377 ? 15.656 6.798 1.760 1.00 96.00 377 ALA A N 1
ATOM 2923 C CA . ALA A 1 377 ? 15.060 7.056 0.449 1.00 96.00 377 ALA A CA 1
ATOM 2924 C C . ALA A 1 377 ? 13.815 6.187 0.204 1.00 96.00 377 ALA A C 1
ATOM 2926 O O . ALA A 1 377 ? 12.785 6.709 -0.216 1.00 96.00 377 ALA A O 1
ATOM 2927 N N . MET A 1 378 ? 13.886 4.892 0.536 1.00 97.00 378 MET A N 1
ATOM 2928 C CA . MET A 1 378 ? 12.740 3.977 0.487 1.00 97.00 378 MET A CA 1
ATOM 2929 C C . MET A 1 378 ? 11.590 4.480 1.369 1.00 97.00 378 MET A C 1
ATOM 2931 O O . MET A 1 378 ? 10.467 4.641 0.896 1.00 97.00 378 MET A O 1
ATOM 2935 N N . ARG A 1 379 ? 11.876 4.779 2.642 1.00 96.00 379 ARG A N 1
ATOM 2936 C CA . ARG A 1 379 ? 10.888 5.274 3.606 1.00 96.00 379 ARG A CA 1
ATOM 2937 C C . ARG A 1 379 ? 10.210 6.552 3.122 1.00 96.00 379 ARG A C 1
ATOM 2939 O O . ARG A 1 379 ? 8.985 6.640 3.141 1.00 96.00 379 ARG A O 1
ATOM 2946 N N . ASP A 1 380 ? 11.001 7.534 2.693 1.00 96.31 380 ASP A N 1
ATOM 2947 C CA . ASP A 1 380 ? 10.495 8.828 2.240 1.00 96.31 380 ASP A CA 1
ATOM 2948 C C . ASP A 1 380 ? 9.596 8.656 0.994 1.00 96.31 380 ASP A C 1
ATOM 2950 O O . ASP A 1 380 ? 8.525 9.262 0.937 1.00 96.31 380 ASP A O 1
ATOM 2954 N N . ALA A 1 381 ? 9.961 7.782 0.045 1.00 97.88 381 ALA A N 1
ATOM 2955 C CA . ALA A 1 381 ? 9.156 7.492 -1.147 1.00 97.88 381 ALA A CA 1
ATOM 2956 C C . ALA A 1 381 ? 7.813 6.811 -0.812 1.00 97.88 381 ALA A C 1
ATOM 2958 O O . ALA A 1 381 ? 6.760 7.258 -1.279 1.00 97.88 381 ALA A O 1
ATOM 2959 N N . ILE A 1 382 ? 7.823 5.776 0.037 1.00 97.81 382 ILE A N 1
ATOM 2960 C CA . ILE A 1 382 ? 6.618 5.023 0.442 1.00 97.81 382 ILE A CA 1
ATOM 2961 C C . ILE A 1 382 ? 5.662 5.907 1.255 1.00 97.81 382 ILE A C 1
ATOM 2963 O O . ILE A 1 382 ? 4.466 6.005 0.965 1.00 97.81 382 ILE A O 1
ATOM 2967 N N . VAL A 1 383 ? 6.180 6.620 2.257 1.00 96.31 383 VAL A N 1
ATOM 2968 C CA . VAL A 1 383 ? 5.357 7.490 3.112 1.00 96.31 383 VAL A CA 1
ATOM 2969 C C . VAL A 1 383 ? 4.761 8.652 2.313 1.00 96.31 383 VAL A C 1
ATOM 2971 O O . VAL A 1 383 ? 3.610 9.026 2.540 1.00 96.31 383 VAL A O 1
ATOM 2974 N N . LYS A 1 384 ? 5.508 9.213 1.355 1.00 95.19 384 LYS A N 1
ATOM 2975 C CA . LYS A 1 384 ? 5.017 10.297 0.494 1.00 95.19 384 LYS A CA 1
ATOM 2976 C C . LYS A 1 384 ? 3.904 9.825 -0.441 1.00 95.19 384 LYS A C 1
ATOM 2978 O O . LYS A 1 384 ? 2.875 10.486 -0.544 1.00 95.19 384 LYS A O 1
ATOM 2983 N N . THR A 1 385 ? 4.096 8.696 -1.116 1.00 96.38 385 THR A N 1
ATOM 2984 C CA . THR A 1 385 ? 3.173 8.217 -2.162 1.00 96.38 385 THR A CA 1
ATOM 2985 C C . THR A 1 385 ? 1.917 7.547 -1.617 1.00 96.38 385 THR A C 1
ATOM 2987 O O . THR A 1 385 ? 0.893 7.569 -2.291 1.00 96.38 385 THR A O 1
ATOM 2990 N N . SER A 1 386 ? 1.951 7.037 -0.383 1.00 95.00 386 SER A N 1
ATOM 2991 C CA . SER A 1 386 ? 0.778 6.485 0.318 1.00 95.00 386 SER A CA 1
ATOM 2992 C C . SER A 1 386 ? -0.226 7.540 0.802 1.00 95.00 386 SER A C 1
ATOM 2994 O O . SER A 1 386 ? -1.277 7.188 1.335 1.00 95.00 386 SER A O 1
ATOM 2996 N N . GLY A 1 387 ? 0.103 8.837 0.709 1.00 93.06 387 GLY A N 1
ATOM 2997 C CA . GLY A 1 387 ? -0.714 9.931 1.253 1.00 93.06 387 GLY A CA 1
ATOM 2998 C C . GLY A 1 387 ? -0.918 9.870 2.774 1.00 93.06 387 GLY A C 1
ATOM 2999 O O . GLY A 1 387 ? -1.740 10.609 3.318 1.00 93.06 387 GLY A O 1
ATOM 3000 N N . LEU A 1 388 ? -0.180 9.007 3.481 1.00 94.75 388 LEU A N 1
ATOM 3001 C CA . LEU A 1 388 ? -0.370 8.735 4.904 1.00 94.75 388 LEU A CA 1
ATOM 3002 C C . LEU A 1 388 ? -0.193 9.985 5.776 1.00 94.75 388 LEU A C 1
ATOM 3004 O O . LEU A 1 388 ? -0.846 10.115 6.806 1.00 94.75 388 LEU A O 1
ATOM 3008 N N . LEU A 1 389 ? 0.676 10.919 5.383 1.00 93.31 389 LEU A N 1
ATOM 3009 C CA . LEU A 1 389 ? 0.960 12.114 6.184 1.00 93.31 389 LEU A CA 1
ATOM 3010 C C . LEU A 1 389 ? -0.263 13.005 6.385 1.00 93.31 389 LEU A C 1
ATOM 3012 O O . LEU A 1 389 ? -0.504 13.448 7.506 1.00 93.31 389 LEU A O 1
ATOM 3016 N N . GLU A 1 390 ? -1.034 13.227 5.323 1.00 92.50 390 GLU A N 1
ATOM 3017 C CA . GLU A 1 390 ? -2.258 14.027 5.382 1.00 92.50 390 GLU A CA 1
ATOM 3018 C C . GLU A 1 390 ? -3.326 13.316 6.224 1.00 92.50 390 GLU A C 1
ATOM 3020 O O . GLU A 1 390 ? -3.941 13.935 7.093 1.00 92.50 390 GLU A O 1
ATOM 3025 N N . HIS A 1 391 ? -3.467 11.996 6.048 1.00 93.00 391 HIS A N 1
ATOM 3026 C CA . HIS A 1 391 ? -4.385 11.169 6.835 1.00 93.00 391 HIS A CA 1
ATOM 3027 C C . HIS A 1 391 ? -4.026 11.174 8.327 1.00 93.00 391 HIS A C 1
ATOM 3029 O O . HIS A 1 391 ? -4.912 11.297 9.171 1.00 93.00 391 HIS A O 1
ATOM 3035 N N . LEU A 1 392 ? -2.734 11.090 8.662 1.00 95.06 392 LEU A N 1
ATOM 3036 C CA . LEU A 1 392 ? -2.245 11.168 10.038 1.00 95.06 392 LEU A CA 1
ATOM 3037 C C . LEU A 1 392 ? -2.539 12.528 10.665 1.00 95.06 392 LEU A C 1
ATOM 3039 O O . LEU A 1 392 ? -2.966 12.575 11.815 1.00 95.06 392 LEU A O 1
ATOM 3043 N N . ASP A 1 393 ? -2.305 13.628 9.948 1.00 95.00 393 ASP A N 1
ATOM 3044 C CA . ASP A 1 393 ? -2.580 14.967 10.477 1.00 95.00 393 ASP A CA 1
ATOM 3045 C C . ASP A 1 393 ? -4.070 15.162 10.768 1.00 95.00 393 ASP A C 1
ATOM 3047 O O . ASP A 1 393 ? -4.428 15.607 11.862 1.00 95.00 393 ASP A O 1
ATOM 3051 N N . GLN A 1 394 ? -4.934 14.730 9.849 1.00 94.56 394 GLN A N 1
ATOM 3052 C CA . GLN A 1 394 ? -6.380 14.759 10.048 1.00 94.56 394 GLN A CA 1
ATOM 3053 C C . GLN A 1 394 ? -6.812 13.892 11.241 1.00 94.56 394 GLN A C 1
ATOM 3055 O O . GLN A 1 394 ? -7.518 14.376 12.129 1.00 94.56 394 GLN A O 1
ATOM 3060 N N . ALA A 1 395 ? -6.340 12.644 11.317 1.00 95.06 395 ALA A N 1
ATOM 3061 C CA . ALA A 1 395 ? -6.671 11.730 12.408 1.00 95.06 395 ALA A CA 1
ATOM 3062 C C . ALA A 1 395 ? -6.172 12.238 13.774 1.00 95.06 395 ALA A C 1
ATOM 3064 O O . ALA A 1 395 ? -6.864 12.099 14.784 1.00 95.06 395 ALA A O 1
ATOM 3065 N N . ILE A 1 396 ? -4.992 12.872 13.825 1.00 95.31 396 ILE A N 1
ATOM 3066 C CA . ILE A 1 396 ? -4.450 13.500 15.040 1.00 95.31 396 ILE A CA 1
ATOM 3067 C C . ILE A 1 396 ? -5.363 14.624 15.533 1.00 95.31 396 ILE A C 1
ATOM 3069 O O . ILE A 1 396 ? -5.564 14.754 16.745 1.00 95.31 396 ILE A O 1
ATOM 3073 N N . ASP A 1 397 ? -5.871 15.457 14.628 1.00 94.25 397 ASP A N 1
ATOM 3074 C CA . ASP A 1 397 ? -6.730 16.579 14.996 1.00 94.25 397 ASP A CA 1
ATOM 3075 C C . ASP A 1 397 ? -8.124 16.113 15.429 1.00 94.25 397 ASP A C 1
ATOM 3077 O O . ASP A 1 397 ? -8.615 16.595 16.452 1.00 94.25 397 ASP A O 1
ATOM 3081 N N . ILE A 1 398 ? -8.702 15.118 14.746 1.00 92.69 398 ILE A N 1
ATOM 3082 C CA . ILE A 1 398 ? -9.947 14.450 15.159 1.00 92.69 398 ILE A CA 1
ATOM 3083 C C . ILE A 1 398 ? -9.794 13.865 16.569 1.00 92.69 398 ILE A C 1
ATOM 3085 O O . ILE A 1 398 ? -10.526 14.236 17.487 1.00 92.69 398 ILE A O 1
ATOM 3089 N N . ALA A 1 399 ? -8.781 13.020 16.782 1.00 91.31 399 ALA A N 1
ATOM 3090 C CA . ALA A 1 399 ? -8.560 12.350 18.061 1.00 91.31 399 ALA A CA 1
ATOM 3091 C C . ALA A 1 399 ? -8.305 13.338 19.216 1.00 91.31 399 ALA A C 1
ATOM 3093 O O . ALA A 1 399 ? -8.616 13.053 20.375 1.00 91.31 399 ALA A O 1
ATOM 3094 N N . ARG A 1 400 ? -7.730 14.514 18.928 1.00 91.06 400 ARG A N 1
ATOM 3095 C CA . ARG A 1 400 ? -7.538 15.578 19.924 1.00 91.06 400 ARG A CA 1
ATOM 3096 C C . ARG A 1 400 ? -8.865 16.227 20.323 1.00 91.06 400 ARG A C 1
ATOM 3098 O O . ARG A 1 400 ? -9.039 16.548 21.496 1.00 91.06 400 ARG A O 1
ATOM 3105 N N . GLN A 1 401 ? -9.777 16.424 19.373 1.00 86.69 401 GLN A N 1
ATOM 3106 C CA . GLN A 1 401 ? -11.083 17.035 19.625 1.00 86.69 401 GLN A CA 1
ATOM 3107 C C . GLN A 1 401 ? -11.992 16.107 20.435 1.00 86.69 401 GLN A C 1
ATOM 3109 O O . GLN A 1 401 ? -12.532 16.551 21.449 1.00 86.69 401 GLN A O 1
ATOM 3114 N N . SER A 1 402 ? -12.072 14.822 20.084 1.00 79.94 402 SER A N 1
ATOM 3115 C CA . SER A 1 402 ? -12.894 13.849 20.821 1.00 79.94 402 SER A CA 1
ATOM 3116 C C . SER A 1 402 ? -12.448 13.702 22.285 1.00 79.94 402 SER A C 1
ATOM 3118 O O . SER A 1 402 ? -13.281 13.679 23.188 1.00 79.94 402 SER A O 1
ATOM 3120 N N . GLN A 1 403 ? -11.136 13.740 22.566 1.00 74.62 403 GLN A N 1
ATOM 3121 C CA . GLN A 1 403 ? -10.632 13.740 23.951 1.00 74.62 403 GLN A CA 1
ATOM 3122 C C . GLN A 1 403 ? -10.995 15.004 24.742 1.00 74.62 403 GLN A C 1
ATOM 3124 O O . GLN A 1 403 ? -11.171 14.928 25.953 1.00 74.62 403 GLN A O 1
ATOM 3129 N N . SER A 1 404 ? -11.099 16.166 24.089 1.00 66.94 404 SER A N 1
ATOM 3130 C CA . SER A 1 404 ? -11.475 17.412 24.772 1.00 66.94 404 SER A CA 1
ATOM 3131 C C . SER A 1 404 ? -12.960 17.475 25.146 1.00 66.94 404 SER A C 1
ATOM 3133 O O . SER A 1 404 ? -13.311 18.127 26.130 1.00 66.94 404 SER A O 1
ATOM 3135 N N . GLN A 1 405 ? -13.819 16.772 24.401 1.00 58.81 405 GLN A N 1
ATOM 3136 C CA . GLN A 1 405 ? -15.264 16.732 24.638 1.00 58.81 405 GLN A CA 1
ATOM 3137 C C . GLN A 1 405 ? -15.659 15.741 25.744 1.00 58.81 405 GLN A C 1
ATOM 3139 O O . GLN A 1 405 ? -16.604 16.012 26.472 1.00 58.81 405 GLN A O 1
ATOM 3144 N N . GLY A 1 406 ? -14.902 14.653 25.944 1.00 55.91 406 GLY A N 1
ATOM 3145 C CA . GLY A 1 406 ? -15.153 13.675 27.017 1.00 55.91 406 GLY A CA 1
ATOM 3146 C C . GLY A 1 406 ? -14.754 14.118 28.435 1.00 55.91 406 GLY A C 1
ATOM 3147 O O . GLY A 1 406 ? -15.002 13.392 29.393 1.00 55.91 406 GLY A O 1
ATOM 3148 N N . THR A 1 407 ? -14.117 15.285 28.586 1.00 51.28 407 THR A N 1
ATOM 3149 C CA . THR A 1 407 ? -13.707 15.863 29.886 1.00 51.28 407 THR A CA 1
ATOM 3150 C C . THR A 1 407 ? -14.572 17.040 30.357 1.00 51.28 407 THR A C 1
ATOM 3152 O O . THR A 1 407 ? -14.212 17.695 31.336 1.00 51.28 407 THR A O 1
ATOM 3155 N N . SER A 1 408 ? -15.677 17.331 29.662 1.00 37.38 408 SER A N 1
ATOM 3156 C CA . SER A 1 408 ? -16.698 18.319 30.061 1.00 37.38 408 SER A CA 1
ATOM 3157 C C . SER A 1 408 ? -17.960 17.603 30.520 1.00 37.38 408 SER A C 1
ATOM 3159 O O . SER A 1 408 ? -18.609 18.125 31.453 1.00 37.38 408 SER A O 1
#